Protein AF-A0A7K3GUK5-F1 (afdb_monomer)

Mean predicted aligned error: 6.84 Å

Secondary structure (DSSP, 8-state):
-PPPPPHHHHHHHHHHHHHHH-TTS--------SS--HHHHHHHHHHTHHHHS-TT--GGG-EEEE--TT-EE-TTHHHHHHHHH-GGGSSPPPSEEEEEEEEEE-TT---SSHHHHHHHHHHHHHHHHIIIIIHHHHHHHHHHHHTT--HHHHHHHSPP----STTEEEEHHHHHHTT---SS-HHHHHHHHHHHHT--EEEEEEEEEEEPPSSHHHHHHHHHHHHHHHHHHHHHHHH-HHHHTTTHHHHHHHHHHHHHHHHHHHHHHHHHHHHHHHHHTT-HHHHHHHHHHHHHHHHHHHHHHHHHHHHHHHHSTTHHHHS--TT-TT-SS-HHHHHHHHTTHHHHHHHHHHHHHHHHHTTPPP---SS--

Foldseek 3Di:
DPDDDDPVRVCVVCVVVVCVVPVPDQDDDDDDPDDDDPQSVQVVVLVCCCVRDDVPDDLQQDKDFDDDPQKDWFPCLVVLLCVQQPPVVVDHGFQKEAAFEAQFFDPPAQDDDDFSLLLLLVSLVSLCCRVVPQQVLLVQLVVLVVVVDDPLVSLLRRDQHQFDHGRMMGRSVSCVVLVHADPDDGGRLSSLSCQLVSTRYYYGLTHMYGHTANTLLLLLLALLQVLVVLVVSLVCLVPPPSSCVSPSNSVSSSVNSVVVSCCLACVVVVVVVVLVVCVVVVVVVVNVVVVCVVLVVQLVSSVVSLVVQVVSLVVRPCSVVGGNRQDDPPRPDHNVSSSVSNVCVSVSSNVSNVVQVVCVVVVHDRDHDSDDD

pLDDT: mean 85.04, std 10.95, range [31.48, 96.69]

Sequence (373 aa):
LDAVPTTREVARALLPEVAAEHPGVGLHHLHYPDEGAKSSQLVHAVERLPELLPPDAAPSFTYVGLYDADSQPDLDTLTHLAAAVSPDGGGPAPDLVQQLPLQLRRPHAARPGGADVLLRAHALADLRRRAGVEAHRLLARRRIRAARLPAGVTAVAEPVVYGVGAGLFVRHDTLVSIGMYEEPVDDLLVGYKLSSAGAVMEVLPVFNLVDRYSGTAALGKAYALVAHGSLAGCRRLLTDPVLRAFRLRNTVVLVKEGLDTLWWFAGPAVVLAALGTLVARGAHGPLLAWAFAASSYTLLHAWWCVRRARRWLAAHRGADARAEPPGGPAAPVRVPVLLLAFLFQPLLHWAGPVRHLARVLRGGPPVLGKTER

Radius of gyration: 21.97 Å; Cα contacts (8 Å, |Δi|>4): 478; chains: 1; bounding box: 56×52×64 Å

Solvent-accessible surface area (backbone atoms only — not comparable to full-atom values): 20735 Å² total; per-residue (Å²): 131,83,78,81,77,50,72,68,55,52,46,67,67,47,47,65,58,56,36,69,79,36,82,91,52,94,79,82,90,84,78,72,88,67,92,70,58,72,29,54,46,51,42,54,54,58,74,46,40,82,81,72,47,63,95,83,66,49,44,91,80,33,69,51,69,41,70,51,95,66,52,43,66,37,84,60,46,65,60,54,47,52,55,65,50,34,75,87,65,79,55,82,63,43,41,30,39,35,24,46,55,33,44,38,22,54,95,89,66,81,53,91,61,70,67,44,44,43,54,54,14,39,28,53,53,49,41,41,42,41,59,64,43,51,47,43,32,36,54,47,35,52,52,52,59,72,66,69,53,60,69,72,58,40,44,67,67,42,58,76,47,45,48,59,64,35,34,30,28,31,24,38,46,55,38,56,74,71,66,50,49,42,81,94,40,40,36,45,41,50,17,48,53,38,47,24,68,65,55,47,54,45,65,53,100,49,47,17,39,25,59,54,71,93,40,74,67,36,45,13,30,39,37,26,43,52,51,50,31,54,52,52,40,46,50,43,51,72,68,36,67,74,48,48,71,41,43,69,26,22,52,42,45,38,51,54,49,48,50,54,52,47,44,63,71,46,38,64,57,53,52,52,52,51,53,52,53,33,57,77,67,67,39,55,66,65,49,51,54,48,51,48,52,55,48,51,52,50,45,54,50,49,52,51,42,51,57,49,49,54,58,50,38,75,70,37,70,69,30,73,85,58,39,57,62,93,51,47,99,86,34,94,55,61,58,71,60,33,50,58,38,34,72,49,41,67,58,49,52,42,49,17,38,52,54,49,53,56,35,48,77,68,74,42,81,86,81,77,50,74,73,80,124

Structure (mmCIF, N/CA/C/O backbone):
data_AF-A0A7K3GUK5-F1
#
_entry.id   AF-A0A7K3GUK5-F1
#
loop_
_atom_site.group_PDB
_atom_site.id
_atom_site.type_symbol
_atom_site.label_atom_id
_atom_site.label_alt_id
_atom_site.label_comp_id
_atom_site.label_asym_id
_atom_site.label_entity_id
_atom_site.label_seq_id
_atom_site.pdbx_PDB_ins_code
_atom_site.Cartn_x
_atom_site.Cartn_y
_atom_site.Cartn_z
_atom_site.occupancy
_atom_site.B_iso_or_equiv
_atom_site.auth_seq_id
_atom_site.auth_comp_id
_atom_site.auth_asym_id
_atom_site.auth_atom_id
_atom_site.pdbx_PDB_model_num
ATOM 1 N N . LEU A 1 1 ? 26.642 29.800 3.094 1.00 46.03 1 LEU A N 1
ATOM 2 C CA . LEU A 1 1 ? 25.784 28.597 3.130 1.00 46.03 1 LEU A CA 1
ATOM 3 C C . LEU A 1 1 ? 25.737 28.105 1.702 1.00 46.03 1 LEU A C 1
ATOM 5 O O . LEU A 1 1 ? 25.057 28.733 0.900 1.00 46.03 1 LEU A O 1
ATOM 9 N N . ASP A 1 2 ? 26.541 27.100 1.369 1.00 50.94 2 ASP A N 1
ATOM 10 C CA . ASP A 1 2 ? 26.551 26.548 0.014 1.00 50.94 2 ASP A CA 1
ATOM 11 C C . ASP A 1 2 ? 25.163 25.984 -0.302 1.00 50.94 2 ASP A C 1
ATOM 13 O O . ASP A 1 2 ? 24.515 25.379 0.560 1.00 50.94 2 ASP A O 1
ATOM 17 N N . ALA A 1 3 ? 24.664 26.270 -1.504 1.00 74.94 3 ALA A N 1
ATOM 18 C CA . ALA A 1 3 ? 23.352 25.810 -1.932 1.00 74.94 3 ALA A CA 1
ATOM 19 C C . ALA A 1 3 ? 23.311 24.275 -1.893 1.00 74.94 3 ALA A C 1
ATOM 21 O O . ALA A 1 3 ? 24.237 23.607 -2.352 1.00 74.94 3 ALA A O 1
ATOM 22 N N . VAL A 1 4 ? 22.240 23.712 -1.329 1.00 78.00 4 VAL A N 1
ATOM 23 C CA . VAL A 1 4 ? 22.018 22.262 -1.371 1.00 78.00 4 VAL A CA 1
ATOM 24 C C . VAL A 1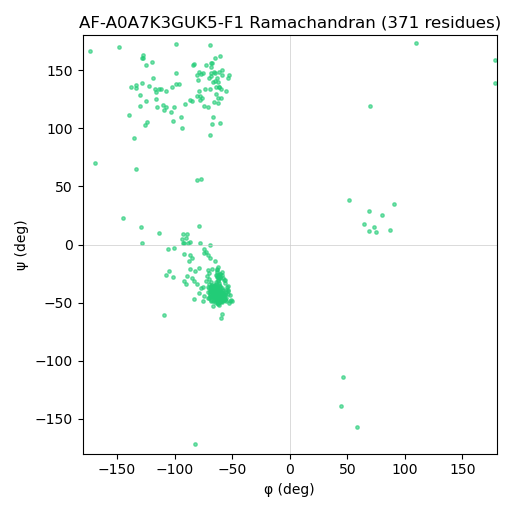 4 ? 21.865 21.863 -2.844 1.00 78.00 4 VAL A C 1
ATOM 26 O O . VAL A 1 4 ? 21.023 22.462 -3.518 1.00 78.00 4 VAL A O 1
ATOM 29 N N . PRO A 1 5 ? 22.642 20.889 -3.350 1.00 82.19 5 PRO A N 1
ATOM 30 C CA . PRO A 1 5 ? 22.586 20.510 -4.753 1.00 82.19 5 PRO A CA 1
ATOM 31 C C . PRO A 1 5 ? 21.202 19.962 -5.112 1.00 82.19 5 PRO A C 1
ATOM 33 O O . PRO A 1 5 ? 20.555 19.259 -4.330 1.00 82.19 5 PRO A O 1
ATOM 36 N N . THR A 1 6 ? 20.750 20.278 -6.317 1.00 84.06 6 THR A N 1
ATOM 37 C CA . THR A 1 6 ? 19.518 19.744 -6.900 1.00 84.06 6 THR A CA 1
ATOM 38 C C . THR A 1 6 ? 19.667 18.251 -7.212 1.00 84.06 6 THR A C 1
ATOM 40 O O . THR A 1 6 ? 20.767 17.763 -7.474 1.00 84.06 6 THR A O 1
ATOM 43 N N . THR A 1 7 ? 18.557 17.506 -7.279 1.00 82.38 7 THR A N 1
ATOM 44 C CA . THR A 1 7 ? 18.571 16.086 -7.694 1.00 82.38 7 THR A CA 1
ATOM 45 C C . THR A 1 7 ? 19.255 15.887 -9.048 1.00 82.38 7 THR A C 1
ATOM 47 O O . THR A 1 7 ? 19.974 14.912 -9.239 1.00 82.38 7 THR A O 1
ATOM 50 N N . ARG A 1 8 ? 19.090 16.845 -9.970 1.00 84.38 8 ARG A N 1
ATOM 51 C CA . ARG A 1 8 ? 19.743 16.834 -11.284 1.00 84.38 8 ARG A CA 1
ATOM 52 C C . ARG A 1 8 ? 21.267 16.918 -11.168 1.00 84.38 8 ARG A C 1
ATOM 54 O O . ARG A 1 8 ? 21.959 16.206 -11.891 1.00 84.38 8 ARG A O 1
ATOM 61 N N . GLU A 1 9 ? 21.784 17.785 -10.301 1.00 88.31 9 GLU A N 1
ATOM 62 C CA . GLU A 1 9 ? 23.227 17.935 -10.069 1.00 88.31 9 GLU A CA 1
ATOM 63 C C . GLU A 1 9 ? 23.807 16.693 -9.394 1.00 88.31 9 GLU A C 1
ATOM 65 O O . GLU A 1 9 ? 24.824 16.176 -9.851 1.00 88.31 9 GLU A O 1
ATOM 70 N N . VAL A 1 10 ? 23.112 16.160 -8.382 1.00 88.25 10 VAL A N 1
ATOM 71 C CA . VAL A 1 10 ? 23.496 14.911 -7.707 1.00 88.25 10 VAL A CA 1
ATOM 72 C C . VAL A 1 10 ? 23.541 13.744 -8.698 1.00 88.25 10 VAL A C 1
ATOM 74 O O . VAL A 1 10 ? 24.535 13.027 -8.752 1.00 88.25 10 VAL A O 1
ATOM 77 N N . ALA A 1 11 ? 22.509 13.577 -9.531 1.00 88.25 11 ALA A N 1
ATOM 78 C CA . ALA A 1 11 ? 22.465 12.527 -10.546 1.00 88.25 11 ALA A CA 1
ATOM 79 C C . ALA A 1 11 ? 23.588 12.685 -11.586 1.00 88.25 11 ALA A C 1
ATOM 81 O O . ALA A 1 11 ? 24.274 11.722 -11.911 1.00 88.25 11 ALA A O 1
ATOM 82 N N . ARG A 1 12 ? 23.829 13.903 -12.086 1.00 88.62 12 ARG A N 1
ATOM 83 C CA . ARG A 1 12 ? 24.907 14.154 -13.056 1.00 88.62 12 ARG A CA 1
ATOM 84 C C . ARG A 1 12 ? 26.287 13.809 -12.489 1.00 88.62 12 ARG A C 1
ATOM 86 O O . ARG A 1 12 ? 27.127 13.327 -13.240 1.00 88.62 12 ARG A O 1
ATOM 93 N N . ALA A 1 13 ? 26.510 14.067 -11.203 1.00 89.50 13 ALA A N 1
ATOM 94 C CA . ALA A 1 13 ? 27.772 13.767 -10.541 1.00 89.50 13 ALA A CA 1
ATOM 95 C C . ALA A 1 13 ? 27.950 12.265 -10.261 1.00 89.50 13 ALA A C 1
ATOM 97 O O . ALA A 1 13 ? 29.024 11.735 -10.517 1.00 89.50 13 ALA A O 1
ATOM 98 N N . LEU A 1 14 ? 26.911 11.584 -9.760 1.00 89.69 14 LEU A N 1
ATOM 99 C CA . LEU A 1 14 ? 27.030 10.212 -9.249 1.00 89.69 14 LEU A CA 1
ATOM 100 C C . LEU A 1 14 ? 26.799 9.119 -10.298 1.00 89.69 14 LEU A C 1
ATOM 102 O O . LEU A 1 14 ? 27.408 8.057 -10.217 1.00 89.69 14 LEU A O 1
ATOM 106 N N . LEU A 1 15 ? 25.914 9.332 -11.276 1.00 89.31 15 LEU A N 1
ATOM 107 C CA . LEU A 1 15 ? 25.520 8.251 -12.188 1.00 89.31 15 LEU A CA 1
ATOM 108 C C . LEU A 1 15 ? 26.669 7.681 -13.035 1.00 89.31 15 LEU A C 1
ATOM 110 O O . LEU A 1 15 ? 26.670 6.466 -13.217 1.00 89.31 15 LEU A O 1
ATOM 114 N N . PRO A 1 16 ? 27.645 8.467 -13.538 1.00 89.69 16 PRO A N 1
ATOM 115 C CA . PRO A 1 16 ? 28.771 7.900 -14.283 1.00 89.69 16 PRO A CA 1
ATOM 116 C C . PRO A 1 16 ? 29.605 6.912 -13.457 1.00 89.69 16 PRO A C 1
ATOM 118 O O . PRO A 1 16 ? 30.003 5.872 -13.973 1.00 89.69 16 PRO A O 1
ATOM 121 N N . GLU A 1 17 ? 29.833 7.217 -12.177 1.00 91.75 17 GLU A N 1
ATOM 122 C CA . GLU A 1 17 ? 30.570 6.352 -11.249 1.00 91.75 17 GLU A CA 1
ATOM 123 C C . GLU A 1 17 ? 29.786 5.062 -10.973 1.00 91.75 17 GLU A C 1
ATOM 125 O O . GLU A 1 17 ? 30.306 3.967 -11.173 1.00 91.75 17 GLU A O 1
ATOM 130 N N . VAL A 1 18 ? 28.493 5.180 -10.652 1.00 90.38 18 VAL A N 1
ATOM 131 C CA . VAL A 1 18 ? 27.615 4.020 -10.411 1.00 90.38 18 VAL A CA 1
ATOM 132 C C . VAL A 1 18 ? 27.484 3.135 -11.659 1.00 90.38 18 VAL A C 1
ATOM 134 O O . VAL A 1 18 ? 27.476 1.910 -11.555 1.00 90.38 18 VAL A O 1
ATOM 137 N N . ALA A 1 19 ? 27.403 3.729 -12.853 1.00 89.94 19 ALA A N 1
ATOM 138 C CA . ALA A 1 19 ? 27.362 2.979 -14.108 1.00 89.94 19 ALA A CA 1
ATOM 139 C C . ALA A 1 19 ? 28.673 2.216 -14.366 1.00 89.94 19 ALA A C 1
ATOM 141 O O . ALA A 1 19 ? 28.635 1.090 -14.862 1.00 89.94 19 ALA A O 1
ATOM 142 N N . ALA A 1 20 ? 29.825 2.792 -14.003 1.00 90.88 20 ALA A N 1
ATOM 143 C CA . ALA A 1 20 ? 31.124 2.133 -14.130 1.00 90.88 20 ALA A CA 1
ATOM 144 C C . ALA A 1 20 ? 31.268 0.929 -13.180 1.00 90.88 20 ALA A C 1
ATOM 146 O O . ALA A 1 20 ? 31.863 -0.079 -13.558 1.00 90.88 20 ALA A O 1
ATOM 147 N N . GLU A 1 21 ? 30.686 0.999 -11.979 1.00 93.06 21 GLU A N 1
ATOM 148 C CA . GLU A 1 21 ? 30.642 -0.121 -11.027 1.00 93.06 21 GLU A CA 1
ATOM 149 C C . GLU A 1 21 ? 29.691 -1.251 -11.469 1.00 93.06 21 GLU A C 1
ATOM 151 O O . GLU A 1 21 ? 29.849 -2.405 -11.056 1.00 93.06 21 GLU A O 1
ATOM 156 N N . HIS A 1 22 ? 28.718 -0.946 -12.336 1.00 89.56 22 HIS A N 1
ATOM 157 C CA . HIS A 1 22 ? 27.659 -1.868 -12.750 1.00 89.56 22 HIS A CA 1
ATOM 158 C C . HIS A 1 22 ? 27.439 -1.888 -14.278 1.00 89.56 22 HIS A C 1
ATOM 160 O O . HIS A 1 22 ? 26.343 -1.573 -14.747 1.00 89.56 22 HIS A O 1
ATOM 166 N N . PRO A 1 23 ? 28.422 -2.342 -15.084 1.00 84.75 23 PRO A N 1
ATOM 167 C CA . PRO A 1 23 ? 28.402 -2.216 -16.549 1.00 84.75 23 PRO A CA 1
ATOM 168 C C . PRO A 1 23 ? 27.284 -3.003 -17.260 1.00 84.75 23 PRO A C 1
ATOM 170 O O . PRO A 1 23 ? 27.028 -2.778 -18.438 1.00 84.75 23 PRO A O 1
ATOM 173 N N . GLY A 1 24 ? 26.619 -3.935 -16.569 1.00 85.00 24 GLY A N 1
ATOM 174 C CA . GLY A 1 24 ? 25.466 -4.683 -17.085 1.00 85.00 24 GLY A CA 1
ATOM 175 C C . GLY A 1 24 ? 24.104 -4.056 -16.771 1.00 85.00 24 GLY A C 1
ATOM 176 O O . GLY A 1 24 ? 23.080 -4.650 -17.099 1.00 85.00 24 GLY A O 1
ATOM 177 N N . VAL A 1 25 ? 24.070 -2.900 -16.102 1.00 87.12 25 VAL A N 1
ATOM 178 C CA . VAL A 1 25 ? 22.835 -2.233 -15.673 1.00 87.12 25 VAL A CA 1
ATOM 179 C C . VAL A 1 25 ? 22.624 -0.966 -16.498 1.00 87.12 25 VAL A C 1
ATOM 181 O O . VAL A 1 25 ? 23.432 -0.042 -16.455 1.00 87.12 25 VAL A O 1
ATOM 184 N N . GLY A 1 26 ? 21.505 -0.903 -17.225 1.00 87.56 26 GLY A N 1
ATOM 185 C CA . GLY A 1 26 ? 21.073 0.314 -17.913 1.00 87.56 26 GLY A CA 1
ATOM 186 C C . GLY A 1 26 ? 20.672 1.384 -16.901 1.00 87.56 26 GLY A C 1
ATOM 187 O O . GLY A 1 26 ? 19.610 1.294 -16.284 1.00 87.56 26 GLY A O 1
ATOM 188 N N . LEU A 1 27 ? 21.531 2.382 -16.701 1.00 89.88 27 LEU A N 1
ATOM 189 C CA . LEU A 1 27 ? 21.311 3.466 -15.751 1.00 89.88 27 LEU A CA 1
ATOM 190 C C . LEU A 1 27 ? 21.032 4.773 -16.496 1.00 89.88 27 LEU A C 1
ATOM 192 O O . LEU A 1 27 ? 21.894 5.303 -17.195 1.00 89.88 27 LEU A O 1
ATOM 196 N N . HIS A 1 28 ? 19.825 5.308 -16.322 1.00 88.62 28 HIS A N 1
ATOM 197 C CA . HIS A 1 28 ? 19.351 6.480 -17.055 1.00 88.62 28 HIS A CA 1
ATOM 198 C C . HIS A 1 28 ? 18.817 7.546 -16.101 1.00 88.62 28 HIS A C 1
ATOM 200 O O . HIS A 1 28 ? 18.092 7.249 -15.153 1.00 88.62 28 HIS A O 1
ATOM 206 N N . HIS A 1 29 ? 19.135 8.808 -16.386 1.00 90.50 29 HIS A N 1
ATOM 207 C CA . HIS A 1 29 ? 18.496 9.952 -15.747 1.00 90.50 29 HIS A CA 1
ATOM 208 C C . HIS A 1 29 ? 17.485 10.567 -16.702 1.00 90.50 29 HIS A C 1
ATOM 210 O O . HIS A 1 29 ? 17.859 11.139 -17.725 1.00 90.50 29 HIS A O 1
ATOM 216 N N . LEU A 1 30 ? 16.210 10.475 -16.339 1.00 90.81 30 LEU A N 1
ATOM 217 C CA . LEU A 1 30 ? 15.127 11.144 -17.044 1.00 90.81 30 LEU A CA 1
ATOM 218 C C . LEU A 1 30 ? 14.703 12.375 -16.254 1.00 90.81 30 LEU A C 1
ATOM 220 O O . LEU A 1 30 ? 14.539 12.319 -15.036 1.00 90.81 30 LEU A O 1
ATOM 224 N N . HIS A 1 31 ? 14.515 13.483 -16.958 1.00 88.88 31 HIS A N 1
ATOM 225 C CA . HIS A 1 31 ? 13.991 14.706 -16.378 1.00 88.88 31 HIS A CA 1
ATOM 226 C C . HIS A 1 31 ? 12.643 15.021 -17.015 1.00 88.88 31 HIS A C 1
ATOM 228 O O . HIS A 1 31 ? 12.580 15.245 -18.221 1.00 88.88 31 HIS A O 1
ATOM 234 N N . TYR A 1 32 ? 11.593 15.055 -16.197 1.00 90.12 32 TYR A N 1
ATOM 235 C CA . TYR A 1 32 ? 10.279 15.517 -16.624 1.00 90.12 32 TYR A CA 1
ATOM 236 C C . TYR A 1 32 ? 10.324 17.042 -16.825 1.00 90.12 32 TYR A C 1
ATOM 238 O O . TYR A 1 32 ? 10.658 17.744 -15.868 1.00 90.12 32 TYR A O 1
ATOM 246 N N . PRO A 1 33 ? 10.077 17.550 -18.046 1.00 86.06 33 PRO A N 1
ATOM 247 C CA . PRO A 1 33 ? 10.309 18.955 -18.380 1.00 86.06 33 PRO A CA 1
ATOM 248 C C . PRO A 1 33 ? 9.203 19.897 -17.889 1.00 86.06 33 PRO A C 1
ATOM 250 O O . PRO A 1 33 ? 9.455 21.095 -17.761 1.00 86.06 33 PRO A O 1
ATOM 253 N N . ASP A 1 34 ? 8.011 19.366 -17.618 1.00 87.88 34 ASP A N 1
ATOM 254 C CA . ASP A 1 34 ? 6.819 20.146 -17.295 1.00 87.88 34 ASP A CA 1
ATOM 255 C C . ASP A 1 34 ? 6.555 20.217 -15.782 1.00 87.88 34 ASP A C 1
ATOM 257 O O . ASP A 1 34 ? 7.182 19.535 -14.964 1.00 87.88 34 ASP A O 1
ATOM 261 N N . GLU A 1 35 ? 5.583 21.042 -15.389 1.00 82.75 35 GLU A N 1
ATOM 262 C CA . GLU A 1 35 ? 5.060 21.030 -14.024 1.00 82.75 35 GLU A CA 1
ATOM 263 C C . GLU A 1 35 ? 4.264 19.741 -13.768 1.00 82.75 35 GLU A C 1
ATOM 265 O O . GLU A 1 35 ? 3.433 19.324 -14.575 1.00 82.75 35 GLU A O 1
ATOM 270 N N . GLY A 1 36 ? 4.508 19.087 -12.631 1.00 80.56 36 GLY A N 1
ATOM 271 C CA . GLY A 1 36 ? 3.762 17.889 -12.252 1.00 80.56 36 GLY A CA 1
ATOM 272 C C . GLY A 1 36 ? 4.225 17.273 -10.938 1.00 80.56 36 GLY A C 1
ATOM 273 O O . GLY A 1 36 ? 5.350 17.496 -10.477 1.00 80.56 36 GLY A O 1
ATOM 274 N N . ALA A 1 37 ? 3.347 16.480 -10.321 1.00 83.94 37 ALA A N 1
ATOM 275 C CA . ALA A 1 37 ? 3.677 15.742 -9.109 1.00 83.94 37 ALA A CA 1
ATOM 276 C C . ALA A 1 37 ? 4.417 14.430 -9.425 1.00 83.94 37 ALA A C 1
ATOM 278 O O . ALA A 1 37 ? 4.796 14.141 -10.563 1.00 83.94 37 ALA A O 1
ATOM 279 N N . LYS A 1 38 ? 4.608 13.602 -8.391 1.00 86.56 38 LYS A N 1
ATOM 280 C CA . LYS A 1 38 ? 5.264 12.293 -8.497 1.00 86.56 38 LYS A CA 1
ATOM 281 C C . LYS A 1 38 ? 4.647 11.424 -9.602 1.00 86.56 38 LYS A C 1
ATOM 283 O O . LYS A 1 38 ? 5.390 10.915 -10.432 1.00 86.56 38 LYS A O 1
ATOM 288 N N . SER A 1 39 ? 3.318 11.291 -9.652 1.00 88.25 39 SER A N 1
ATOM 289 C CA . SER A 1 39 ? 2.638 10.435 -10.638 1.00 88.25 39 SER A CA 1
ATOM 290 C C . SER A 1 39 ? 2.938 10.852 -12.081 1.00 88.25 39 SER A C 1
ATOM 292 O O . SER A 1 39 ? 3.216 9.990 -12.906 1.00 88.25 39 SER A O 1
ATOM 294 N N . SER A 1 40 ? 2.971 12.159 -12.362 1.00 89.00 40 SER A N 1
ATOM 295 C CA . SER A 1 40 ? 3.301 12.705 -13.688 1.00 89.00 40 SER A CA 1
ATOM 296 C C . SER A 1 40 ? 4.719 12.316 -14.131 1.00 89.00 40 SER A C 1
ATOM 298 O O . SER A 1 40 ? 4.926 11.849 -15.249 1.00 89.00 40 SER A O 1
ATOM 300 N N . GLN A 1 41 ? 5.692 12.399 -13.218 1.00 91.06 41 GLN A N 1
ATOM 301 C CA . GLN A 1 41 ? 7.074 11.983 -13.486 1.00 91.06 41 GLN A CA 1
ATOM 302 C C . GLN A 1 41 ? 7.193 10.469 -13.718 1.00 91.06 41 GLN A C 1
ATOM 304 O O . GLN A 1 41 ? 7.987 10.031 -14.549 1.00 91.06 41 GLN A O 1
ATOM 309 N N . LEU A 1 42 ? 6.399 9.663 -13.004 1.00 92.25 42 LEU A N 1
ATOM 310 C CA . LEU A 1 42 ? 6.370 8.211 -13.188 1.00 92.25 42 LEU A CA 1
ATOM 311 C C . LEU A 1 42 ? 5.744 7.809 -14.525 1.00 92.25 42 LEU A C 1
ATOM 313 O O . LEU A 1 42 ? 6.281 6.929 -15.191 1.00 92.25 42 LEU A O 1
ATOM 317 N N . VAL A 1 43 ? 4.643 8.450 -14.928 1.00 92.94 43 VAL A N 1
ATOM 318 C CA . VAL A 1 43 ? 4.030 8.240 -16.250 1.00 92.94 43 VAL A CA 1
ATOM 319 C C . VAL A 1 43 ? 5.040 8.570 -17.345 1.00 92.94 43 VAL A C 1
ATOM 321 O O . VAL A 1 43 ? 5.308 7.718 -18.188 1.00 92.94 43 VAL A O 1
ATOM 324 N N . HIS A 1 44 ? 5.700 9.728 -17.255 1.00 94.12 44 HIS A N 1
ATOM 325 C CA . HIS A 1 44 ? 6.747 10.107 -18.202 1.00 94.12 44 HIS A CA 1
ATOM 326 C C . HIS A 1 44 ? 7.873 9.065 -18.283 1.00 94.12 44 HIS A C 1
ATOM 328 O O . HIS A 1 44 ? 8.326 8.718 -19.370 1.00 94.12 44 HIS A O 1
ATOM 334 N N . ALA A 1 45 ? 8.323 8.526 -17.146 1.00 94.00 45 ALA A N 1
ATOM 335 C CA . ALA A 1 45 ? 9.349 7.487 -17.138 1.00 94.00 45 ALA A CA 1
ATOM 336 C C . ALA A 1 45 ? 8.884 6.189 -17.826 1.00 94.00 45 ALA A C 1
ATOM 338 O O . ALA A 1 45 ? 9.658 5.582 -18.563 1.00 94.00 45 ALA A O 1
ATOM 339 N N . VAL A 1 46 ? 7.627 5.780 -17.615 1.00 94.56 46 VAL A N 1
ATOM 340 C CA . VAL A 1 46 ? 7.036 4.586 -18.248 1.00 94.56 46 VAL A CA 1
ATOM 341 C C . VAL A 1 46 ? 6.917 4.768 -19.762 1.00 94.56 46 VAL A C 1
ATOM 343 O O . VAL A 1 46 ? 7.287 3.869 -20.511 1.00 94.56 46 VAL A O 1
ATOM 346 N N . GLU A 1 47 ? 6.475 5.939 -20.224 1.00 94.62 47 GLU A N 1
ATOM 347 C CA . GLU A 1 47 ? 6.342 6.257 -21.654 1.00 94.62 47 GLU A CA 1
ATOM 348 C C . GLU A 1 47 ? 7.677 6.205 -22.408 1.00 94.62 47 GLU A C 1
ATOM 350 O O . GLU A 1 47 ? 7.700 5.922 -23.604 1.00 94.62 47 GLU A O 1
ATOM 355 N N . ARG A 1 48 ? 8.797 6.428 -21.711 1.00 95.44 48 ARG A N 1
ATOM 356 C CA . ARG A 1 48 ? 10.147 6.360 -22.284 1.00 95.44 48 ARG A CA 1
ATOM 357 C C . ARG A 1 48 ? 10.744 4.955 -22.311 1.00 95.44 48 ARG A C 1
ATOM 359 O O . ARG A 1 48 ? 11.758 4.759 -22.975 1.00 95.44 48 ARG A O 1
ATOM 366 N N . LEU A 1 49 ? 10.148 3.967 -21.636 1.00 93.19 49 LEU A N 1
ATOM 367 C CA . LEU A 1 49 ? 10.695 2.604 -21.577 1.00 93.19 49 LEU A CA 1
ATOM 368 C C . LEU A 1 49 ? 10.982 1.972 -22.951 1.00 93.19 49 LEU A C 1
ATOM 370 O O . LEU A 1 49 ? 12.036 1.351 -23.064 1.00 93.19 49 LEU A O 1
ATOM 374 N N . PRO A 1 50 ? 10.151 2.135 -24.002 1.00 91.19 50 PRO A N 1
ATOM 375 C CA . PRO A 1 50 ? 10.453 1.574 -25.322 1.00 91.19 50 PRO A CA 1
ATOM 376 C C . PRO A 1 50 ? 11.774 2.064 -25.935 1.00 91.19 50 PRO A C 1
ATOM 378 O O . PRO A 1 50 ? 12.361 1.357 -26.744 1.00 91.19 50 PRO A O 1
ATOM 381 N N . GLU A 1 51 ? 12.247 3.257 -25.559 1.00 93.31 51 GLU A N 1
ATOM 382 C CA . GLU A 1 51 ? 13.526 3.813 -26.024 1.00 93.31 51 GLU A CA 1
ATOM 383 C C . GLU A 1 51 ? 14.720 3.359 -25.170 1.00 93.31 51 GLU A C 1
ATOM 385 O O . GLU A 1 51 ? 15.866 3.446 -25.608 1.00 93.31 51 GLU A O 1
ATOM 390 N N . LEU A 1 52 ? 14.461 2.929 -23.933 1.00 92.56 52 LEU A N 1
ATOM 391 C CA . LEU A 1 52 ? 15.484 2.614 -22.931 1.00 92.56 52 LEU A CA 1
ATOM 392 C C . LEU A 1 52 ? 15.734 1.113 -22.791 1.00 92.56 52 LEU A C 1
ATOM 394 O O . LEU A 1 52 ? 16.816 0.698 -22.382 1.00 92.56 52 LEU A O 1
ATOM 398 N N . LEU A 1 53 ? 14.721 0.299 -23.079 1.00 91.69 53 LEU A N 1
ATOM 399 C CA . LEU A 1 53 ? 14.805 -1.149 -22.987 1.00 91.69 53 LEU A CA 1
ATOM 400 C C . LEU A 1 53 ? 15.433 -1.753 -24.255 1.00 91.69 53 LEU A C 1
ATOM 402 O O . LEU A 1 53 ? 15.352 -1.159 -25.332 1.00 91.69 53 LEU A O 1
ATOM 406 N N . PRO A 1 54 ? 16.030 -2.956 -24.154 1.00 89.94 54 PRO A N 1
ATOM 407 C CA . PRO A 1 54 ? 16.458 -3.716 -25.323 1.00 89.94 54 PRO A CA 1
ATOM 408 C C . PRO A 1 54 ? 15.318 -3.903 -26.345 1.00 89.94 54 PRO A C 1
ATOM 410 O O . PRO A 1 54 ? 14.167 -4.071 -25.933 1.00 89.94 54 PRO A O 1
ATOM 413 N N . PRO A 1 55 ? 15.601 -3.931 -27.664 1.00 88.56 55 PRO A N 1
ATOM 414 C CA . PRO A 1 55 ? 14.567 -4.053 -28.700 1.00 88.56 55 PRO A CA 1
ATOM 415 C C . PRO A 1 55 ? 13.687 -5.309 -28.600 1.00 88.56 55 PRO A C 1
ATOM 417 O O . PRO A 1 55 ? 12.573 -5.329 -29.114 1.00 88.56 55 PRO A O 1
ATOM 420 N N . ASP A 1 56 ? 14.190 -6.365 -27.965 1.00 90.62 56 ASP A N 1
ATOM 421 C CA . ASP A 1 56 ? 13.515 -7.644 -27.738 1.00 90.62 56 ASP A CA 1
ATOM 422 C C . ASP A 1 56 ? 12.764 -7.714 -26.394 1.00 90.62 56 ASP A C 1
ATOM 424 O O . ASP A 1 56 ? 12.143 -8.734 -26.080 1.00 90.62 56 ASP A O 1
ATOM 428 N N . ALA A 1 57 ? 12.768 -6.638 -25.599 1.00 91.75 57 ALA A N 1
ATOM 429 C CA . ALA A 1 57 ? 12.059 -6.584 -24.327 1.00 91.75 57 ALA A CA 1
ATOM 430 C C . ALA A 1 57 ? 10.533 -6.638 -24.527 1.00 91.75 57 ALA A C 1
ATOM 432 O O . ALA A 1 57 ? 9.893 -5.684 -24.972 1.00 91.75 57 ALA A O 1
ATOM 433 N N . ALA A 1 58 ? 9.920 -7.760 -24.144 1.00 92.19 58 ALA A N 1
ATOM 434 C CA . ALA A 1 58 ? 8.473 -7.936 -24.209 1.00 92.19 58 ALA A CA 1
ATOM 435 C C . ALA A 1 58 ? 7.768 -7.272 -23.005 1.00 92.19 58 ALA A C 1
ATOM 437 O O . ALA A 1 58 ? 8.078 -7.615 -21.857 1.00 92.19 58 ALA A O 1
ATOM 438 N N . PRO A 1 59 ? 6.754 -6.402 -23.208 1.00 92.25 59 PRO A N 1
ATOM 439 C CA . PRO A 1 59 ? 5.987 -5.799 -22.110 1.00 92.25 59 PRO A CA 1
ATOM 440 C C . PRO A 1 59 ? 5.340 -6.817 -21.158 1.00 92.25 59 PRO A C 1
ATOM 442 O O . PRO A 1 59 ? 5.287 -6.588 -19.952 1.00 92.25 59 PRO A O 1
ATOM 445 N N . SER A 1 60 ? 4.923 -7.975 -21.674 1.00 91.06 60 SER A N 1
ATOM 446 C CA . SER A 1 60 ? 4.343 -9.079 -20.895 1.00 91.06 60 SER A CA 1
ATOM 447 C C . SER A 1 60 ? 5.362 -9.873 -20.069 1.00 91.06 60 SER A C 1
ATOM 449 O O . SER A 1 60 ? 4.987 -10.786 -19.339 1.00 91.06 60 SER A O 1
ATOM 451 N N . PHE A 1 61 ? 6.653 -9.562 -20.188 1.00 90.38 61 PHE A N 1
ATOM 452 C CA . PHE A 1 61 ? 7.730 -10.142 -19.381 1.00 90.38 61 PHE A CA 1
ATOM 453 C C . PHE A 1 61 ? 8.627 -9.061 -18.757 1.00 90.38 61 PHE A C 1
ATOM 455 O O . PHE A 1 61 ? 9.715 -9.338 -18.262 1.00 90.38 61 PHE A O 1
ATOM 462 N N . THR A 1 62 ? 8.157 -7.813 -18.756 1.00 93.69 62 THR A N 1
ATOM 463 C CA . THR A 1 62 ? 8.854 -6.668 -18.170 1.00 93.69 62 THR A CA 1
ATOM 464 C C . THR A 1 62 ? 8.087 -6.189 -16.948 1.00 93.69 62 THR A C 1
ATOM 466 O O . THR A 1 62 ? 6.869 -6.032 -17.004 1.00 93.69 62 THR A O 1
ATOM 469 N N . TYR A 1 63 ? 8.787 -5.928 -15.846 1.00 95.56 63 TYR A N 1
ATOM 470 C CA . TYR A 1 63 ? 8.194 -5.396 -14.619 1.00 95.56 63 TYR A CA 1
ATOM 471 C C . TYR A 1 63 ? 8.753 -4.012 -14.311 1.00 95.56 63 TYR A C 1
ATOM 473 O O . TYR A 1 63 ? 9.965 -3.810 -14.285 1.00 95.56 63 TYR A O 1
ATOM 481 N N . VAL A 1 64 ? 7.855 -3.070 -14.034 1.00 95.31 64 VAL A N 1
ATOM 482 C CA . VAL A 1 64 ? 8.182 -1.712 -13.600 1.00 95.31 64 VAL A CA 1
ATOM 483 C C . VAL A 1 64 ? 8.157 -1.681 -12.078 1.00 95.31 64 VAL A C 1
ATOM 485 O O . VAL A 1 64 ? 7.094 -1.817 -11.473 1.00 95.31 64 VAL A O 1
ATOM 488 N N . GLY A 1 65 ? 9.335 -1.542 -11.468 1.00 94.25 65 GLY A N 1
ATOM 489 C CA . GLY A 1 65 ? 9.513 -1.409 -10.023 1.00 94.25 65 GLY A CA 1
ATOM 490 C C . GLY A 1 65 ? 9.639 0.049 -9.588 1.00 94.25 65 GLY A C 1
ATOM 491 O O . GLY A 1 65 ? 10.347 0.821 -10.230 1.00 94.25 65 GLY A O 1
ATOM 492 N N . LEU A 1 66 ? 8.997 0.421 -8.482 1.00 91.88 66 LEU A N 1
ATOM 493 C CA . LEU A 1 66 ? 9.076 1.767 -7.915 1.00 91.88 66 LEU A CA 1
ATOM 494 C C . LEU A 1 66 ? 9.772 1.779 -6.563 1.00 91.88 66 LEU A C 1
ATOM 496 O O . LEU A 1 66 ? 9.408 1.019 -5.667 1.00 91.88 66 LEU A O 1
ATOM 500 N N . TYR A 1 67 ? 10.690 2.724 -6.381 1.00 91.81 67 TYR A N 1
ATOM 501 C CA . TYR A 1 67 ? 11.295 3.031 -5.091 1.00 91.81 67 TYR A CA 1
ATOM 502 C C . TYR A 1 67 ? 11.305 4.536 -4.846 1.00 91.81 67 TYR A C 1
ATOM 504 O O . TYR A 1 67 ? 11.613 5.319 -5.742 1.00 91.81 67 TYR A O 1
ATOM 512 N N . ASP A 1 68 ? 10.969 4.933 -3.620 1.00 87.81 68 ASP A N 1
ATOM 513 C CA . ASP A 1 68 ? 11.194 6.303 -3.162 1.00 87.81 68 ASP A CA 1
ATOM 514 C C . ASP A 1 68 ? 12.709 6.495 -2.935 1.00 87.81 68 ASP A C 1
ATOM 516 O O . ASP A 1 68 ? 13.425 5.534 -2.656 1.00 87.81 68 ASP A O 1
ATOM 520 N N . ALA A 1 69 ? 13.222 7.724 -3.023 1.00 85.38 69 ALA A N 1
ATOM 521 C CA . ALA A 1 69 ? 14.664 7.988 -2.902 1.00 85.38 69 ALA A CA 1
ATOM 522 C C . ALA A 1 69 ? 15.269 7.609 -1.530 1.00 85.38 69 ALA A C 1
ATOM 524 O O . ALA A 1 69 ? 16.480 7.456 -1.403 1.00 85.38 69 ALA A O 1
ATOM 525 N N . ASP A 1 70 ? 14.436 7.464 -0.498 1.00 82.00 70 ASP A N 1
ATOM 526 C CA . ASP A 1 70 ? 14.806 7.015 0.849 1.00 82.00 70 ASP A CA 1
ATOM 527 C C . ASP A 1 70 ? 14.637 5.497 1.055 1.00 82.00 70 ASP A C 1
ATOM 529 O O . ASP A 1 70 ? 14.837 4.98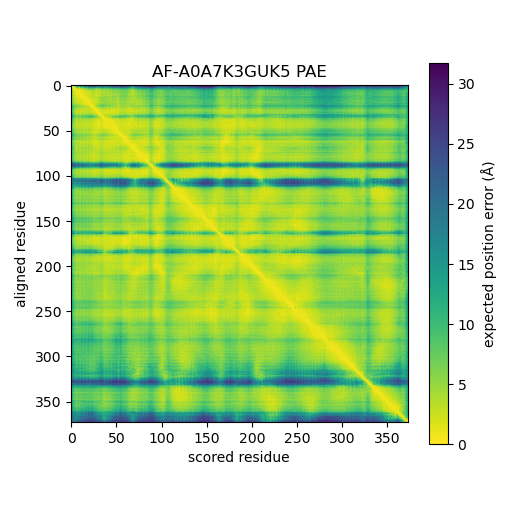9 2.163 1.00 82.00 70 ASP A O 1
ATOM 533 N N . SER A 1 71 ? 14.279 4.765 -0.001 1.00 87.50 71 SER A N 1
ATOM 534 C CA . SER A 1 71 ? 14.102 3.316 0.027 1.00 87.50 71 SER A CA 1
ATOM 535 C C . SER A 1 71 ? 15.420 2.565 -0.066 1.00 87.50 71 SER A C 1
ATOM 537 O O . SER A 1 71 ? 16.349 2.953 -0.770 1.00 87.50 71 SER A O 1
ATOM 539 N N . GLN A 1 72 ? 15.467 1.427 0.613 1.00 87.12 72 GLN A N 1
ATOM 540 C CA . GLN A 1 72 ? 16.552 0.463 0.570 1.00 87.12 72 GLN A CA 1
ATOM 541 C C . GLN A 1 72 ? 15.991 -0.945 0.456 1.00 87.12 72 GLN A C 1
ATOM 543 O O . GLN A 1 72 ? 15.728 -1.594 1.478 1.00 87.12 72 GLN A O 1
ATOM 548 N N . PRO A 1 73 ? 15.830 -1.437 -0.778 1.00 88.88 73 PRO A N 1
ATOM 549 C CA . PRO A 1 73 ? 15.432 -2.816 -0.994 1.00 88.88 73 PRO A CA 1
ATOM 550 C C . PRO A 1 73 ? 16.450 -3.816 -0.419 1.00 88.88 73 PRO A C 1
ATOM 552 O O . PRO A 1 73 ? 17.615 -3.492 -0.141 1.00 88.88 73 PRO A O 1
ATOM 555 N N . ASP A 1 74 ? 15.997 -5.060 -0.243 1.00 88.62 74 ASP A N 1
ATOM 556 C CA . ASP A 1 74 ? 16.892 -6.211 -0.063 1.00 88.62 74 ASP A CA 1
ATOM 557 C C . ASP A 1 74 ? 17.818 -6.352 -1.279 1.00 88.62 74 ASP A C 1
ATOM 559 O O . ASP A 1 74 ? 17.386 -6.131 -2.414 1.00 88.62 74 ASP A O 1
ATOM 563 N N . LEU A 1 75 ? 19.052 -6.798 -1.059 1.00 87.75 75 LEU A N 1
ATOM 564 C CA . LEU A 1 75 ? 19.962 -7.153 -2.149 1.00 87.75 75 LEU A CA 1
ATOM 565 C C . LEU A 1 75 ? 19.414 -8.318 -2.985 1.00 87.75 75 LEU A C 1
ATOM 567 O O . LEU A 1 75 ? 19.620 -8.356 -4.193 1.00 87.75 75 LEU A O 1
ATOM 571 N N . ASP A 1 76 ? 18.648 -9.220 -2.370 1.00 90.62 76 ASP A N 1
ATOM 572 C CA . ASP A 1 76 ? 18.091 -10.398 -3.036 1.00 90.62 76 ASP A CA 1
ATOM 573 C C . ASP A 1 76 ? 16.703 -10.124 -3.669 1.00 90.62 76 ASP A C 1
ATOM 575 O O . ASP A 1 76 ? 16.023 -11.042 -4.134 1.00 90.62 76 ASP A O 1
ATOM 579 N N . THR A 1 77 ? 16.255 -8.859 -3.720 1.00 92.56 77 THR A N 1
ATOM 580 C CA . THR A 1 77 ? 14.909 -8.494 -4.212 1.00 92.56 77 THR A CA 1
ATOM 581 C C . THR A 1 77 ? 14.657 -8.946 -5.643 1.00 92.56 77 THR A C 1
ATOM 583 O O . THR A 1 77 ? 13.625 -9.561 -5.913 1.00 92.56 77 THR A O 1
ATOM 586 N N . LEU A 1 78 ? 15.585 -8.659 -6.560 1.00 93.06 78 LEU A N 1
ATOM 587 C CA . LEU A 1 78 ? 15.423 -9.019 -7.970 1.00 93.06 78 LEU A CA 1
ATOM 588 C C . LEU A 1 78 ? 15.490 -10.537 -8.179 1.00 93.06 78 LEU A C 1
ATOM 590 O O . LEU A 1 78 ? 14.755 -11.059 -9.010 1.00 93.06 78 LEU A O 1
ATOM 594 N N . THR A 1 79 ? 16.272 -11.257 -7.369 1.00 92.75 79 THR A N 1
ATOM 595 C CA . THR A 1 79 ? 16.290 -12.728 -7.351 1.00 92.75 79 THR A CA 1
ATOM 596 C C . THR A 1 79 ? 14.924 -13.289 -6.958 1.00 92.75 79 THR A C 1
ATOM 598 O O . THR A 1 79 ? 14.392 -14.176 -7.626 1.00 92.75 79 THR A O 1
ATOM 601 N N . HIS A 1 80 ? 14.314 -12.748 -5.899 1.00 92.56 80 HIS A N 1
ATOM 602 C CA . HIS A 1 80 ? 12.974 -13.153 -5.477 1.00 92.56 80 HIS A CA 1
ATOM 603 C C . HIS A 1 80 ? 11.890 -12.769 -6.486 1.00 92.56 80 HIS A C 1
ATOM 605 O O . HIS A 1 80 ? 10.959 -13.548 -6.687 1.00 92.56 80 HIS A O 1
ATOM 611 N N . LEU A 1 81 ? 12.010 -11.606 -7.131 1.00 93.94 81 LEU A N 1
ATOM 612 C CA . LEU A 1 81 ? 11.110 -11.200 -8.206 1.00 93.94 81 LEU A CA 1
ATOM 613 C C . LEU A 1 81 ? 11.210 -12.163 -9.391 1.00 93.94 81 LEU A C 1
ATOM 615 O O . LEU A 1 81 ? 10.187 -12.696 -9.806 1.00 93.94 81 LEU A O 1
ATOM 619 N N . ALA A 1 82 ? 12.421 -12.446 -9.878 1.00 92.50 82 ALA A N 1
ATOM 620 C CA . ALA A 1 82 ? 12.659 -13.373 -10.984 1.00 92.50 82 ALA A CA 1
ATOM 621 C C . ALA A 1 82 ? 12.068 -14.763 -10.698 1.00 92.50 82 ALA A C 1
ATOM 623 O O . ALA A 1 82 ? 11.387 -15.336 -11.544 1.00 92.50 82 ALA A O 1
ATOM 624 N N . ALA A 1 83 ? 12.248 -15.273 -9.475 1.00 90.88 83 ALA A N 1
ATOM 625 C CA . ALA A 1 83 ? 11.644 -16.534 -9.055 1.00 90.88 83 ALA A CA 1
ATOM 626 C C . ALA A 1 83 ? 10.104 -16.476 -9.015 1.00 90.88 83 ALA A C 1
ATOM 628 O O . ALA A 1 83 ? 9.447 -17.442 -9.393 1.00 90.88 83 ALA A O 1
ATOM 629 N N . ALA A 1 84 ? 9.522 -15.356 -8.573 1.00 89.81 84 ALA A N 1
ATOM 630 C CA . ALA A 1 84 ? 8.071 -15.182 -8.483 1.00 89.81 84 ALA A CA 1
ATOM 631 C C . ALA A 1 84 ? 7.384 -15.038 -9.852 1.00 89.81 84 ALA A C 1
ATOM 633 O O . ALA A 1 84 ? 6.208 -15.375 -9.973 1.00 89.81 84 ALA A O 1
ATOM 634 N N . VAL A 1 85 ? 8.098 -14.534 -10.864 1.00 91.00 85 VAL A N 1
ATOM 635 C CA . VAL A 1 85 ? 7.569 -14.319 -12.224 1.00 91.00 85 VAL A CA 1
ATOM 636 C C . VAL A 1 85 ? 7.983 -15.415 -13.211 1.00 91.00 85 VAL A C 1
ATOM 638 O O . VAL A 1 85 ? 7.556 -15.385 -14.365 1.00 91.00 85 VAL A O 1
ATOM 641 N N . SER A 1 86 ? 8.802 -16.379 -12.773 1.00 84.00 86 SER A N 1
ATOM 642 C CA . SER A 1 86 ? 9.298 -17.460 -13.624 1.00 84.00 86 SER A CA 1
ATOM 643 C C . SER A 1 86 ? 8.158 -18.366 -14.125 1.00 84.00 86 SER A C 1
ATOM 645 O O . SER A 1 86 ? 7.322 -18.787 -13.316 1.00 84.00 86 SER A O 1
ATOM 647 N N . PRO A 1 87 ? 8.148 -18.741 -15.422 1.00 66.94 87 PRO A N 1
ATOM 648 C CA . PRO A 1 87 ? 7.178 -19.680 -15.995 1.00 66.94 87 PRO A CA 1
ATOM 649 C C . PRO A 1 87 ? 7.144 -21.041 -15.282 1.00 66.94 87 PRO A C 1
ATOM 651 O O . PRO A 1 87 ? 6.088 -21.667 -15.180 1.00 66.94 87 PRO A O 1
ATOM 654 N N . ASP A 1 88 ? 8.283 -21.472 -14.731 1.00 68.88 88 ASP A N 1
ATOM 655 C CA . ASP A 1 88 ? 8.431 -22.754 -14.030 1.00 68.88 88 ASP A CA 1
ATOM 656 C C . ASP A 1 88 ? 7.713 -22.778 -12.667 1.00 68.88 88 ASP A C 1
ATOM 658 O O . ASP A 1 88 ? 7.567 -23.830 -12.044 1.00 68.88 88 ASP A O 1
ATOM 662 N N . GLY A 1 89 ? 7.215 -21.627 -12.200 1.00 60.81 89 GLY A N 1
ATOM 663 C CA . GLY A 1 89 ? 6.474 -21.475 -10.946 1.00 60.81 89 GLY A CA 1
ATOM 664 C C . GLY A 1 89 ? 5.075 -22.113 -10.929 1.00 60.81 89 GLY A C 1
ATOM 665 O O . GLY A 1 89 ? 4.388 -22.039 -9.908 1.00 60.81 89 GLY A O 1
ATOM 666 N N . GLY A 1 90 ? 4.634 -22.738 -12.029 1.00 59.47 90 GLY A N 1
ATOM 667 C CA . GLY A 1 90 ? 3.402 -23.538 -12.091 1.00 59.47 90 GLY A CA 1
ATOM 668 C C . GLY A 1 90 ? 2.094 -22.734 -12.061 1.00 59.47 90 GLY A C 1
ATOM 669 O O . GLY A 1 90 ? 1.026 -23.304 -11.828 1.00 59.47 90 GLY A O 1
ATOM 670 N N . GLY A 1 91 ? 2.155 -21.419 -12.286 1.00 71.88 91 GLY A N 1
ATOM 671 C CA . GLY A 1 91 ? 1.003 -20.517 -12.304 1.00 71.88 91 GLY A CA 1
ATOM 672 C C . GLY A 1 91 ? 1.190 -19.345 -13.274 1.00 71.88 91 GLY A C 1
ATOM 673 O O . GLY A 1 91 ? 2.285 -19.155 -13.800 1.00 71.88 91 GLY A O 1
ATOM 674 N N . PRO A 1 92 ? 0.129 -18.560 -13.541 1.00 82.25 92 PRO A N 1
ATOM 675 C CA . PRO A 1 92 ? 0.243 -17.369 -14.374 1.00 82.25 92 PRO A CA 1
ATOM 676 C C . PRO A 1 92 ? 1.193 -16.356 -13.729 1.00 82.25 92 PRO A C 1
ATOM 678 O O . PRO A 1 92 ? 1.132 -16.139 -12.516 1.00 82.25 92 PRO A O 1
ATOM 681 N N . ALA A 1 93 ? 2.025 -15.710 -14.549 1.00 89.44 93 ALA A N 1
ATOM 682 C CA . ALA A 1 93 ? 2.907 -14.644 -14.089 1.00 89.44 93 ALA A CA 1
ATOM 683 C C . ALA A 1 93 ? 2.085 -13.537 -13.395 1.00 89.44 93 ALA A C 1
ATOM 685 O O . ALA A 1 93 ? 1.054 -13.115 -13.937 1.00 89.44 93 ALA A O 1
ATOM 686 N N . PRO A 1 94 ? 2.499 -13.072 -12.203 1.00 93.69 94 PRO A N 1
ATOM 687 C CA . PRO A 1 94 ? 1.732 -12.106 -11.434 1.00 93.69 94 PRO A CA 1
ATOM 688 C C . PRO A 1 94 ? 1.672 -10.758 -12.152 1.00 93.69 94 PRO A C 1
ATOM 690 O O . PRO A 1 94 ? 2.663 -10.283 -12.692 1.00 93.69 94 PRO A O 1
ATOM 693 N N . ASP A 1 95 ? 0.521 -10.104 -12.129 1.00 95.38 95 ASP A N 1
ATOM 694 C CA . ASP A 1 95 ? 0.351 -8.747 -12.649 1.00 95.38 95 ASP A CA 1
ATOM 695 C C . ASP A 1 95 ? 1.007 -7.702 -11.735 1.00 95.38 95 ASP A C 1
ATOM 697 O O . ASP A 1 95 ? 1.480 -6.664 -12.194 1.00 95.38 95 ASP A O 1
ATOM 701 N N . LEU A 1 96 ? 1.028 -7.990 -10.431 1.00 95.12 96 LEU A N 1
ATOM 702 C CA . LEU A 1 96 ? 1.632 -7.156 -9.400 1.00 95.12 96 LEU A CA 1
ATOM 703 C C . LEU A 1 96 ? 2.399 -8.016 -8.403 1.00 95.12 96 LEU A C 1
ATOM 705 O O . LEU A 1 96 ? 1.906 -9.031 -7.911 1.00 95.12 96 LEU A O 1
ATOM 709 N N . VAL A 1 97 ? 3.594 -7.560 -8.057 1.00 95.25 97 VAL A N 1
ATOM 710 C CA . VAL A 1 97 ? 4.435 -8.142 -7.021 1.00 95.25 97 VAL A CA 1
ATOM 711 C C . VAL A 1 97 ? 4.780 -7.045 -6.021 1.00 95.25 97 VAL A C 1
ATOM 713 O O . VAL A 1 97 ? 5.305 -5.998 -6.383 1.00 95.25 97 VAL A O 1
ATOM 716 N N . GLN A 1 98 ? 4.467 -7.269 -4.749 1.00 93.88 98 GLN A N 1
ATOM 717 C CA . GLN A 1 98 ? 4.714 -6.300 -3.686 1.00 93.88 98 GLN A CA 1
ATOM 718 C C . GLN A 1 98 ? 5.868 -6.760 -2.794 1.00 93.88 98 GLN A C 1
ATOM 720 O O . GLN A 1 98 ? 5.759 -7.753 -2.074 1.00 93.88 98 GLN A O 1
ATOM 725 N N . GLN A 1 99 ? 6.937 -5.977 -2.754 1.00 93.19 99 GLN A N 1
ATOM 726 C CA . GLN A 1 99 ? 7.875 -5.944 -1.641 1.00 93.19 99 GLN A CA 1
ATOM 727 C C . GLN A 1 99 ? 7.334 -4.992 -0.573 1.00 93.19 99 GLN A C 1
ATOM 729 O O . GLN A 1 99 ? 7.046 -3.830 -0.847 1.00 93.19 99 GLN A O 1
ATOM 734 N N . LEU A 1 100 ? 7.148 -5.472 0.654 1.00 89.38 100 LEU A N 1
ATOM 735 C CA . LEU A 1 100 ? 6.524 -4.657 1.697 1.00 89.38 100 LEU A CA 1
ATOM 736 C C . LEU A 1 100 ? 7.532 -3.665 2.298 1.00 89.38 100 LEU A C 1
ATOM 738 O O . LEU A 1 100 ? 8.622 -4.091 2.689 1.00 89.38 100 LEU A O 1
ATOM 742 N N . PRO A 1 101 ? 7.191 -2.371 2.442 1.00 88.00 101 PRO A N 1
ATOM 743 C CA . PRO A 1 101 ? 8.070 -1.424 3.111 1.00 88.00 101 PRO A CA 1
ATOM 744 C C . PRO A 1 101 ? 8.058 -1.618 4.632 1.00 88.00 101 PRO A C 1
ATOM 746 O O . PRO A 1 101 ? 7.029 -1.965 5.212 1.00 88.00 101 PRO A O 1
ATOM 749 N N . LEU A 1 102 ? 9.188 -1.353 5.286 1.00 83.00 102 LEU A N 1
ATOM 750 C CA . LEU A 1 102 ? 9.360 -1.362 6.736 1.00 83.00 102 LEU A CA 1
ATOM 751 C C . LEU A 1 102 ? 10.045 -0.077 7.202 1.00 83.00 102 LEU A C 1
ATOM 753 O O . LEU A 1 102 ? 11.205 0.175 6.878 1.00 83.00 102 LEU A O 1
ATOM 757 N N . GLN A 1 103 ? 9.357 0.692 8.046 1.00 82.56 103 GLN A N 1
ATOM 758 C CA . GLN A 1 103 ? 9.879 1.921 8.656 1.00 82.56 103 GLN A CA 1
ATOM 759 C C . GLN A 1 103 ? 10.845 1.645 9.815 1.00 82.56 103 GLN A C 1
ATOM 761 O O . GLN A 1 103 ? 10.624 2.067 10.948 1.00 82.56 103 GLN A O 1
ATOM 766 N N . LEU A 1 104 ? 11.906 0.886 9.567 1.00 71.62 104 LEU A N 1
ATOM 767 C CA . LEU A 1 104 ? 12.856 0.499 10.609 1.00 71.62 104 LEU A CA 1
ATOM 768 C C . LEU A 1 104 ? 14.176 1.259 10.512 1.00 71.62 104 LEU A C 1
ATOM 770 O O . LEU A 1 104 ? 15.001 1.115 11.401 1.00 71.62 104 LEU A O 1
ATOM 774 N N . ARG A 1 105 ? 14.385 2.106 9.500 1.00 68.19 105 ARG A N 1
ATOM 775 C CA . ARG A 1 105 ? 15.645 2.834 9.324 1.00 68.19 105 ARG A CA 1
ATOM 776 C C . ARG A 1 105 ? 15.566 4.270 9.852 1.00 68.19 105 ARG A C 1
ATOM 778 O O . ARG A 1 105 ? 14.553 4.951 9.681 1.00 68.19 105 ARG A O 1
ATOM 785 N N . ARG A 1 106 ? 16.640 4.711 10.532 1.00 67.44 106 ARG A N 1
ATOM 786 C CA . ARG A 1 106 ? 16.993 6.132 10.748 1.00 67.44 106 ARG A CA 1
ATOM 787 C C . ARG A 1 106 ? 18.407 6.330 11.341 1.00 67.44 106 ARG A C 1
ATOM 789 O O . ARG A 1 106 ? 18.534 6.765 12.485 1.00 67.44 106 ARG A O 1
ATOM 796 N N . PRO A 1 107 ? 19.490 6.072 10.587 1.00 54.56 107 PRO A N 1
ATOM 797 C CA . PRO A 1 107 ? 20.855 6.210 11.106 1.00 54.56 107 PRO A CA 1
ATOM 798 C C . PRO A 1 107 ? 21.207 7.637 11.568 1.00 54.56 107 PRO A C 1
ATOM 800 O O . PRO A 1 107 ? 22.031 7.794 12.460 1.00 54.56 107 PRO A O 1
ATOM 803 N N . HIS A 1 108 ? 20.550 8.680 11.041 1.00 54.25 108 HIS A N 1
ATOM 804 C CA . HIS A 1 108 ? 20.915 10.084 11.307 1.00 54.25 108 HIS A CA 1
ATOM 805 C C . HIS A 1 108 ? 19.877 10.893 12.104 1.00 54.25 108 HIS A C 1
ATOM 807 O O . HIS A 1 108 ? 19.979 12.116 12.178 1.00 54.25 108 HIS A O 1
ATOM 813 N N . ALA A 1 109 ? 18.838 10.261 12.668 1.00 53.53 109 ALA A N 1
ATOM 814 C CA . ALA A 1 109 ? 17.698 11.014 13.208 1.00 53.53 109 ALA A CA 1
ATOM 815 C C . ALA A 1 109 ? 17.035 10.430 14.467 1.00 53.53 109 ALA A C 1
ATOM 817 O O . ALA A 1 109 ? 15.881 10.762 14.756 1.00 53.53 109 ALA A O 1
ATOM 818 N N . ALA A 1 110 ? 17.751 9.606 15.241 1.00 58.88 110 ALA A N 1
ATOM 819 C CA . ALA A 1 110 ? 17.368 9.345 16.626 1.00 58.88 110 ALA A CA 1
ATOM 820 C C . ALA A 1 110 ? 17.442 10.665 17.413 1.00 58.88 110 ALA A C 1
ATOM 822 O O . ALA A 1 110 ? 18.479 11.325 17.440 1.00 58.88 110 ALA A O 1
ATOM 823 N N . ARG A 1 111 ? 16.324 11.080 18.011 1.00 67.19 111 ARG A N 1
ATOM 824 C CA . ARG A 1 111 ? 16.244 12.302 18.823 1.00 67.19 111 ARG A CA 1
ATOM 825 C C . ARG A 1 111 ? 15.857 11.931 20.252 1.00 67.19 111 ARG A C 1
ATOM 827 O O . ARG A 1 111 ? 15.038 11.032 20.426 1.00 67.19 111 ARG A O 1
ATOM 834 N N . PRO A 1 112 ? 16.393 12.607 21.277 1.00 65.12 112 PRO A N 1
ATOM 835 C CA . PRO A 1 112 ? 15.931 12.392 22.640 1.00 65.12 112 PRO A CA 1
ATOM 836 C C . PRO A 1 112 ? 14.472 12.856 22.801 1.00 65.12 112 PRO A C 1
ATOM 838 O O . PRO A 1 112 ? 14.030 13.814 22.165 1.00 65.12 112 PRO A O 1
ATOM 841 N N . GLY A 1 113 ? 13.726 12.184 23.683 1.00 78.75 113 GLY A N 1
ATOM 842 C CA . GLY A 1 113 ? 12.402 12.619 24.140 1.00 78.75 113 GLY A CA 1
ATOM 843 C C . GLY A 1 113 ? 11.211 11.785 23.651 1.00 78.75 113 GLY A C 1
ATOM 844 O O . GLY A 1 113 ? 11.323 10.872 22.833 1.00 78.75 113 GLY A O 1
ATOM 845 N N . GLY A 1 114 ? 10.026 12.112 24.177 1.00 82.88 114 GLY A N 1
ATOM 846 C CA . GLY A 1 114 ? 8.800 11.329 23.968 1.00 82.88 114 GLY A CA 1
ATOM 847 C C . GLY A 1 114 ? 8.308 11.274 22.516 1.00 82.88 114 GLY A C 1
ATOM 848 O O . GLY A 1 114 ? 7.684 10.294 22.116 1.00 82.88 114 GLY A O 1
ATOM 849 N N . ALA A 1 115 ? 8.626 12.279 21.695 1.00 83.81 115 ALA A N 1
ATOM 850 C CA . ALA A 1 115 ? 8.254 12.278 20.280 1.00 83.81 115 ALA A CA 1
ATOM 851 C C . ALA A 1 115 ? 8.951 11.154 19.490 1.00 83.81 115 ALA A C 1
ATOM 853 O O . ALA A 1 115 ? 8.311 10.518 18.654 1.00 83.81 115 ALA A O 1
ATOM 854 N N . ASP A 1 116 ? 10.225 10.859 19.776 1.00 82.81 116 ASP A N 1
ATOM 855 C CA . ASP A 1 116 ? 10.943 9.753 19.126 1.00 82.81 116 ASP A CA 1
ATOM 856 C C . ASP A 1 116 ? 10.379 8.394 19.559 1.00 82.81 116 ASP A C 1
ATOM 858 O O . ASP A 1 116 ? 10.206 7.504 18.728 1.00 82.81 116 ASP A O 1
ATOM 862 N N . VAL A 1 117 ? 9.970 8.256 20.826 1.00 85.06 117 VAL A N 1
ATOM 863 C CA . VAL A 1 117 ? 9.259 7.063 21.318 1.00 85.06 117 VAL A CA 1
ATOM 864 C C . VAL A 1 117 ? 7.973 6.823 20.517 1.00 85.06 117 VAL A C 1
ATOM 866 O O . VAL A 1 117 ? 7.732 5.700 20.075 1.00 85.06 117 VAL A O 1
ATOM 869 N N . LEU A 1 118 ? 7.173 7.867 20.270 1.00 86.94 118 LEU A N 1
ATOM 870 C CA . LEU A 1 118 ? 5.955 7.764 19.456 1.00 86.94 118 LEU A CA 1
ATOM 871 C C . LEU A 1 118 ? 6.259 7.392 17.997 1.00 86.94 118 LEU A C 1
ATOM 873 O O . LEU A 1 118 ? 5.535 6.591 17.412 1.00 86.94 118 LEU A O 1
ATOM 877 N N . LEU A 1 119 ? 7.334 7.918 17.406 1.00 85.81 119 LEU A N 1
ATOM 878 C CA . LEU A 1 119 ? 7.742 7.568 16.039 1.00 85.81 119 LEU A CA 1
ATOM 879 C C . LEU A 1 119 ? 8.278 6.132 15.931 1.00 85.81 119 LEU A C 1
ATOM 881 O O . LEU A 1 119 ? 8.052 5.456 14.932 1.00 85.81 119 LEU A O 1
ATOM 885 N N . ARG A 1 120 ? 8.953 5.622 16.962 1.00 83.12 120 ARG A N 1
ATOM 886 C CA . ARG A 1 120 ? 9.374 4.210 17.026 1.00 83.12 120 ARG A CA 1
ATOM 887 C C . ARG A 1 120 ? 8.195 3.274 17.236 1.00 83.12 120 ARG A C 1
ATOM 889 O O . ARG A 1 120 ? 8.117 2.222 16.611 1.00 83.12 120 ARG A O 1
ATOM 896 N N . ALA A 1 121 ? 7.255 3.662 18.089 1.00 86.00 121 ALA A N 1
ATOM 897 C CA . ALA A 1 121 ? 6.005 2.936 18.242 1.00 86.00 121 ALA A CA 1
ATOM 898 C C . ALA A 1 121 ? 5.194 2.931 16.935 1.00 86.00 121 ALA A C 1
ATOM 900 O O . ALA A 1 121 ? 4.534 1.938 16.628 1.00 86.00 121 ALA A O 1
ATOM 901 N N . HIS A 1 122 ? 5.302 3.991 16.126 1.00 87.81 122 HIS A N 1
ATOM 902 C CA . HIS A 1 122 ? 4.720 4.019 14.790 1.00 87.81 122 HIS A CA 1
ATOM 903 C C . HIS A 1 122 ? 5.326 2.960 13.867 1.00 87.81 122 HIS A C 1
ATOM 905 O O . HIS A 1 122 ? 4.570 2.233 13.232 1.00 87.81 122 HIS A O 1
ATOM 911 N N . ALA A 1 123 ? 6.652 2.804 13.844 1.00 84.69 123 ALA A N 1
ATOM 912 C CA . ALA A 1 123 ? 7.308 1.758 13.057 1.00 84.69 123 ALA A CA 1
ATOM 913 C C . ALA A 1 123 ? 6.771 0.349 13.374 1.00 84.69 123 ALA A C 1
ATOM 915 O O . ALA A 1 123 ? 6.588 -0.476 12.481 1.00 84.69 123 ALA A O 1
ATOM 916 N N . LEU A 1 124 ? 6.445 0.084 14.645 1.00 81.50 124 LEU A N 1
ATOM 917 C CA . LEU A 1 124 ? 5.801 -1.166 15.061 1.00 81.50 124 LEU A CA 1
ATOM 918 C C . LEU A 1 124 ? 4.358 -1.289 14.560 1.00 81.50 124 LEU A C 1
ATOM 920 O O . LEU A 1 124 ? 3.930 -2.376 14.166 1.00 81.50 124 LEU A O 1
ATOM 924 N N . ALA A 1 125 ? 3.597 -0.194 14.581 1.00 84.81 125 ALA A N 1
ATOM 925 C CA . ALA A 1 125 ? 2.241 -0.151 14.033 1.00 84.81 125 ALA A CA 1
ATOM 926 C C . ALA A 1 125 ? 2.229 -0.347 12.516 1.00 84.81 125 ALA A C 1
ATOM 928 O O . ALA A 1 125 ? 1.400 -1.105 12.012 1.00 84.81 125 ALA A O 1
ATOM 929 N N . ASP A 1 126 ? 3.172 0.267 11.807 1.00 86.31 126 ASP A N 1
ATOM 930 C CA . ASP A 1 126 ? 3.338 0.089 10.371 1.00 86.31 126 ASP A CA 1
ATOM 931 C C . ASP A 1 126 ? 3.737 -1.355 10.053 1.00 86.31 126 ASP A C 1
ATOM 933 O O . ASP A 1 126 ? 3.023 -2.014 9.308 1.00 86.31 126 ASP A O 1
ATOM 937 N N . LEU A 1 127 ? 4.745 -1.924 10.723 1.00 81.69 127 LEU A N 1
ATOM 938 C CA . LEU A 1 127 ? 5.103 -3.343 10.589 1.00 81.69 127 LEU A CA 1
ATOM 939 C C . LEU A 1 127 ? 3.889 -4.270 10.760 1.00 81.69 127 LEU A C 1
ATOM 941 O O . LEU A 1 127 ? 3.666 -5.172 9.948 1.00 81.69 127 LEU A O 1
ATOM 945 N N . ARG A 1 128 ? 3.096 -4.055 11.820 1.00 83.25 128 ARG A N 1
ATOM 946 C CA . ARG A 1 128 ? 1.871 -4.824 12.067 1.00 83.25 128 ARG A CA 1
ATOM 947 C C . ARG A 1 128 ? 0.921 -4.727 10.877 1.00 83.25 128 ARG A C 1
ATOM 949 O O . ARG A 1 128 ? 0.352 -5.742 10.485 1.00 83.25 128 ARG A O 1
ATOM 956 N N . ARG A 1 129 ? 0.732 -3.532 10.318 1.00 85.69 129 ARG A N 1
ATOM 957 C CA . ARG A 1 129 ? -0.132 -3.321 9.155 1.00 85.69 129 ARG A CA 1
ATOM 958 C C . ARG A 1 129 ? 0.437 -4.007 7.913 1.00 85.69 129 ARG A C 1
ATOM 960 O O . ARG A 1 129 ? -0.254 -4.817 7.307 1.00 85.69 129 ARG A O 1
ATOM 967 N N . ARG A 1 130 ? 1.696 -3.753 7.563 1.00 86.00 130 ARG A N 1
ATOM 968 C CA . ARG A 1 130 ? 2.323 -4.275 6.339 1.00 86.00 130 ARG A CA 1
ATOM 969 C C . ARG A 1 130 ? 2.375 -5.794 6.339 1.00 86.00 130 ARG A C 1
ATOM 971 O O . ARG A 1 130 ? 1.913 -6.428 5.399 1.00 86.00 130 ARG A O 1
ATOM 978 N N . ALA A 1 131 ? 2.853 -6.397 7.417 1.00 78.25 131 ALA A N 1
ATOM 979 C CA . ALA A 1 131 ? 3.043 -7.838 7.435 1.00 78.25 131 ALA A CA 1
ATOM 980 C C . ALA A 1 131 ? 1.840 -8.624 7.977 1.00 78.25 131 ALA A C 1
ATOM 982 O O . ALA A 1 131 ? 1.597 -9.752 7.561 1.00 78.25 131 ALA A O 1
ATOM 983 N N . GLY A 1 132 ? 1.082 -8.050 8.913 1.00 77.31 132 GLY A N 1
ATOM 984 C CA . GLY A 1 132 ? -0.090 -8.705 9.497 1.00 77.31 132 GLY A CA 1
ATOM 985 C C . GLY A 1 132 ? -1.366 -8.526 8.678 1.00 77.31 132 GLY A C 1
ATOM 986 O O . GLY A 1 132 ? -2.225 -9.402 8.716 1.00 77.31 132 GLY A O 1
ATOM 987 N N . VAL A 1 133 ? -1.491 -7.419 7.939 1.00 84.44 133 VAL A N 1
ATOM 988 C CA . VAL A 1 133 ? -2.682 -7.112 7.134 1.00 84.44 133 VAL A CA 1
ATOM 989 C C . VAL A 1 133 ? -2.370 -7.229 5.647 1.00 84.44 133 VAL A C 1
ATOM 991 O O . VAL A 1 133 ? -2.953 -8.086 4.995 1.00 84.44 133 VAL A O 1
ATOM 994 N N . GLU A 1 134 ? -1.430 -6.454 5.103 1.00 87.75 134 GLU A N 1
ATOM 995 C CA . GLU A 1 134 ? -1.217 -6.419 3.642 1.00 87.75 134 GLU A CA 1
ATOM 996 C C . GLU A 1 134 ? -0.651 -7.736 3.095 1.00 87.75 134 GLU A C 1
ATOM 998 O O . GLU A 1 134 ? -1.223 -8.317 2.170 1.00 87.75 134 GLU A O 1
ATOM 1003 N N . ALA A 1 135 ? 0.399 -8.283 3.720 1.00 88.69 135 ALA A N 1
ATOM 1004 C CA . ALA A 1 135 ? 0.916 -9.604 3.350 1.00 88.69 135 ALA A CA 1
ATOM 1005 C C . ALA A 1 135 ? -0.168 -10.681 3.475 1.00 88.69 135 ALA A C 1
ATOM 1007 O O . ALA A 1 135 ? -0.308 -11.545 2.613 1.00 88.69 135 ALA A O 1
ATOM 1008 N N . HIS A 1 136 ? -0.965 -10.619 4.548 1.00 88.88 136 HIS A N 1
ATOM 1009 C CA . HIS A 1 136 ? -2.051 -11.565 4.763 1.00 88.88 136 HIS A CA 1
ATOM 1010 C C . HIS A 1 136 ? -3.112 -11.468 3.666 1.00 88.88 136 HIS A C 1
ATOM 1012 O O . HIS A 1 136 ? -3.569 -12.503 3.193 1.00 88.88 136 HIS A O 1
ATOM 1018 N N . ARG A 1 137 ? -3.476 -10.259 3.224 1.00 92.38 137 ARG A N 1
ATOM 1019 C CA . ARG A 1 137 ? -4.433 -10.051 2.130 1.00 92.38 137 ARG A CA 1
ATOM 1020 C C . ARG A 1 137 ? -3.924 -10.666 0.825 1.00 92.38 137 ARG A C 1
ATOM 1022 O O . ARG A 1 137 ? -4.668 -11.410 0.189 1.00 92.38 137 ARG A O 1
ATOM 1029 N N . LEU A 1 138 ? -2.657 -10.445 0.476 1.00 92.25 138 LEU A N 1
ATOM 1030 C CA . LEU A 1 138 ? -2.022 -11.054 -0.702 1.00 92.25 138 LEU A CA 1
ATOM 1031 C C . LEU A 1 138 ? -2.013 -12.592 -0.616 1.00 92.25 138 LEU A C 1
ATOM 1033 O O . LEU A 1 138 ? -2.518 -13.274 -1.509 1.00 92.25 138 LEU A O 1
ATOM 1037 N N . LEU A 1 139 ? -1.562 -13.151 0.510 1.00 91.44 139 LEU A N 1
ATOM 1038 C CA . LEU A 1 139 ? -1.558 -14.602 0.736 1.00 91.44 139 LEU A CA 1
ATOM 1039 C C . LEU A 1 139 ? -2.972 -15.207 0.753 1.00 91.44 139 LEU A C 1
ATOM 1041 O O . LEU A 1 139 ? -3.182 -16.324 0.275 1.00 91.44 139 LEU A O 1
ATOM 1045 N N . ALA A 1 140 ? -3.956 -14.492 1.299 1.00 93.31 140 ALA A N 1
ATOM 1046 C CA . ALA A 1 140 ? -5.347 -14.925 1.326 1.00 93.31 140 ALA A CA 1
ATOM 1047 C C . ALA A 1 140 ? -5.945 -14.971 -0.084 1.00 93.31 140 ALA A C 1
ATOM 1049 O O . ALA A 1 140 ? -6.616 -15.950 -0.404 1.00 93.31 140 ALA A O 1
ATOM 1050 N N . ARG A 1 141 ? -5.653 -13.993 -0.956 1.00 92.75 141 ARG A N 1
ATOM 1051 C CA . ARG A 1 141 ? -6.064 -14.041 -2.374 1.00 92.75 141 ARG A CA 1
ATOM 1052 C C . ARG A 1 141 ? -5.540 -15.295 -3.055 1.00 92.75 141 ARG A C 1
ATOM 1054 O O . ARG A 1 141 ? -6.323 -16.016 -3.669 1.00 92.75 141 ARG A O 1
ATOM 1061 N N . ARG A 1 142 ? -4.252 -15.609 -2.881 1.00 90.31 142 ARG A N 1
ATOM 1062 C CA . ARG A 1 142 ? -3.650 -16.833 -3.430 1.00 90.31 142 ARG A CA 1
ATOM 1063 C C . ARG A 1 142 ? -4.396 -18.090 -2.975 1.00 90.31 142 ARG A C 1
ATOM 1065 O O . ARG A 1 142 ? -4.738 -18.934 -3.800 1.00 90.31 142 ARG A O 1
ATOM 1072 N N . ARG A 1 143 ? -4.711 -18.200 -1.679 1.00 92.44 143 ARG A N 1
ATOM 1073 C CA . ARG A 1 143 ? -5.475 -19.335 -1.123 1.00 92.44 143 ARG A CA 1
ATOM 1074 C C . ARG A 1 143 ? -6.900 -19.415 -1.672 1.00 92.44 143 ARG A C 1
ATOM 1076 O O . ARG A 1 143 ? -7.346 -20.497 -2.037 1.00 92.44 143 ARG A O 1
ATOM 1083 N N . ILE A 1 144 ? -7.601 -18.285 -1.752 1.00 94.12 144 ILE A N 1
ATOM 1084 C CA . ILE A 1 144 ? -8.974 -18.213 -2.271 1.00 94.12 144 ILE A CA 1
ATOM 1085 C C . ILE A 1 144 ? -9.014 -18.637 -3.745 1.00 94.12 144 ILE A C 1
ATOM 1087 O O . ILE A 1 144 ? -9.889 -19.403 -4.139 1.00 94.12 144 ILE A O 1
ATOM 1091 N N . ARG A 1 145 ? -8.032 -18.214 -4.549 1.00 89.44 145 ARG A N 1
ATOM 1092 C CA . ARG A 1 145 ? -7.901 -18.648 -5.950 1.00 89.44 145 ARG A CA 1
ATOM 1093 C C . ARG A 1 145 ? -7.610 -20.134 -6.073 1.00 89.44 145 ARG A C 1
ATOM 1095 O O . ARG A 1 145 ? -8.226 -20.808 -6.895 1.00 89.44 145 ARG A O 1
ATOM 1102 N N . ALA A 1 146 ? -6.717 -20.655 -5.233 1.00 91.00 146 ALA A N 1
ATOM 1103 C CA . ALA A 1 146 ? -6.403 -22.080 -5.202 1.00 91.00 146 ALA A CA 1
ATOM 1104 C C . ALA A 1 146 ? -7.629 -22.945 -4.854 1.00 91.00 146 ALA A C 1
ATOM 1106 O O . ALA A 1 146 ? -7.721 -24.076 -5.322 1.00 91.00 146 ALA A O 1
ATOM 1107 N N . ALA A 1 147 ? -8.595 -22.405 -4.102 1.00 93.25 147 ALA A N 1
ATOM 1108 C CA . ALA A 1 147 ? -9.845 -23.088 -3.768 1.00 93.25 147 ALA A CA 1
ATOM 1109 C C . ALA A 1 147 ? -10.838 -23.211 -4.944 1.00 93.25 147 ALA A C 1
ATOM 1111 O O . ALA A 1 147 ? -11.858 -23.879 -4.791 1.00 93.25 147 ALA A O 1
ATOM 1112 N N . ARG A 1 148 ? -10.562 -22.592 -6.107 1.00 89.75 148 ARG A N 1
ATOM 1113 C CA . ARG A 1 148 ? -11.365 -22.700 -7.346 1.00 89.75 148 ARG A CA 1
ATOM 1114 C C . ARG A 1 148 ? -12.868 -22.430 -7.146 1.00 89.75 148 ARG A C 1
ATOM 1116 O O . ARG A 1 148 ? -13.715 -23.082 -7.751 1.00 89.75 148 ARG A O 1
ATOM 1123 N N . LEU A 1 149 ? -13.199 -21.460 -6.293 1.00 93.81 149 LEU A N 1
ATOM 1124 C CA . LEU A 1 149 ? -14.582 -21.071 -6.007 1.00 93.81 149 LEU A CA 1
ATOM 1125 C C . LEU A 1 149 ? -15.256 -20.414 -7.232 1.00 93.81 149 LEU A C 1
ATOM 1127 O O . LEU A 1 149 ? -14.563 -19.823 -8.070 1.00 93.81 149 LEU A O 1
ATOM 1131 N N . PRO A 1 150 ? -16.603 -20.435 -7.323 1.00 95.25 150 PRO A N 1
ATOM 1132 C CA . PRO A 1 150 ? -17.333 -19.723 -8.370 1.00 95.25 150 PRO A CA 1
ATOM 1133 C C . PRO A 1 150 ? -16.948 -18.240 -8.422 1.00 95.25 150 PRO A C 1
ATOM 1135 O O . PRO A 1 150 ? -16.760 -17.608 -7.382 1.00 95.25 150 PRO A O 1
ATOM 1138 N N . ALA A 1 151 ? -16.878 -17.656 -9.621 1.00 90.88 151 ALA A N 1
ATOM 1139 C CA . ALA A 1 151 ? -16.312 -16.319 -9.834 1.00 90.88 151 ALA A CA 1
ATOM 1140 C C . ALA A 1 151 ? -16.928 -15.219 -8.947 1.00 90.88 151 ALA A C 1
ATOM 1142 O O . ALA A 1 151 ? -16.198 -14.370 -8.436 1.00 90.88 151 ALA A O 1
ATOM 1143 N N . GLY A 1 152 ? -18.247 -15.253 -8.718 1.00 94.12 152 GLY A N 1
ATOM 1144 C CA . GLY A 1 152 ? -18.927 -14.303 -7.830 1.00 94.12 152 GLY A CA 1
ATOM 1145 C C . GLY A 1 152 ? -18.527 -14.458 -6.359 1.00 94.12 152 GLY A C 1
ATOM 1146 O O . GLY A 1 152 ? -18.287 -13.463 -5.679 1.00 94.12 152 GLY A O 1
ATOM 1147 N N . VAL A 1 153 ? -18.371 -15.699 -5.888 1.00 95.69 153 VAL A N 1
ATOM 1148 C CA . VAL A 1 153 ? -17.906 -15.995 -4.524 1.00 95.69 153 VAL A CA 1
ATOM 1149 C C . VAL A 1 153 ? -16.450 -15.572 -4.366 1.00 95.69 153 VAL A C 1
ATOM 1151 O O . VAL A 1 153 ? -16.120 -14.895 -3.398 1.00 95.69 153 VAL A O 1
ATOM 1154 N N . THR A 1 154 ? -15.594 -15.885 -5.342 1.00 94.88 154 THR A N 1
ATOM 1155 C CA . THR A 1 154 ? -14.195 -15.432 -5.370 1.00 94.88 154 THR A CA 1
ATOM 1156 C C . THR A 1 154 ? -14.105 -13.909 -5.310 1.00 94.88 154 THR A C 1
ATOM 1158 O O . THR A 1 154 ? -13.354 -13.383 -4.495 1.00 94.88 154 THR A O 1
ATOM 1161 N N . ALA A 1 155 ? -14.899 -13.192 -6.112 1.00 94.00 155 ALA A N 1
ATOM 1162 C CA . ALA A 1 155 ? -14.912 -11.730 -6.119 1.00 94.00 155 ALA A CA 1
ATOM 1163 C C . ALA A 1 155 ? -15.254 -11.141 -4.741 1.00 94.00 155 ALA A C 1
ATOM 1165 O O . ALA A 1 155 ? -14.606 -10.193 -4.305 1.00 94.00 155 ALA A O 1
ATOM 1166 N N . VAL A 1 156 ? -16.236 -11.718 -4.040 1.00 95.69 156 VAL A N 1
ATOM 1167 C CA . VAL A 1 156 ? -16.644 -11.276 -2.696 1.00 95.69 156 VAL A CA 1
ATOM 1168 C C . VAL A 1 156 ? -15.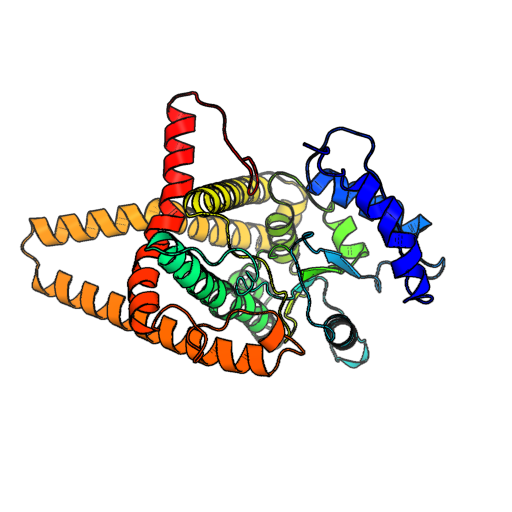649 -11.710 -1.619 1.00 95.69 156 VAL A C 1
ATOM 1170 O O . VAL A 1 156 ? -15.410 -10.956 -0.679 1.00 95.69 156 VAL A O 1
ATOM 1173 N N . ALA A 1 157 ? -15.046 -12.891 -1.732 1.00 95.19 157 ALA A N 1
ATOM 1174 C CA . ALA A 1 157 ? -14.128 -13.425 -0.730 1.00 95.19 157 ALA A CA 1
ATOM 1175 C C . ALA A 1 157 ? -12.740 -12.771 -0.795 1.00 95.19 157 ALA A C 1
ATOM 1177 O O . ALA A 1 157 ? -12.134 -12.514 0.245 1.00 95.19 157 ALA A O 1
ATOM 1178 N N . GLU A 1 158 ? -12.235 -12.470 -1.996 1.00 94.56 158 GLU A N 1
ATOM 1179 C CA . GLU A 1 158 ? -10.901 -11.896 -2.176 1.00 94.56 158 GLU A CA 1
ATOM 1180 C C . GLU A 1 158 ? -10.770 -10.547 -1.450 1.00 94.56 158 GLU A C 1
ATOM 1182 O O . GLU A 1 158 ? -11.580 -9.639 -1.670 1.00 94.56 158 GLU A O 1
ATOM 1187 N N . PRO A 1 159 ? -9.760 -10.365 -0.582 1.00 93.94 159 PRO A N 1
ATOM 1188 C CA . PRO A 1 159 ? -9.506 -9.062 0.014 1.00 93.94 159 PRO A CA 1
ATOM 1189 C C . PRO A 1 159 ? -9.006 -8.066 -1.037 1.00 93.94 159 PRO A C 1
ATOM 1191 O O . PRO A 1 159 ? -8.381 -8.446 -2.033 1.00 93.94 159 PRO A O 1
ATOM 1194 N N . VAL A 1 160 ? -9.268 -6.783 -0.787 1.00 93.19 160 VAL A N 1
ATOM 1195 C CA . VAL A 1 160 ? -8.727 -5.676 -1.585 1.00 93.19 160 VAL A CA 1
ATOM 1196 C C . VAL A 1 160 ? -7.249 -5.508 -1.252 1.00 93.19 160 VAL A C 1
ATOM 1198 O O . VAL A 1 160 ? -6.874 -5.525 -0.080 1.00 93.19 160 VAL A O 1
ATOM 1201 N N . VAL A 1 161 ? -6.419 -5.360 -2.280 1.00 91.31 161 VAL A N 1
ATOM 1202 C CA . VAL A 1 161 ? -4.997 -5.036 -2.142 1.00 91.31 161 VAL A CA 1
ATOM 1203 C C . VAL A 1 161 ? -4.807 -3.597 -2.576 1.00 91.31 161 VAL A C 1
ATOM 1205 O O . VAL A 1 161 ? -5.302 -3.201 -3.627 1.00 91.31 161 VAL A O 1
ATOM 1208 N N . TYR A 1 162 ? -4.088 -2.830 -1.766 1.00 82.75 162 TYR A N 1
ATOM 1209 C CA . TYR A 1 162 ? -3.900 -1.407 -2.010 1.00 82.75 162 TYR A CA 1
ATOM 1210 C C . TYR A 1 162 ? -2.790 -1.096 -2.998 1.00 82.75 162 TYR A C 1
ATOM 1212 O O . TYR A 1 162 ? -2.921 -0.146 -3.745 1.00 82.75 162 TYR A O 1
ATOM 1220 N N . GLY A 1 163 ? -1.732 -1.904 -3.063 1.00 78.88 163 GLY A N 1
ATOM 1221 C CA . GLY A 1 163 ? -0.476 -1.414 -3.627 1.00 78.88 163 GLY A CA 1
ATOM 1222 C C . GLY A 1 163 ? 0.114 -0.398 -2.651 1.00 78.88 163 GLY A C 1
ATOM 1223 O O . GLY A 1 163 ? -0.531 0.565 -2.244 1.00 78.88 163 GLY A O 1
ATOM 1224 N N . VAL A 1 164 ? 1.302 -0.686 -2.140 1.00 78.81 164 VAL A N 1
ATOM 1225 C CA . VAL A 1 164 ? 1.883 0.085 -1.045 1.00 78.81 164 VAL A CA 1
ATOM 1226 C C . VAL A 1 164 ? 3.242 0.610 -1.459 1.00 78.81 164 VAL A C 1
ATOM 1228 O O . VAL A 1 164 ? 4.224 -0.125 -1.423 1.00 78.81 164 VAL A O 1
ATOM 1231 N N . GLY A 1 165 ? 3.280 1.906 -1.731 1.00 77.75 165 GLY A N 1
ATOM 1232 C CA . GLY A 1 165 ? 4.454 2.749 -1.865 1.00 77.75 165 GLY A CA 1
ATOM 1233 C C . GLY A 1 165 ? 5.580 2.138 -2.681 1.00 77.75 165 GLY A C 1
ATOM 1234 O O . GLY A 1 165 ? 5.378 1.508 -3.716 1.00 77.75 165 GLY A O 1
ATOM 1235 N N . ALA A 1 166 ? 6.787 2.354 -2.174 1.00 85.88 166 ALA A N 1
ATOM 1236 C CA . ALA A 1 166 ? 8.012 1.786 -2.698 1.00 85.88 166 ALA A CA 1
ATOM 1237 C C . ALA A 1 166 ? 8.094 0.264 -2.483 1.00 85.88 166 ALA A C 1
ATOM 1239 O O . ALA A 1 166 ? 7.649 -0.257 -1.458 1.00 85.88 166 ALA A O 1
ATOM 1240 N N . GLY A 1 167 ? 8.739 -0.433 -3.416 1.00 91.62 167 GLY A N 1
ATOM 1241 C CA . GLY A 1 167 ? 8.752 -1.891 -3.497 1.00 91.62 167 GLY A CA 1
ATOM 1242 C C . GLY A 1 167 ? 7.568 -2.468 -4.280 1.00 91.62 167 GLY A C 1
ATOM 1243 O O . GLY A 1 167 ? 7.314 -3.668 -4.208 1.00 91.62 167 GLY A O 1
ATOM 1244 N N . LEU A 1 168 ? 6.819 -1.637 -5.006 1.00 93.50 168 LEU A N 1
ATOM 1245 C CA . LEU A 1 168 ? 5.745 -2.074 -5.895 1.00 93.50 168 LEU A CA 1
ATOM 1246 C C . LEU A 1 168 ? 6.318 -2.407 -7.277 1.00 93.50 168 LEU A C 1
ATOM 1248 O O . LEU A 1 168 ? 6.936 -1.547 -7.899 1.00 93.50 168 LEU A O 1
ATOM 1252 N N . PHE A 1 169 ? 6.075 -3.622 -7.763 1.00 95.81 169 PHE A N 1
ATOM 1253 C CA . PHE A 1 169 ? 6.405 -4.049 -9.120 1.00 95.81 169 PHE A CA 1
ATOM 1254 C C . PHE A 1 169 ? 5.123 -4.384 -9.876 1.00 95.81 169 PHE A C 1
ATOM 1256 O O . PHE A 1 169 ? 4.339 -5.216 -9.421 1.00 95.81 169 PHE A O 1
ATOM 1263 N N . VAL A 1 170 ? 4.911 -3.769 -11.035 1.00 95.75 170 VAL A N 1
ATOM 1264 C CA . VAL A 1 170 ? 3.743 -4.030 -11.890 1.00 95.75 170 VAL A CA 1
ATOM 1265 C C . VAL A 1 170 ? 4.229 -4.469 -13.260 1.00 95.75 170 VAL A C 1
ATOM 1267 O O . VAL A 1 170 ? 5.167 -3.880 -13.799 1.00 95.75 170 VAL A O 1
ATOM 1270 N N . ARG A 1 171 ? 3.609 -5.503 -13.830 1.00 96.19 171 ARG A N 1
ATOM 1271 C CA . ARG A 1 171 ? 3.923 -5.928 -15.196 1.00 96.19 171 ARG A CA 1
ATOM 1272 C C . ARG A 1 171 ? 3.618 -4.788 -16.169 1.00 96.19 171 ARG A C 1
ATOM 1274 O O . ARG A 1 171 ? 2.597 -4.117 -16.024 1.00 96.19 171 ARG A O 1
ATOM 1281 N N . HIS A 1 172 ? 4.520 -4.526 -17.109 1.00 95.75 172 HIS A N 1
ATOM 1282 C CA . HIS A 1 172 ? 4.496 -3.321 -17.935 1.00 95.75 172 HIS A CA 1
ATOM 1283 C C . HIS A 1 172 ? 3.209 -3.224 -18.767 1.00 95.75 172 HIS A C 1
ATOM 1285 O O . HIS A 1 172 ? 2.524 -2.204 -18.712 1.00 95.75 172 HIS A O 1
ATOM 1291 N N . ASP A 1 173 ? 2.827 -4.295 -19.462 1.00 95.00 173 ASP A N 1
ATOM 1292 C CA . ASP A 1 173 ? 1.571 -4.356 -20.222 1.00 95.00 173 ASP A CA 1
ATOM 1293 C C . ASP A 1 173 ? 0.335 -4.106 -19.342 1.00 95.00 173 ASP A C 1
ATOM 1295 O O . ASP A 1 173 ? -0.544 -3.314 -19.692 1.00 95.00 173 ASP A O 1
ATOM 1299 N N . THR A 1 174 ? 0.296 -4.721 -18.161 1.00 95.12 174 THR A N 1
ATOM 1300 C CA . THR A 1 174 ? -0.769 -4.538 -17.185 1.00 95.12 174 THR A CA 1
ATOM 1301 C C . THR A 1 174 ? -0.823 -3.081 -16.729 1.00 95.12 174 THR A C 1
ATOM 1303 O O . THR A 1 174 ? -1.906 -2.496 -16.739 1.00 95.12 174 THR A O 1
ATOM 1306 N N . LEU A 1 175 ? 0.312 -2.470 -16.373 1.00 94.00 175 LEU A N 1
ATOM 1307 C CA . LEU A 1 175 ? 0.381 -1.076 -15.929 1.00 94.00 175 LEU A CA 1
ATOM 1308 C C . LEU A 1 175 ? -0.179 -0.117 -16.989 1.00 94.00 175 LEU A C 1
ATOM 1310 O O . LEU A 1 175 ? -0.982 0.757 -16.661 1.00 94.00 175 LEU A O 1
ATOM 1314 N N . VAL A 1 176 ? 0.188 -0.314 -18.257 1.00 92.88 176 VAL A N 1
ATOM 1315 C CA . VAL A 1 176 ? -0.344 0.474 -19.379 1.00 92.88 176 VAL A CA 1
ATOM 1316 C C . VAL A 1 176 ? -1.849 0.238 -19.538 1.00 92.88 176 VAL A C 1
ATOM 1318 O O . VAL A 1 176 ? -2.612 1.197 -19.645 1.00 92.88 176 VAL A O 1
ATOM 1321 N N . SER A 1 177 ? -2.306 -1.017 -19.471 1.00 91.31 177 SER A N 1
ATOM 1322 C CA . SER A 1 177 ? -3.722 -1.373 -19.663 1.00 91.31 177 SER A CA 1
ATOM 1323 C C . SER A 1 177 ? -4.667 -0.763 -18.623 1.00 91.31 177 SER A C 1
ATOM 1325 O O . SER A 1 177 ? -5.834 -0.508 -18.919 1.00 91.31 177 SER A O 1
ATOM 1327 N N . ILE A 1 178 ? -4.171 -0.503 -17.409 1.00 88.88 178 ILE A N 1
ATOM 1328 C CA . ILE A 1 178 ? -4.951 0.125 -16.337 1.00 88.88 178 ILE A CA 1
ATOM 1329 C C . ILE A 1 178 ? -4.846 1.658 -16.342 1.00 88.88 178 ILE A C 1
ATOM 1331 O O . ILE A 1 178 ? -5.357 2.300 -15.423 1.00 88.88 178 ILE A O 1
ATOM 1335 N N . GLY A 1 179 ? -4.190 2.257 -17.341 1.00 87.75 179 GLY A N 1
ATOM 1336 C CA . GLY A 1 179 ? -4.019 3.707 -17.457 1.00 87.75 179 GLY A CA 1
ATOM 1337 C C . GLY A 1 179 ? -2.905 4.285 -16.581 1.00 87.75 179 GLY A C 1
ATOM 1338 O O . GLY A 1 179 ? -2.979 5.453 -16.221 1.00 87.75 179 GLY A O 1
ATOM 1339 N N . MET A 1 180 ? -1.897 3.479 -16.225 1.00 89.62 180 MET A N 1
ATOM 1340 C CA . MET A 1 180 ? -0.698 3.891 -15.482 1.00 89.62 180 MET A CA 1
ATOM 1341 C C . MET A 1 180 ? -0.989 4.532 -14.102 1.00 89.62 180 MET A C 1
ATOM 1343 O O . MET A 1 180 ? -2.009 4.240 -13.462 1.00 89.62 180 MET A O 1
ATOM 1347 N N . TYR A 1 181 ? -0.041 5.338 -13.604 1.00 87.50 181 TYR A N 1
ATOM 1348 C CA . TYR A 1 181 ? -0.114 6.045 -12.324 1.00 87.50 181 TYR A CA 1
ATOM 1349 C C . TYR A 1 181 ? -0.977 7.304 -12.433 1.00 87.50 181 TYR A C 1
ATOM 1351 O O . TYR A 1 181 ? -0.894 8.038 -13.412 1.00 87.50 181 TYR A O 1
ATOM 1359 N N . GLU A 1 182 ? -1.764 7.593 -11.397 1.00 82.56 182 GLU A N 1
ATOM 1360 C CA . GLU A 1 182 ? -2.598 8.800 -11.340 1.00 82.56 182 GLU A CA 1
ATOM 1361 C C . GLU A 1 182 ? -2.359 9.582 -10.042 1.00 82.56 182 GLU A C 1
ATOM 1363 O O . GLU A 1 182 ? -1.834 9.066 -9.052 1.00 82.56 182 GLU A O 1
ATOM 1368 N N . GLU A 1 183 ? -2.737 10.855 -10.047 1.00 76.81 183 GLU A N 1
ATOM 1369 C CA . GLU A 1 183 ? -2.785 11.708 -8.858 1.00 76.81 183 GLU A CA 1
ATOM 1370 C C . GLU A 1 183 ? -4.115 11.506 -8.096 1.00 76.81 183 GLU A C 1
ATOM 1372 O O . GLU A 1 183 ? -5.123 11.133 -8.704 1.00 76.81 183 GLU A O 1
ATOM 1377 N N . PRO A 1 184 ? -4.184 11.750 -6.769 1.00 69.88 184 PRO A N 1
ATOM 1378 C CA . PRO A 1 184 ? -3.166 12.349 -5.895 1.00 69.88 184 PRO A CA 1
ATOM 1379 C C . PRO A 1 184 ? -2.232 11.339 -5.209 1.00 69.88 184 PRO A C 1
ATOM 1381 O O . PRO A 1 184 ? -1.287 11.745 -4.535 1.00 69.88 184 PRO A O 1
ATOM 1384 N N . VAL A 1 185 ? -2.524 10.040 -5.318 1.00 70.31 185 VAL A N 1
ATOM 1385 C CA . VAL A 1 185 ? -1.765 8.959 -4.680 1.00 70.31 185 VAL A CA 1
ATOM 1386 C C . VAL A 1 185 ? -1.646 7.802 -5.675 1.00 70.31 185 VAL A C 1
ATOM 1388 O O . VAL A 1 185 ? -2.643 7.168 -6.021 1.00 70.31 185 VAL A O 1
ATOM 1391 N N . ASP A 1 186 ? -0.420 7.581 -6.144 1.00 73.94 186 ASP A N 1
ATOM 1392 C CA . ASP A 1 186 ? -0.041 6.716 -7.264 1.00 73.94 186 ASP A CA 1
ATOM 1393 C C . ASP A 1 186 ? -0.224 5.223 -6.971 1.00 73.94 186 ASP A C 1
ATOM 1395 O O . ASP A 1 186 ? -0.752 4.476 -7.794 1.00 73.94 186 ASP A O 1
ATOM 1399 N N . ASP A 1 187 ? 0.183 4.789 -5.784 1.00 82.19 187 ASP A N 1
ATOM 1400 C CA . ASP A 1 187 ? 0.249 3.385 -5.375 1.00 82.19 187 ASP A CA 1
ATOM 1401 C C . ASP A 1 187 ? -1.130 2.777 -5.057 1.00 82.19 187 ASP A C 1
ATOM 1403 O O . ASP A 1 187 ? -1.471 1.717 -5.588 1.00 82.19 187 ASP A O 1
ATOM 1407 N N . LEU A 1 188 ? -1.940 3.469 -4.246 1.00 85.56 188 LEU A N 1
ATOM 1408 C CA . LEU A 1 188 ? -3.251 2.998 -3.779 1.00 85.56 188 LEU A CA 1
ATOM 1409 C C . LEU A 1 188 ? -4.204 2.707 -4.942 1.00 85.56 188 LEU A C 1
ATOM 1411 O O . LEU A 1 188 ? -4.929 1.707 -4.956 1.00 85.56 188 LEU A O 1
ATOM 1415 N N . LEU A 1 189 ? -4.220 3.601 -5.934 1.00 87.69 189 LEU A N 1
ATOM 1416 C CA . LEU A 1 189 ? -5.144 3.474 -7.049 1.00 87.69 189 LEU A CA 1
ATOM 1417 C C . LEU A 1 189 ? -4.775 2.297 -7.953 1.00 87.69 189 LEU A C 1
ATOM 1419 O O . LEU A 1 189 ? -5.672 1.581 -8.403 1.00 87.69 189 LEU A O 1
ATOM 1423 N N . VAL A 1 190 ? -3.481 2.048 -8.173 1.00 91.44 190 VAL A N 1
ATOM 1424 C CA . VAL A 1 190 ? -3.014 0.874 -8.921 1.00 91.44 190 VAL A CA 1
ATOM 1425 C C . VAL A 1 190 ? -3.543 -0.410 -8.281 1.00 91.44 190 VAL A C 1
ATOM 1427 O O . VAL A 1 190 ? -4.120 -1.247 -8.980 1.00 91.44 190 VAL A O 1
ATOM 1430 N N . GLY A 1 191 ? -3.456 -0.560 -6.955 1.00 92.31 191 GLY A N 1
ATOM 1431 C CA . GLY A 1 191 ? -3.993 -1.750 -6.293 1.00 92.31 191 GLY A CA 1
ATOM 1432 C C . GLY A 1 191 ? -5.515 -1.870 -6.376 1.00 92.31 191 GLY A C 1
ATOM 1433 O O . GLY A 1 191 ? -6.016 -2.978 -6.594 1.00 92.31 191 GLY A O 1
ATOM 1434 N N . TYR A 1 192 ? -6.272 -0.768 -6.296 1.00 92.12 192 TYR A N 1
ATOM 1435 C CA . TYR A 1 192 ? -7.728 -0.805 -6.499 1.00 92.12 192 TYR A CA 1
ATOM 1436 C C . TYR A 1 192 ? -8.110 -1.226 -7.921 1.00 92.12 192 TYR A C 1
ATOM 1438 O O . TYR A 1 192 ? -8.996 -2.072 -8.095 1.00 92.12 192 TYR A O 1
ATOM 1446 N N . LYS A 1 193 ? -7.433 -0.670 -8.935 1.00 92.75 193 LYS A N 1
ATOM 1447 C CA . LYS A 1 193 ? -7.655 -1.003 -10.349 1.00 92.75 193 LYS A CA 1
ATOM 1448 C C . LYS A 1 193 ? -7.388 -2.485 -10.600 1.00 92.75 193 LYS A C 1
ATOM 1450 O O . LYS A 1 193 ? -8.248 -3.195 -11.117 1.00 92.75 193 LYS A O 1
ATOM 1455 N N . LEU A 1 194 ? -6.250 -2.983 -10.124 1.00 94.25 194 LEU A N 1
ATOM 1456 C CA . LEU A 1 194 ? -5.866 -4.386 -10.268 1.00 94.25 194 LEU A CA 1
ATOM 1457 C C . LEU A 1 194 ? -6.749 -5.332 -9.440 1.00 94.25 194 LEU A C 1
ATOM 1459 O O . LEU A 1 194 ? -7.087 -6.429 -9.889 1.00 94.25 194 LEU A O 1
ATOM 1463 N N . SER A 1 195 ? -7.186 -4.914 -8.249 1.00 94.88 195 SER A N 1
ATOM 1464 C CA . SER A 1 195 ? -8.142 -5.680 -7.440 1.00 94.88 195 SER A CA 1
ATOM 1465 C C . SER A 1 195 ? -9.480 -5.823 -8.170 1.00 94.88 195 SER A C 1
ATOM 1467 O O . SER A 1 195 ? -10.049 -6.920 -8.192 1.00 94.88 195 SER A O 1
ATOM 1469 N N . SER A 1 196 ? -9.941 -4.746 -8.813 1.00 94.50 196 SER A N 1
ATOM 1470 C CA . SER A 1 196 ? -11.172 -4.711 -9.613 1.00 94.50 196 SER A CA 1
ATOM 1471 C C . SER A 1 196 ? -11.055 -5.569 -10.873 1.00 94.50 196 SER A C 1
ATOM 1473 O O . SER A 1 196 ? -11.971 -6.331 -11.172 1.00 94.50 196 SER A O 1
ATOM 1475 N N . ALA A 1 197 ? -9.897 -5.542 -11.537 1.00 93.06 197 ALA A N 1
ATOM 1476 C CA . ALA A 1 197 ? -9.591 -6.396 -12.685 1.00 93.06 197 ALA A CA 1
ATOM 1477 C C . ALA A 1 197 ? -9.436 -7.886 -12.321 1.00 93.06 197 ALA A C 1
ATOM 1479 O O . ALA A 1 197 ? -9.401 -8.744 -13.198 1.00 93.06 197 ALA A O 1
ATOM 1480 N N . GLY A 1 198 ? -9.349 -8.229 -11.030 1.00 93.06 198 GLY A N 1
ATOM 1481 C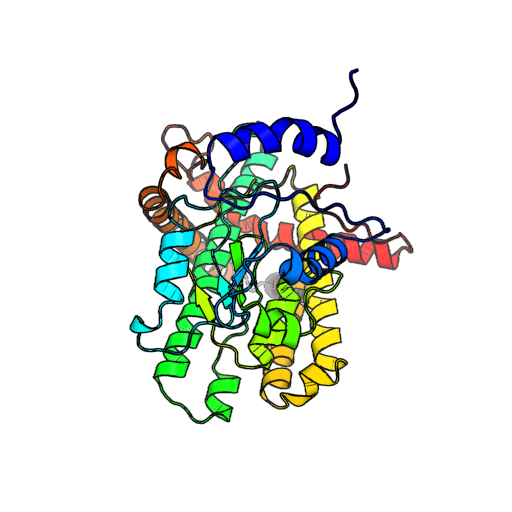 CA . GLY A 1 198 ? -9.078 -9.602 -10.608 1.00 93.06 198 GLY A CA 1
ATOM 1482 C C . GLY A 1 198 ? -7.656 -10.056 -10.942 1.00 93.06 198 GLY A C 1
ATOM 1483 O O . GLY A 1 198 ? -7.420 -11.256 -11.083 1.00 93.06 198 GLY A O 1
ATOM 1484 N N . ALA A 1 199 ? -6.708 -9.124 -10.997 1.00 93.81 199 ALA A N 1
ATOM 1485 C CA . ALA A 1 199 ? -5.310 -9.374 -11.318 1.00 93.81 199 ALA A CA 1
ATOM 1486 C C . ALA A 1 199 ? -4.642 -10.362 -10.341 1.00 93.81 199 ALA A C 1
ATOM 1488 O O . ALA A 1 199 ? -5.040 -10.471 -9.169 1.00 93.81 199 ALA A O 1
ATOM 1489 N N . VAL A 1 200 ? -3.652 -11.109 -10.831 1.00 93.31 200 VAL A N 1
ATOM 1490 C CA . VAL A 1 200 ? -2.791 -12.003 -10.044 1.00 93.31 200 VAL A CA 1
ATOM 1491 C C . VAL A 1 200 ? -1.785 -11.152 -9.280 1.00 93.31 200 VAL A C 1
ATOM 1493 O O . VAL A 1 200 ? -1.094 -10.325 -9.862 1.00 93.31 200 VAL A O 1
ATOM 1496 N N . MET A 1 201 ? -1.722 -11.326 -7.964 1.00 93.69 201 MET A N 1
ATOM 1497 C CA . MET A 1 201 ? -0.902 -10.489 -7.094 1.00 93.69 201 MET A CA 1
ATOM 1498 C C . MET A 1 201 ? -0.122 -11.357 -6.122 1.00 93.69 201 MET A C 1
ATOM 1500 O O . MET A 1 201 ? -0.709 -12.233 -5.487 1.00 93.69 201 MET A O 1
ATOM 1504 N N . GLU A 1 202 ? 1.162 -11.069 -5.960 1.00 92.88 202 GLU A N 1
ATOM 1505 C CA . GLU A 1 202 ? 2.055 -11.803 -5.064 1.00 92.88 202 GLU A CA 1
ATOM 1506 C C . GLU A 1 202 ? 2.808 -10.855 -4.126 1.00 92.88 202 GLU A C 1
ATOM 1508 O O . GLU A 1 202 ? 2.920 -9.650 -4.359 1.00 92.88 202 GLU A O 1
ATOM 1513 N N . VAL A 1 203 ? 3.314 -11.414 -3.029 1.00 92.62 203 VAL A N 1
ATOM 1514 C CA . VAL A 1 203 ? 4.138 -10.703 -2.046 1.00 92.62 203 VAL A CA 1
ATOM 1515 C C . VAL A 1 203 ? 5.525 -11.329 -2.009 1.00 92.62 203 VAL A C 1
ATOM 1517 O O . VAL A 1 203 ? 5.646 -12.553 -1.954 1.00 92.62 203 VAL A O 1
ATOM 1520 N N . LEU A 1 204 ? 6.574 -10.508 -2.021 1.00 91.62 204 LEU A N 1
ATOM 1521 C CA . LEU A 1 204 ? 7.937 -11.009 -1.875 1.00 91.62 204 LEU A CA 1
ATOM 1522 C C . LEU A 1 204 ? 8.238 -11.362 -0.411 1.00 91.62 204 LEU A C 1
ATOM 1524 O O . LEU A 1 204 ? 7.772 -10.674 0.501 1.00 91.62 204 LEU A O 1
ATOM 1528 N N . PRO A 1 205 ? 9.069 -12.389 -0.156 1.00 88.12 205 PRO A N 1
ATOM 1529 C CA . PRO A 1 205 ? 9.504 -12.760 1.191 1.00 88.12 205 PRO A CA 1
ATOM 1530 C C . PRO A 1 205 ? 10.622 -11.848 1.735 1.00 88.12 205 PRO A C 1
ATOM 1532 O O . PRO A 1 205 ? 11.282 -12.197 2.710 1.00 88.12 205 PRO A O 1
ATOM 1535 N N . VAL A 1 206 ? 10.829 -10.689 1.112 1.00 88.31 206 VAL A N 1
ATOM 1536 C CA . VAL A 1 206 ? 11.819 -9.674 1.478 1.00 88.31 206 VAL A CA 1
ATOM 1537 C C . VAL A 1 206 ? 11.142 -8.313 1.625 1.00 88.31 206 VAL A C 1
ATOM 1539 O O . VAL A 1 206 ? 10.019 -8.110 1.161 1.00 88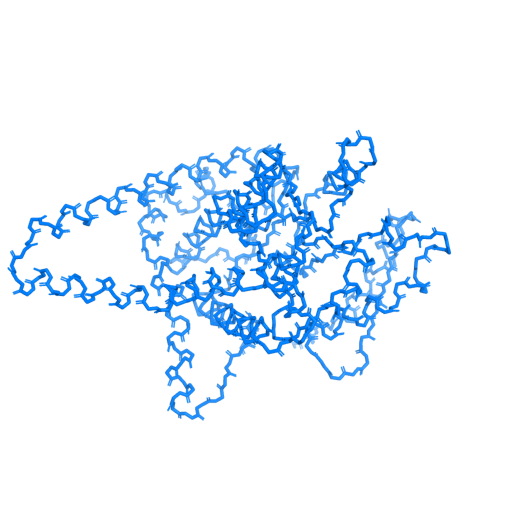.31 206 VAL A O 1
ATOM 1542 N N . PHE A 1 207 ? 11.820 -7.370 2.275 1.00 87.31 207 PHE A N 1
ATOM 1543 C CA . PHE A 1 207 ? 11.257 -6.069 2.633 1.00 87.31 207 PHE A CA 1
ATOM 1544 C C . PHE A 1 207 ? 12.028 -4.912 2.001 1.00 87.31 207 PHE A C 1
ATOM 1546 O O . PHE A 1 207 ? 13.197 -5.043 1.675 1.00 87.31 207 PHE A O 1
ATOM 1553 N N . ASN A 1 208 ? 11.384 -3.761 1.862 1.00 89.06 208 ASN A N 1
ATOM 1554 C CA . ASN A 1 208 ? 12.053 -2.510 1.529 1.00 89.06 208 ASN A CA 1
ATOM 1555 C C . ASN A 1 208 ? 12.231 -1.700 2.817 1.00 89.06 208 ASN A C 1
ATOM 1557 O O . ASN A 1 208 ? 11.244 -1.363 3.467 1.00 89.06 208 ASN A O 1
ATOM 1561 N N . LEU A 1 209 ? 13.456 -1.393 3.232 1.00 86.88 209 LEU A N 1
ATOM 1562 C CA . LEU A 1 209 ? 13.662 -0.529 4.392 1.00 86.88 209 LEU A CA 1
ATOM 1563 C C . LEU A 1 209 ? 13.439 0.927 3.986 1.00 86.88 209 LEU A C 1
ATOM 1565 O O . LEU A 1 209 ? 14.051 1.408 3.042 1.00 86.88 209 LEU A O 1
ATOM 1569 N N . VAL A 1 210 ? 12.585 1.630 4.723 1.00 85.62 210 VAL A N 1
ATOM 1570 C CA . VAL A 1 210 ? 12.293 3.051 4.496 1.00 85.62 210 VAL A CA 1
ATOM 1571 C C . VAL A 1 210 ? 12.544 3.854 5.765 1.00 85.62 210 VAL A C 1
ATOM 1573 O O . VAL A 1 210 ? 12.488 3.327 6.887 1.00 85.62 210 VAL A O 1
ATOM 1576 N N . ASP A 1 211 ? 12.825 5.139 5.593 1.00 82.81 211 ASP A N 1
ATOM 1577 C CA . ASP A 1 211 ? 13.067 6.032 6.715 1.00 82.81 211 ASP A CA 1
ATOM 1578 C C . ASP A 1 211 ? 11.778 6.295 7.512 1.00 82.81 211 ASP A C 1
ATOM 1580 O O . ASP A 1 211 ? 10.675 6.433 6.979 1.00 82.81 211 ASP A O 1
ATOM 1584 N N . ARG A 1 212 ? 11.908 6.404 8.841 1.00 81.44 212 ARG A N 1
ATOM 1585 C CA . ARG A 1 212 ? 10.794 6.877 9.687 1.00 81.44 212 ARG A CA 1
ATOM 1586 C C . ARG A 1 212 ? 10.458 8.341 9.361 1.00 81.44 212 ARG A C 1
ATOM 1588 O O . ARG A 1 212 ? 11.313 9.101 8.902 1.00 81.44 212 ARG A O 1
ATOM 1595 N N . TYR A 1 213 ? 9.258 8.794 9.727 1.00 82.38 213 TYR A N 1
ATOM 1596 C CA . TYR A 1 213 ? 8.865 10.208 9.615 1.00 82.38 213 TYR A CA 1
ATOM 1597 C C . TYR A 1 213 ? 9.731 11.161 10.456 1.00 82.38 213 TYR A C 1
ATOM 1599 O O . TYR A 1 213 ? 10.194 10.819 11.545 1.00 82.38 213 TYR A O 1
ATOM 1607 N N . SER A 1 214 ? 9.906 12.399 9.974 1.00 80.12 214 SER A N 1
ATOM 1608 C CA . SER A 1 214 ? 10.732 13.450 10.607 1.00 80.12 214 SER A CA 1
ATOM 1609 C C . SER A 1 214 ? 10.201 13.975 11.936 1.00 80.12 214 SER A C 1
ATOM 1611 O O . SER A 1 214 ? 10.973 14.504 12.739 1.00 80.12 214 SER A O 1
ATOM 1613 N N . GLY A 1 215 ? 8.907 13.797 12.181 1.00 83.94 215 GLY A N 1
ATOM 1614 C CA . GLY A 1 215 ? 8.202 14.251 13.367 1.00 83.94 215 GLY A CA 1
ATOM 1615 C C . GLY A 1 215 ? 6.770 13.726 13.374 1.00 83.94 215 GLY A C 1
ATOM 1616 O O . GLY A 1 215 ? 6.252 13.278 12.350 1.00 83.94 215 GLY A O 1
ATOM 1617 N N . THR A 1 216 ? 6.095 13.827 14.516 1.00 84.19 216 THR A N 1
ATOM 1618 C CA . THR A 1 216 ? 4.672 13.462 14.642 1.00 84.19 216 THR A CA 1
ATOM 1619 C C . THR A 1 216 ? 3.766 14.341 13.771 1.00 84.19 216 THR A C 1
ATOM 1621 O O . THR A 1 216 ? 2.725 13.886 13.307 1.00 84.19 216 THR A O 1
ATOM 1624 N N . ALA A 1 217 ? 4.177 15.581 13.487 1.00 83.31 217 ALA A N 1
ATOM 1625 C CA . ALA A 1 217 ? 3.496 16.450 12.530 1.00 83.31 217 ALA A CA 1
ATOM 1626 C C . ALA A 1 217 ? 3.594 15.915 11.090 1.00 83.31 217 ALA A C 1
ATOM 1628 O O . ALA A 1 217 ? 2.577 15.856 10.404 1.00 83.31 217 ALA A O 1
ATOM 1629 N N . ALA A 1 218 ? 4.783 15.475 10.657 1.00 83.75 218 ALA A N 1
ATOM 1630 C CA . ALA A 1 218 ? 4.983 14.867 9.339 1.00 83.75 218 ALA A CA 1
ATOM 1631 C C . ALA A 1 218 ? 4.221 13.540 9.206 1.00 83.75 218 ALA A C 1
ATOM 1633 O O . ALA A 1 218 ? 3.573 13.309 8.190 1.00 83.75 218 ALA A O 1
ATOM 1634 N N . LEU A 1 219 ? 4.206 12.726 10.268 1.00 86.44 219 LEU A N 1
ATOM 1635 C CA . LEU A 1 219 ? 3.351 11.539 10.369 1.00 86.44 219 LEU A CA 1
ATOM 1636 C C . LEU A 1 219 ? 1.869 11.902 10.164 1.00 86.44 219 LEU A C 1
ATOM 1638 O O . LEU A 1 219 ? 1.186 11.287 9.351 1.00 86.44 219 LEU A O 1
ATOM 1642 N N . GLY A 1 220 ? 1.375 12.935 10.854 1.00 86.25 220 GLY A N 1
ATOM 1643 C CA . GLY A 1 220 ? 0.003 13.418 10.684 1.00 86.25 220 GLY A CA 1
ATOM 1644 C C . GLY A 1 220 ? -0.295 13.898 9.257 1.00 86.25 220 GLY A C 1
ATOM 1645 O O . GLY A 1 220 ? -1.336 13.543 8.709 1.00 86.25 220 GLY A O 1
ATOM 1646 N N . LYS A 1 221 ? 0.617 14.658 8.629 1.00 84.88 221 LYS A N 1
ATOM 1647 C CA . LYS A 1 221 ? 0.487 15.078 7.219 1.00 84.88 221 LYS A CA 1
ATOM 1648 C C . LYS A 1 221 ? 0.419 13.866 6.280 1.00 84.88 221 LYS A C 1
ATOM 1650 O O . LYS A 1 221 ? -0.448 13.820 5.414 1.00 84.88 221 LYS A O 1
ATOM 1655 N N . ALA A 1 222 ? 1.276 12.866 6.483 1.00 84.62 222 ALA A N 1
ATOM 1656 C CA . ALA A 1 222 ? 1.297 11.656 5.665 1.00 84.62 222 ALA A CA 1
ATOM 1657 C C . ALA A 1 222 ? -0.015 10.868 5.761 1.00 84.62 222 ALA A C 1
ATOM 1659 O O . ALA A 1 222 ? -0.563 10.458 4.743 1.00 84.62 222 ALA A O 1
ATOM 1660 N N . TYR A 1 223 ? -0.574 10.718 6.963 1.00 86.75 223 TYR A N 1
ATOM 1661 C CA . TYR A 1 223 ? -1.872 10.065 7.122 1.00 86.75 223 TYR A CA 1
ATOM 1662 C C . TYR A 1 223 ? -3.034 10.908 6.583 1.00 86.75 223 TYR A C 1
ATOM 1664 O O . TYR A 1 223 ? -3.990 10.337 6.077 1.00 86.75 223 TYR A O 1
ATOM 1672 N N . ALA A 1 224 ? -2.954 12.242 6.597 1.00 85.31 224 ALA A N 1
ATOM 1673 C CA . ALA A 1 224 ? -3.927 13.072 5.883 1.00 85.31 224 ALA A CA 1
ATOM 1674 C C . ALA A 1 224 ? -3.879 12.837 4.359 1.00 85.31 224 ALA A C 1
ATOM 1676 O O . ALA A 1 224 ? -4.930 12.746 3.729 1.00 85.31 224 ALA A O 1
ATOM 1677 N N . LEU A 1 225 ? -2.681 12.674 3.783 1.00 84.50 225 LEU A N 1
ATOM 1678 C CA . LEU A 1 225 ? -2.510 12.335 2.367 1.00 84.50 225 LEU A CA 1
ATOM 1679 C C . LEU A 1 225 ? -3.084 10.949 2.040 1.00 84.50 225 LEU A C 1
ATOM 1681 O O . LEU A 1 225 ? -3.812 10.820 1.063 1.00 84.50 225 LEU A O 1
ATOM 1685 N N . VAL A 1 226 ? -2.830 9.936 2.877 1.00 84.75 226 VAL A N 1
ATOM 1686 C CA . VAL A 1 226 ? -3.423 8.593 2.711 1.00 84.75 226 VAL A CA 1
ATOM 1687 C C . VAL A 1 226 ? -4.953 8.660 2.773 1.00 84.75 226 VAL A C 1
ATOM 1689 O O . VAL A 1 226 ? -5.627 8.076 1.935 1.00 84.75 226 VAL A O 1
ATOM 1692 N N . ALA A 1 227 ? -5.505 9.427 3.716 1.00 85.38 227 ALA A N 1
ATOM 1693 C CA . ALA A 1 227 ? -6.942 9.690 3.832 1.00 85.38 227 ALA A CA 1
ATOM 1694 C C . ALA A 1 227 ? -7.528 10.316 2.562 1.00 85.38 227 ALA A C 1
ATOM 1696 O O . ALA A 1 227 ? -8.562 9.869 2.064 1.00 85.38 227 ALA A O 1
ATOM 1697 N N . HIS A 1 228 ? -6.857 11.331 2.025 1.00 83.56 228 HIS A N 1
ATOM 1698 C CA . HIS A 1 228 ? -7.255 11.958 0.774 1.00 83.56 228 HIS A CA 1
ATOM 1699 C C . HIS A 1 228 ? -7.168 10.976 -0.407 1.00 83.56 228 HIS A C 1
ATOM 1701 O O . HIS A 1 228 ? -8.104 10.899 -1.201 1.00 83.56 228 HIS A O 1
ATOM 1707 N N . GLY A 1 229 ? -6.101 10.175 -0.473 1.00 85.12 229 GLY A N 1
ATOM 1708 C CA . GLY A 1 229 ? -5.910 9.121 -1.469 1.00 85.12 229 GLY A CA 1
ATOM 1709 C C . GLY A 1 229 ? -7.018 8.069 -1.453 1.00 85.12 229 GLY A C 1
ATOM 1710 O O . GLY A 1 229 ? -7.582 7.776 -2.503 1.00 85.12 229 GLY A O 1
ATOM 1711 N N . SER A 1 230 ? -7.408 7.566 -0.278 1.00 87.62 230 SER A N 1
ATOM 1712 C CA . SER A 1 230 ? -8.523 6.614 -0.137 1.00 87.62 230 SER A CA 1
ATOM 1713 C C . SER A 1 230 ? -9.854 7.202 -0.623 1.00 87.62 230 SER A C 1
ATOM 1715 O O . SER A 1 230 ? -10.602 6.535 -1.339 1.00 87.62 230 SER A O 1
ATOM 1717 N N . LEU A 1 231 ? -10.148 8.469 -0.301 1.00 88.44 231 LEU A N 1
ATOM 1718 C CA . LEU A 1 231 ? -11.360 9.149 -0.779 1.00 88.44 231 LEU A CA 1
ATOM 1719 C C . LEU A 1 231 ? -11.341 9.364 -2.299 1.00 88.44 231 LEU A C 1
ATOM 1721 O O . LEU A 1 231 ? -12.344 9.110 -2.971 1.00 88.44 231 LEU A O 1
ATOM 1725 N N . ALA A 1 232 ? -10.205 9.799 -2.849 1.00 87.62 232 ALA A N 1
ATOM 1726 C CA . ALA A 1 232 ? -10.017 9.947 -4.288 1.00 87.62 232 ALA A CA 1
ATOM 1727 C C . ALA A 1 232 ? -10.160 8.597 -5.012 1.00 87.62 232 ALA A C 1
ATOM 1729 O O . ALA A 1 232 ? -10.852 8.516 -6.028 1.00 87.62 232 ALA A O 1
ATOM 1730 N N . GLY A 1 233 ? -9.598 7.527 -4.443 1.00 88.62 233 GLY A N 1
ATOM 1731 C CA . GLY A 1 233 ? -9.731 6.156 -4.931 1.00 88.62 233 GLY A CA 1
ATOM 1732 C C . GLY A 1 233 ? -11.178 5.665 -4.931 1.00 88.62 233 GLY A C 1
ATOM 1733 O O . GLY A 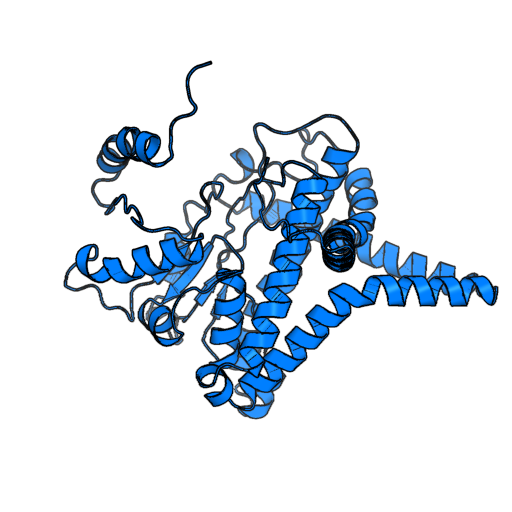1 233 ? -11.657 5.177 -5.953 1.00 88.62 233 GLY A O 1
ATOM 1734 N N . CYS A 1 234 ? -11.921 5.877 -3.838 1.00 91.19 234 CYS A N 1
ATOM 1735 C CA . CYS A 1 234 ? -13.355 5.572 -3.774 1.00 91.19 234 CYS A CA 1
ATOM 1736 C C . CYS A 1 234 ? -14.150 6.336 -4.839 1.00 91.19 234 CYS A C 1
ATOM 1738 O O . CYS A 1 234 ? -14.990 5.750 -5.525 1.00 91.19 234 CYS A O 1
ATOM 1740 N N . ARG A 1 235 ? -13.866 7.635 -5.022 1.00 91.62 235 ARG A N 1
ATOM 1741 C CA . ARG A 1 235 ? -14.486 8.434 -6.089 1.00 91.62 235 ARG A CA 1
ATOM 1742 C C . ARG A 1 235 ? -14.191 7.824 -7.455 1.00 91.62 235 ARG A C 1
ATOM 1744 O O . ARG A 1 235 ? -15.100 7.704 -8.267 1.00 91.62 235 ARG A O 1
ATOM 1751 N N . ARG A 1 236 ? -12.952 7.399 -7.699 1.00 89.62 236 ARG A N 1
ATOM 1752 C CA . ARG A 1 236 ? -12.557 6.805 -8.977 1.00 89.62 236 ARG A CA 1
ATOM 1753 C C . ARG A 1 236 ? -13.262 5.477 -9.242 1.00 89.62 236 ARG A C 1
ATOM 1755 O O . ARG A 1 236 ? -13.823 5.310 -10.318 1.00 89.62 236 ARG A O 1
ATOM 1762 N N . LEU A 1 237 ? -13.335 4.589 -8.251 1.00 91.25 237 LEU A N 1
ATOM 1763 C CA . LEU A 1 237 ? -14.093 3.331 -8.332 1.00 91.25 237 LEU A CA 1
ATOM 1764 C C . LEU A 1 237 ? -15.585 3.556 -8.650 1.00 91.25 237 LEU A C 1
ATOM 1766 O O . LEU A 1 237 ? -16.223 2.717 -9.290 1.00 91.25 237 LEU A O 1
ATOM 1770 N N . LEU A 1 238 ? -16.146 4.691 -8.220 1.00 92.44 238 LEU A N 1
ATOM 1771 C CA . LEU A 1 238 ? -17.521 5.096 -8.518 1.00 92.44 238 LEU A CA 1
ATOM 1772 C C . LEU A 1 238 ? -17.694 5.674 -9.928 1.00 92.44 238 LEU A C 1
ATOM 1774 O O . LEU A 1 238 ? -18.711 5.404 -10.569 1.00 92.44 238 LEU A O 1
ATOM 1778 N N . THR A 1 239 ? -16.758 6.504 -10.395 1.00 91.12 239 THR A N 1
ATOM 1779 C CA . THR A 1 239 ? -16.968 7.345 -11.586 1.00 91.12 239 THR A CA 1
ATOM 1780 C C . THR A 1 239 ? -16.250 6.864 -12.839 1.00 91.12 239 THR A C 1
ATOM 1782 O O . THR A 1 239 ? -16.673 7.223 -13.933 1.00 91.12 239 THR A O 1
ATOM 1785 N N . ASP A 1 240 ? -15.178 6.083 -12.715 1.00 88.75 240 ASP A N 1
ATOM 1786 C CA . ASP A 1 240 ? -14.365 5.671 -13.859 1.00 88.75 240 ASP A CA 1
ATOM 1787 C C . ASP A 1 240 ? -15.083 4.589 -14.694 1.00 88.75 240 ASP A C 1
ATOM 1789 O O . ASP A 1 240 ? -15.375 3.501 -14.180 1.00 88.75 240 ASP A O 1
ATOM 1793 N N . PRO A 1 241 ? -15.383 4.848 -15.981 1.00 88.19 241 PRO A N 1
ATOM 1794 C CA . PRO A 1 241 ? -16.095 3.897 -16.829 1.00 88.19 241 PRO A CA 1
ATOM 1795 C C . PRO A 1 241 ? -15.307 2.602 -17.069 1.00 88.19 241 PRO A C 1
ATOM 1797 O O . PRO A 1 241 ? -15.925 1.539 -17.161 1.00 88.19 241 PRO A O 1
ATOM 1800 N N . VAL A 1 242 ? -13.970 2.663 -17.113 1.00 86.44 242 VAL A N 1
ATOM 1801 C CA . VAL A 1 242 ? -13.109 1.486 -17.301 1.00 86.44 242 VAL A CA 1
ATOM 1802 C C . VAL A 1 242 ? -13.241 0.563 -16.096 1.00 86.44 242 VAL A C 1
ATOM 1804 O O . VAL A 1 242 ? -13.466 -0.636 -16.247 1.00 86.44 242 VAL A O 1
ATOM 1807 N N . LEU A 1 243 ? -13.207 1.119 -14.883 1.00 88.19 243 LEU A N 1
ATOM 1808 C CA . LEU A 1 243 ? -13.356 0.319 -13.666 1.00 88.19 243 LEU A CA 1
ATOM 1809 C C . LEU A 1 243 ? -14.761 -0.257 -13.514 1.00 88.19 243 LEU A C 1
ATOM 1811 O O . LEU A 1 243 ? -14.933 -1.412 -13.118 1.00 88.19 243 LEU A O 1
ATOM 1815 N N . ARG A 1 244 ? -15.784 0.504 -13.903 1.00 90.06 244 ARG A N 1
ATOM 1816 C CA . ARG A 1 244 ? -17.172 0.030 -13.887 1.00 90.06 244 ARG A CA 1
ATOM 1817 C C . ARG A 1 244 ? -17.419 -1.142 -14.837 1.00 90.06 244 ARG A C 1
ATOM 1819 O O . ARG A 1 244 ? -18.330 -1.932 -14.570 1.00 90.06 244 ARG A O 1
ATOM 1826 N N . ALA A 1 245 ? -16.602 -1.319 -15.877 1.00 90.69 245 ALA A N 1
ATOM 1827 C CA . ALA A 1 245 ? -16.676 -2.485 -16.757 1.00 90.69 245 ALA A CA 1
ATOM 1828 C C . ALA A 1 245 ? -16.439 -3.811 -16.004 1.00 90.69 245 ALA A C 1
ATOM 1830 O O . ALA A 1 245 ? -17.005 -4.836 -16.385 1.00 90.69 245 ALA A O 1
ATOM 1831 N N . PHE A 1 246 ? -15.715 -3.794 -14.875 1.00 91.94 246 PHE A N 1
ATOM 1832 C CA . PHE A 1 246 ? -15.502 -4.973 -14.021 1.00 91.94 246 PHE A CA 1
ATOM 1833 C C . PHE A 1 246 ? -16.702 -5.334 -13.119 1.00 91.94 246 PHE A C 1
ATOM 1835 O O . PHE A 1 246 ? -16.640 -6.311 -12.363 1.00 91.94 246 PHE A O 1
ATOM 1842 N N . ARG A 1 2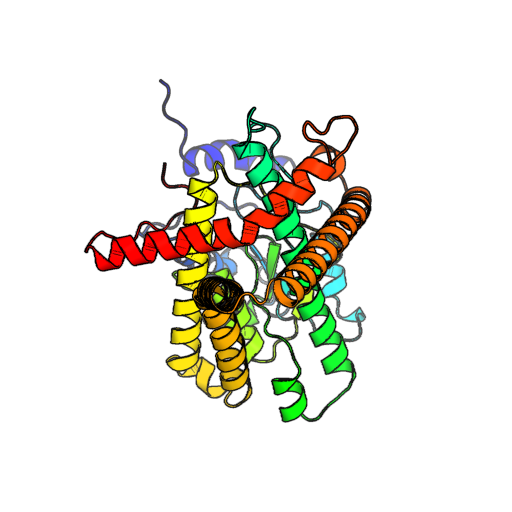47 ? -17.811 -4.580 -13.198 1.00 93.81 247 ARG A N 1
ATOM 1843 C CA . ARG A 1 247 ? -19.110 -4.858 -12.551 1.00 93.81 247 ARG A CA 1
ATOM 1844 C C . ARG A 1 247 ? -18.964 -5.268 -11.078 1.00 93.81 247 ARG A C 1
ATOM 1846 O O . ARG A 1 247 ? -18.520 -4.468 -10.259 1.00 93.81 247 ARG A O 1
ATOM 1853 N N . LEU A 1 248 ? -19.312 -6.518 -10.747 1.00 95.69 248 LEU A N 1
ATOM 1854 C CA . LEU A 1 248 ? -19.337 -7.050 -9.384 1.00 95.69 248 LEU A CA 1
ATOM 1855 C C . LEU A 1 248 ? -18.009 -6.843 -8.651 1.00 95.69 248 LEU A C 1
ATOM 1857 O O . LEU A 1 248 ? -18.023 -6.454 -7.488 1.00 95.69 248 LEU A O 1
ATOM 1861 N N . ARG A 1 249 ? -16.866 -7.072 -9.312 1.00 95.19 249 ARG A N 1
ATOM 1862 C CA . ARG A 1 249 ? -15.554 -6.922 -8.666 1.00 95.19 249 ARG A CA 1
ATOM 1863 C C . ARG A 1 249 ? -15.295 -5.474 -8.267 1.00 95.19 249 ARG A C 1
ATOM 1865 O O . ARG A 1 249 ? -14.928 -5.231 -7.123 1.00 95.19 249 ARG A O 1
ATOM 1872 N N . ASN A 1 250 ? -15.566 -4.525 -9.161 1.00 95.81 250 ASN A N 1
ATOM 1873 C CA . ASN A 1 250 ? -15.450 -3.099 -8.855 1.00 95.81 250 ASN A CA 1
ATOM 1874 C C . ASN A 1 250 ? -16.390 -2.688 -7.711 1.00 95.81 250 ASN A C 1
ATOM 1876 O O . ASN A 1 250 ? -15.965 -2.016 -6.776 1.00 95.81 250 ASN A O 1
ATOM 1880 N N . THR A 1 251 ? -17.646 -3.153 -7.725 1.00 96.25 251 THR A N 1
ATOM 1881 C CA . THR A 1 251 ? -18.598 -2.886 -6.635 1.00 96.25 251 THR A CA 1
ATOM 1882 C C . THR A 1 251 ? -18.108 -3.440 -5.299 1.00 96.25 251 THR A C 1
ATOM 1884 O O . THR A 1 251 ? -18.183 -2.746 -4.291 1.00 96.25 251 THR A O 1
ATOM 1887 N N . VAL A 1 252 ? -17.577 -4.665 -5.269 1.00 96.25 252 VAL A N 1
ATOM 1888 C CA . VAL A 1 252 ? -17.040 -5.254 -4.036 1.00 96.25 252 VAL A CA 1
ATOM 1889 C C . VAL A 1 252 ? -15.827 -4.473 -3.532 1.00 96.25 252 VAL A C 1
ATOM 1891 O O . VAL A 1 252 ? -15.744 -4.211 -2.334 1.00 96.25 252 VAL A O 1
ATOM 1894 N N . VAL A 1 253 ? -14.903 -4.088 -4.419 1.00 95.50 253 VAL A N 1
ATOM 1895 C CA . VAL A 1 253 ? -13.730 -3.279 -4.051 1.00 95.50 253 VAL A CA 1
ATOM 1896 C C . VAL A 1 253 ? -14.173 -1.939 -3.468 1.00 95.50 253 VAL A C 1
ATOM 1898 O O . VAL A 1 253 ? -13.734 -1.587 -2.378 1.00 95.50 253 VAL A O 1
ATOM 1901 N N . LEU A 1 254 ? -15.105 -1.249 -4.131 1.00 95.94 254 LEU A N 1
ATOM 1902 C CA . LEU A 1 254 ? -15.697 -0.002 -3.653 1.00 95.94 254 LEU A CA 1
ATOM 1903 C C . LEU A 1 254 ? -16.357 -0.152 -2.279 1.00 95.94 254 LEU A C 1
ATOM 1905 O O . LEU A 1 254 ? -16.137 0.682 -1.411 1.00 95.94 254 LEU A O 1
ATOM 1909 N N . VAL A 1 255 ? -17.169 -1.191 -2.068 1.00 96.06 255 VAL A N 1
ATOM 1910 C CA . VAL A 1 255 ? -17.853 -1.402 -0.784 1.00 96.06 255 VAL A CA 1
ATOM 1911 C C . VAL A 1 255 ? -16.840 -1.678 0.321 1.00 96.06 255 VAL A C 1
ATOM 1913 O O . VAL A 1 255 ? -16.911 -1.060 1.379 1.00 96.06 255 VAL A O 1
ATOM 1916 N N . LYS A 1 256 ? -15.880 -2.578 0.084 1.00 95.00 256 LYS A N 1
ATOM 1917 C CA . LYS A 1 256 ? -14.859 -2.922 1.080 1.00 95.00 256 LYS A CA 1
ATOM 1918 C C . LYS A 1 256 ? -13.985 -1.722 1.421 1.00 95.00 256 LYS A C 1
ATOM 1920 O O . LYS A 1 256 ? -13.803 -1.434 2.598 1.00 95.00 256 LYS A O 1
ATOM 1925 N N . GLU A 1 257 ? -13.499 -1.002 0.414 1.00 92.12 257 GLU A N 1
ATOM 1926 C CA . GLU A 1 257 ? -12.657 0.166 0.654 1.00 92.12 257 GLU A CA 1
ATOM 1927 C C . GLU A 1 257 ? -13.441 1.341 1.231 1.00 92.12 257 GLU A C 1
ATOM 1929 O O . GLU A 1 257 ? -12.942 2.038 2.109 1.00 92.12 257 GLU A O 1
ATOM 1934 N N . GLY A 1 258 ? -14.687 1.538 0.805 1.00 92.31 258 GLY A N 1
ATOM 1935 C CA . GLY A 1 258 ? -15.571 2.546 1.376 1.00 92.31 258 GLY A CA 1
ATOM 1936 C C . GLY A 1 258 ? -15.837 2.295 2.860 1.00 92.31 258 GLY A C 1
ATOM 1937 O O . GLY A 1 258 ? -15.793 3.234 3.653 1.00 92.31 258 GLY A O 1
ATOM 1938 N N . LEU A 1 259 ? -16.048 1.035 3.258 1.00 93.06 259 LEU A N 1
ATOM 1939 C CA . LEU A 1 259 ? -16.200 0.649 4.663 1.00 93.06 259 LEU A CA 1
ATOM 1940 C C . LEU A 1 259 ? -14.897 0.811 5.456 1.00 93.06 259 LEU A C 1
ATOM 1942 O O . LEU A 1 259 ? -14.941 1.372 6.550 1.00 93.06 259 LEU A O 1
ATOM 1946 N N . ASP A 1 260 ? -13.752 0.380 4.915 1.00 89.12 260 ASP A N 1
ATOM 1947 C CA . ASP A 1 260 ? -12.441 0.556 5.561 1.00 89.12 260 ASP A CA 1
ATOM 1948 C C . ASP A 1 260 ? -12.118 2.051 5.742 1.00 89.12 260 ASP A C 1
ATOM 1950 O O . ASP A 1 260 ? -11.707 2.481 6.824 1.00 89.12 260 ASP A O 1
ATOM 1954 N N . THR A 1 261 ? -12.392 2.864 4.719 1.00 88.50 261 THR A N 1
ATOM 1955 C CA . THR A 1 261 ? -12.246 4.324 4.745 1.00 88.50 261 THR A CA 1
ATOM 1956 C C . THR A 1 261 ? -13.162 4.934 5.803 1.00 88.50 261 THR A C 1
ATOM 1958 O O . THR A 1 261 ? -12.694 5.654 6.685 1.00 88.50 261 THR A O 1
ATOM 1961 N N . LEU A 1 262 ? -14.459 4.607 5.779 1.00 89.56 262 LEU A N 1
ATOM 1962 C CA . LEU A 1 262 ? -15.434 5.102 6.751 1.00 89.56 262 LEU A CA 1
ATOM 1963 C C . LEU A 1 262 ? -15.027 4.745 8.181 1.00 89.56 262 LEU A C 1
ATOM 1965 O O . LEU A 1 262 ? -15.042 5.610 9.055 1.00 89.56 262 LEU A O 1
ATOM 1969 N N . TRP A 1 263 ? -14.639 3.493 8.425 1.00 88.12 263 TRP A N 1
ATOM 1970 C CA . TRP A 1 263 ? -14.216 3.042 9.746 1.00 88.12 263 TRP A CA 1
ATOM 1971 C C . TRP A 1 263 ? -12.953 3.758 10.215 1.00 88.12 263 TRP A C 1
ATOM 1973 O O . TRP A 1 263 ? -12.827 4.090 11.392 1.00 88.12 263 TRP A O 1
ATOM 1983 N N . TRP A 1 264 ? -12.028 4.056 9.308 1.00 83.25 264 TRP A N 1
ATOM 1984 C CA . TRP A 1 264 ? -10.815 4.768 9.670 1.00 83.25 264 TRP A CA 1
ATOM 1985 C C . TRP A 1 264 ? -11.081 6.219 10.111 1.00 83.25 264 TRP A C 1
ATOM 1987 O O . TRP A 1 264 ? -10.457 6.694 11.063 1.00 83.25 264 TRP A O 1
ATOM 1997 N N . PHE A 1 265 ? -12.052 6.902 9.494 1.00 82.38 265 PHE A N 1
ATOM 1998 C CA . PHE A 1 265 ? -12.441 8.265 9.876 1.00 82.38 265 PHE A CA 1
ATOM 1999 C C . PHE A 1 265 ? -13.415 8.325 11.057 1.00 82.38 265 PHE A C 1
ATOM 2001 O O . PHE A 1 265 ? -13.225 9.128 11.971 1.00 82.38 265 PHE A O 1
ATOM 2008 N N . ALA A 1 266 ? -14.469 7.510 11.033 1.00 85.88 266 ALA A N 1
ATOM 2009 C CA . ALA A 1 266 ? -15.554 7.554 12.010 1.00 85.88 266 ALA A CA 1
ATOM 2010 C C . ALA A 1 266 ? -15.288 6.665 13.231 1.00 85.88 266 ALA A C 1
ATOM 2012 O O . ALA A 1 266 ? -15.777 6.962 14.319 1.00 85.88 266 ALA A O 1
ATOM 2013 N N . GLY A 1 267 ? -14.493 5.602 13.082 1.00 87.94 267 GLY A N 1
ATOM 2014 C CA . GLY A 1 267 ? -14.237 4.604 14.121 1.00 87.94 267 GLY A CA 1
ATOM 2015 C C . GLY A 1 267 ? -13.771 5.203 15.448 1.00 87.94 267 GLY A C 1
ATOM 2016 O O . GLY A 1 267 ? -14.391 4.907 16.469 1.00 87.94 267 GLY A O 1
ATOM 2017 N N . PRO A 1 268 ? -12.757 6.091 15.482 1.00 87.44 268 PRO A N 1
ATOM 2018 C CA . PRO A 1 268 ? -12.335 6.726 16.730 1.00 87.44 268 PRO A CA 1
ATOM 2019 C C . PRO A 1 268 ? -13.457 7.514 17.420 1.00 87.44 268 PRO A C 1
ATOM 2021 O O . PRO A 1 268 ? -13.622 7.395 18.632 1.00 87.44 268 PRO A O 1
ATOM 2024 N N . ALA A 1 269 ? -14.272 8.259 16.667 1.00 87.88 269 ALA A N 1
ATOM 2025 C CA . ALA A 1 269 ? -15.411 8.992 17.220 1.00 87.88 269 ALA A CA 1
ATOM 2026 C C . ALA A 1 269 ? -16.502 8.048 17.754 1.00 87.88 269 ALA A C 1
ATOM 2028 O O . ALA A 1 269 ? -17.015 8.268 18.849 1.00 87.88 269 ALA A O 1
ATOM 2029 N N . VAL A 1 270 ? -16.810 6.969 17.025 1.00 90.69 270 VAL A N 1
ATOM 2030 C CA . VAL A 1 270 ? -17.765 5.931 17.450 1.00 90.69 270 VAL A CA 1
ATOM 2031 C C . VAL A 1 270 ? -17.301 5.257 18.741 1.00 90.69 270 VAL A C 1
ATOM 2033 O O . VAL A 1 270 ? -18.089 5.108 19.673 1.00 90.69 270 VAL A O 1
ATOM 2036 N N . VAL A 1 271 ? -16.015 4.902 18.835 1.00 89.62 271 VAL A N 1
ATOM 2037 C CA . VAL A 1 271 ? -15.431 4.323 20.052 1.00 89.62 271 VAL A CA 1
ATOM 2038 C C . VAL A 1 271 ? -15.524 5.316 21.210 1.00 89.62 271 VAL A C 1
ATOM 2040 O O . VAL A 1 271 ? -16.021 4.951 22.269 1.00 89.62 271 VAL A O 1
ATOM 2043 N N . LEU A 1 272 ? -15.129 6.579 21.021 1.00 89.62 272 LEU A N 1
ATOM 2044 C CA . LEU A 1 272 ? -15.220 7.605 22.070 1.00 89.62 272 LEU A CA 1
ATOM 2045 C C . LEU A 1 272 ? -16.663 7.829 22.551 1.00 89.62 272 LEU A C 1
ATOM 2047 O O . LEU A 1 272 ? -16.895 7.914 23.757 1.00 89.62 272 LEU A O 1
ATOM 2051 N N . ALA A 1 273 ? -17.636 7.868 21.639 1.00 92.56 273 ALA A N 1
ATOM 2052 C CA . ALA A 1 273 ? -19.052 7.995 21.980 1.00 92.56 273 ALA A CA 1
ATOM 2053 C C . ALA A 1 273 ? -19.570 6.778 22.766 1.00 92.56 273 ALA A C 1
ATOM 2055 O O . ALA A 1 273 ? -20.295 6.939 23.753 1.00 92.56 273 ALA A O 1
ATOM 2056 N N . ALA A 1 274 ? -19.164 5.563 22.382 1.00 92.44 274 ALA A N 1
ATOM 2057 C CA . ALA A 1 274 ? -19.502 4.344 23.112 1.00 92.44 274 ALA A CA 1
ATOM 2058 C C . ALA A 1 274 ? -18.914 4.355 24.534 1.00 92.44 274 ALA A C 1
ATOM 2060 O O . ALA A 1 274 ? -19.626 4.053 25.493 1.00 92.44 274 ALA A O 1
ATOM 2061 N N . LEU A 1 275 ? -17.653 4.779 24.690 1.00 92.94 275 LEU A N 1
ATOM 2062 C CA . LEU A 1 275 ? -17.016 4.934 26.002 1.00 92.94 275 LEU A CA 1
ATOM 2063 C C . LEU A 1 275 ? -17.749 5.968 26.863 1.00 92.94 275 LEU A C 1
ATOM 2065 O O . LEU A 1 275 ? -18.090 5.671 28.006 1.00 92.94 275 LEU A O 1
ATOM 2069 N N . GLY A 1 276 ? -18.056 7.147 26.311 1.00 94.62 276 GLY A N 1
ATOM 2070 C CA . GLY A 1 276 ? -18.807 8.189 27.016 1.00 94.62 276 GLY A CA 1
ATOM 2071 C C . GLY A 1 276 ? -20.191 7.715 27.464 1.00 94.62 276 GLY A C 1
ATOM 2072 O O . GLY A 1 276 ? -20.603 7.976 28.591 1.00 94.62 276 GLY A O 1
ATOM 2073 N N . THR A 1 277 ? -20.870 6.932 26.623 1.00 95.75 277 THR A N 1
ATOM 2074 C CA . THR A 1 277 ? -22.175 6.340 26.945 1.00 95.75 277 THR A CA 1
ATOM 2075 C C . THR A 1 277 ? -22.085 5.337 28.099 1.00 95.75 277 THR A C 1
ATOM 2077 O O . THR A 1 277 ? -22.939 5.341 28.984 1.00 95.75 277 THR A O 1
ATOM 2080 N N . LEU A 1 278 ? -21.057 4.480 28.117 1.00 95.56 278 LEU A N 1
ATOM 2081 C CA . LEU A 1 278 ? -20.832 3.536 29.218 1.00 95.56 278 LEU A CA 1
ATOM 2082 C C . LEU A 1 278 ? -20.521 4.263 30.531 1.00 95.56 278 LEU A C 1
ATOM 2084 O O . LEU A 1 278 ? -21.065 3.894 31.570 1.00 95.56 278 LEU A O 1
ATOM 2088 N N . VAL A 1 279 ? -19.699 5.317 30.481 1.00 95.88 279 VAL A N 1
ATOM 2089 C CA . VAL A 1 279 ? -19.377 6.149 31.651 1.00 95.88 279 VAL A CA 1
ATOM 2090 C C . VAL A 1 279 ? -20.626 6.846 32.189 1.00 95.88 279 VAL A C 1
ATOM 2092 O O . VAL A 1 279 ? -20.903 6.747 33.380 1.00 95.88 279 VAL A O 1
ATOM 2095 N N . ALA A 1 280 ? -21.417 7.489 31.324 1.00 96.31 280 ALA A N 1
ATOM 2096 C CA . ALA A 1 280 ? -22.636 8.197 31.722 1.00 96.31 280 ALA A CA 1
ATOM 2097 C C . ALA A 1 280 ? -23.689 7.270 32.355 1.00 96.31 280 ALA A C 1
ATOM 2099 O O . ALA A 1 280 ? -24.467 7.700 33.201 1.00 96.31 280 ALA A O 1
ATOM 2100 N N . ARG A 1 281 ? -23.700 5.988 31.971 1.00 96.69 281 ARG A N 1
ATOM 2101 C CA . ARG A 1 281 ? -24.579 4.956 32.544 1.00 96.69 281 ARG A CA 1
ATOM 2102 C C . ARG A 1 281 ? -24.018 4.284 33.801 1.00 96.69 281 ARG A C 1
ATOM 2104 O O . ARG A 1 281 ? -24.631 3.341 34.289 1.00 96.69 281 ARG A O 1
ATOM 2111 N N . GLY A 1 282 ? -22.848 4.698 34.295 1.00 96.06 282 GLY A N 1
ATOM 2112 C CA . GLY A 1 282 ? -22.180 4.048 35.430 1.00 96.06 282 GLY A CA 1
ATOM 2113 C C . GLY A 1 282 ? -21.741 2.605 35.147 1.00 96.06 282 GLY A C 1
ATOM 2114 O O . GLY A 1 282 ? -21.463 1.840 36.070 1.00 96.06 282 GLY A O 1
ATOM 2115 N N . ALA A 1 283 ? -21.663 2.200 33.874 1.00 95.50 283 ALA A N 1
ATOM 2116 C CA . ALA A 1 283 ? -21.329 0.843 33.448 1.00 95.50 283 ALA A CA 1
ATOM 2117 C C . ALA A 1 283 ? -19.806 0.600 33.476 1.00 95.50 283 ALA A C 1
ATOM 2119 O O . ALA A 1 283 ? -19.191 0.209 32.479 1.00 95.50 283 ALA A O 1
ATOM 2120 N N . HIS A 1 284 ? -19.182 0.835 34.633 1.00 94.25 284 HIS A N 1
ATOM 2121 C CA . HIS A 1 284 ? -17.732 0.746 34.811 1.00 94.25 284 HIS A CA 1
ATOM 2122 C C . HIS A 1 284 ? -17.194 -0.678 34.615 1.00 94.25 284 HIS A C 1
ATOM 2124 O O . HIS A 1 284 ? -16.114 -0.843 34.058 1.00 94.25 284 HIS A O 1
ATOM 2130 N N . GLY A 1 285 ? -17.954 -1.709 35.003 1.00 95.94 285 GLY A N 1
ATOM 2131 C CA . GLY A 1 285 ? -17.571 -3.114 34.806 1.00 95.94 285 GLY A CA 1
ATOM 2132 C C . GLY A 1 285 ? -17.349 -3.471 33.328 1.00 95.94 285 GLY A C 1
ATOM 2133 O O . GLY A 1 285 ? -16.229 -3.832 32.961 1.00 95.94 285 GLY A O 1
ATOM 2134 N N . PRO A 1 286 ? -18.365 -3.318 32.454 1.00 94.56 286 PRO A N 1
ATOM 2135 C CA . PRO A 1 286 ? -18.215 -3.522 31.011 1.00 94.56 286 PRO A CA 1
ATOM 2136 C C . PRO A 1 286 ? -17.110 -2.670 30.380 1.00 94.56 286 PRO A C 1
ATOM 2138 O O . PRO A 1 286 ? -16.363 -3.159 29.534 1.00 94.56 286 PRO A O 1
ATOM 2141 N N . LEU A 1 287 ? -16.972 -1.413 30.814 1.00 94.19 287 LEU A N 1
ATOM 2142 C CA . LEU A 1 287 ? -15.922 -0.513 30.340 1.00 94.19 287 LEU A CA 1
ATOM 2143 C C . LEU A 1 287 ? -14.519 -1.045 30.667 1.00 94.19 287 LEU A C 1
ATOM 2145 O O . LEU A 1 287 ? -13.664 -1.092 29.784 1.00 94.19 287 LEU A O 1
ATOM 2149 N N . LEU A 1 288 ? -14.285 -1.473 31.911 1.00 94.50 288 LEU A N 1
ATOM 2150 C CA . LEU A 1 288 ? -13.011 -2.047 32.347 1.00 94.50 288 LEU A CA 1
ATOM 2151 C C . LEU A 1 288 ? -12.714 -3.364 31.628 1.00 94.50 288 LEU A C 1
ATOM 2153 O O . LEU A 1 288 ? -11.589 -3.567 31.177 1.00 94.50 288 LEU A O 1
ATOM 2157 N N . ALA A 1 289 ? -13.719 -4.230 31.468 1.00 94.31 289 ALA A N 1
ATOM 2158 C CA . ALA A 1 289 ? -13.576 -5.490 30.743 1.00 94.31 289 ALA A CA 1
ATOM 2159 C C . ALA A 1 289 ? -13.192 -5.255 29.274 1.00 94.31 289 ALA A C 1
ATOM 2161 O O . ALA A 1 289 ? -12.249 -5.872 28.774 1.00 94.31 289 ALA A O 1
ATOM 2162 N N . TRP A 1 290 ? -13.868 -4.321 28.598 1.00 92.94 290 TRP A N 1
ATOM 2163 C CA . TRP A 1 290 ? -13.535 -3.941 27.228 1.00 92.94 290 TRP A CA 1
ATOM 2164 C C . TRP A 1 290 ? -12.136 -3.327 27.134 1.00 92.94 290 TRP A C 1
ATOM 2166 O O . TRP A 1 290 ? -11.345 -3.745 26.291 1.00 92.94 290 TRP A O 1
ATOM 2176 N N . ALA A 1 291 ? -11.795 -2.383 28.018 1.00 90.50 291 ALA A N 1
ATOM 2177 C CA . ALA A 1 291 ? -10.491 -1.724 28.018 1.00 90.50 291 ALA A CA 1
ATOM 2178 C C . ALA A 1 291 ? -9.354 -2.722 28.263 1.00 90.50 291 ALA A C 1
ATOM 2180 O O . ALA A 1 291 ? -8.334 -2.675 27.571 1.00 90.50 291 ALA A O 1
ATOM 2181 N N . PHE A 1 292 ? -9.544 -3.659 29.195 1.00 93.00 292 PHE A N 1
ATOM 2182 C CA . PHE A 1 292 ? -8.601 -4.740 29.450 1.00 93.00 292 PHE A CA 1
ATOM 2183 C C . PHE A 1 292 ? -8.463 -5.653 28.231 1.00 93.00 292 PHE A C 1
ATOM 2185 O O . PHE A 1 292 ? -7.345 -5.888 27.780 1.00 93.00 292 PHE A O 1
ATOM 2192 N N . ALA A 1 293 ? -9.571 -6.124 27.651 1.00 92.81 293 ALA A N 1
ATOM 2193 C CA . ALA A 1 293 ? -9.539 -7.001 26.482 1.00 92.81 293 ALA A CA 1
ATOM 2194 C C . ALA A 1 293 ? -8.865 -6.326 25.276 1.00 92.81 293 ALA A C 1
ATOM 2196 O O . ALA A 1 293 ? -7.968 -6.906 24.661 1.00 92.81 293 ALA A O 1
ATOM 2197 N N . ALA A 1 294 ? -9.238 -5.079 24.975 1.00 88.62 294 ALA A N 1
ATOM 2198 C CA . ALA A 1 294 ? -8.680 -4.301 23.875 1.00 88.62 294 ALA A CA 1
ATOM 2199 C C . ALA A 1 294 ? -7.185 -4.014 24.078 1.00 88.62 294 ALA A C 1
ATOM 2201 O O . ALA A 1 294 ? -6.391 -4.190 23.148 1.00 88.62 294 ALA A O 1
ATOM 2202 N N . SER A 1 295 ? -6.781 -3.625 25.291 1.00 87.19 295 SER A N 1
ATOM 2203 C CA . SER A 1 295 ? -5.378 -3.339 25.617 1.00 87.19 295 SER A CA 1
ATOM 2204 C C . SER A 1 295 ? -4.535 -4.609 25.584 1.00 87.19 295 SER A C 1
ATOM 2206 O O . SER A 1 295 ? -3.505 -4.633 24.916 1.00 87.19 295 SER A O 1
ATOM 2208 N N . SER A 1 296 ? -4.993 -5.688 26.223 1.00 89.25 296 SER A N 1
ATOM 2209 C CA . SER A 1 296 ? -4.306 -6.983 26.243 1.00 89.25 296 SER A CA 1
ATOM 2210 C C . SER A 1 296 ? -4.139 -7.548 24.835 1.00 89.25 296 SER A C 1
ATOM 2212 O O . SER A 1 296 ? -3.022 -7.891 24.452 1.00 89.25 296 SER A O 1
ATOM 2214 N N . TYR A 1 297 ? -5.199 -7.565 24.018 1.00 88.88 297 TYR A N 1
ATOM 2215 C CA . TYR A 1 297 ? -5.105 -7.973 22.613 1.00 88.88 297 TYR A CA 1
ATOM 2216 C C . TYR A 1 297 ? -4.077 -7.129 21.853 1.00 88.88 297 TYR A C 1
ATOM 2218 O O . TYR A 1 297 ? -3.203 -7.663 21.169 1.00 88.88 297 TYR A O 1
ATOM 2226 N N . THR A 1 298 ? -4.145 -5.806 22.000 1.00 83.69 298 THR A N 1
ATOM 2227 C CA . THR A 1 298 ? -3.280 -4.884 21.262 1.00 83.69 298 THR A CA 1
ATOM 2228 C C . THR A 1 298 ? -1.813 -5.032 21.662 1.00 83.69 298 THR A C 1
ATOM 2230 O O . THR A 1 298 ? -0.953 -5.100 20.782 1.00 83.69 298 THR A O 1
ATOM 2233 N N . LEU A 1 299 ? -1.523 -5.143 22.961 1.00 84.12 299 LEU A N 1
ATOM 2234 C CA . LEU A 1 299 ? -0.171 -5.306 23.497 1.00 84.12 299 LEU A CA 1
ATOM 2235 C C . LEU A 1 299 ? 0.420 -6.676 23.152 1.00 84.12 299 LEU A C 1
ATOM 2237 O O . LEU A 1 299 ? 1.559 -6.740 22.691 1.00 84.12 299 LEU A O 1
ATOM 2241 N N . LEU A 1 300 ? -0.347 -7.762 23.311 1.00 86.38 300 LEU A N 1
ATOM 2242 C CA . LEU A 1 300 ? 0.098 -9.114 22.955 1.00 86.38 300 LEU A CA 1
ATOM 2243 C C . LEU A 1 300 ? 0.374 -9.226 21.455 1.00 86.38 300 LEU A C 1
ATOM 2245 O O . LEU A 1 300 ? 1.408 -9.761 21.050 1.00 86.38 300 LEU A O 1
ATOM 2249 N N . HIS A 1 301 ? -0.511 -8.669 20.625 1.00 82.12 301 HIS A N 1
ATOM 2250 C CA . HIS A 1 301 ? -0.326 -8.665 19.181 1.00 82.12 301 HIS A CA 1
ATOM 2251 C C . HIS A 1 301 ? 0.878 -7.808 18.767 1.00 82.12 301 HIS A C 1
ATOM 2253 O O . HIS A 1 301 ? 1.682 -8.238 17.942 1.00 82.12 301 HIS A O 1
ATOM 2259 N N . ALA A 1 302 ? 1.063 -6.626 19.364 1.00 77.69 302 ALA A N 1
ATOM 2260 C CA . ALA A 1 302 ? 2.233 -5.786 19.109 1.00 77.69 302 ALA A CA 1
ATOM 2261 C C . ALA A 1 302 ? 3.539 -6.477 19.538 1.00 77.69 302 ALA A C 1
ATOM 2263 O O . ALA A 1 302 ? 4.508 -6.481 18.779 1.00 77.69 302 ALA A O 1
ATOM 2264 N N . TRP A 1 303 ? 3.563 -7.129 20.703 1.00 81.62 303 TRP A N 1
ATOM 2265 C CA . TRP A 1 303 ? 4.712 -7.913 21.160 1.00 81.62 303 TRP A CA 1
ATOM 2266 C C . TRP A 1 303 ? 5.030 -9.077 20.215 1.00 81.62 303 TRP A C 1
ATOM 2268 O O . TRP A 1 303 ? 6.191 -9.302 19.864 1.00 81.62 303 TRP A O 1
ATOM 2278 N N . TRP A 1 304 ? 4.005 -9.786 19.739 1.00 82.69 304 TRP A N 1
ATOM 2279 C CA . TRP A 1 304 ? 4.169 -10.827 18.728 1.00 82.69 304 TRP A CA 1
ATOM 2280 C C . TRP A 1 304 ? 4.754 -10.272 17.423 1.00 82.69 304 TRP A C 1
ATOM 2282 O O . TRP A 1 304 ? 5.707 -10.845 16.889 1.00 82.69 304 TRP A O 1
ATOM 2292 N N . CYS A 1 305 ? 4.251 -9.129 16.941 1.00 76.12 305 CYS A N 1
ATOM 2293 C CA . CYS A 1 305 ? 4.796 -8.439 15.773 1.00 76.12 305 CYS A CA 1
ATOM 2294 C C . CYS A 1 305 ? 6.268 -8.062 15.973 1.00 76.12 305 CYS A C 1
ATOM 2296 O O . CYS A 1 305 ? 7.069 -8.352 15.093 1.00 76.12 305 CYS A O 1
ATOM 2298 N N . VAL A 1 306 ? 6.657 -7.514 17.133 1.00 74.50 306 VAL A N 1
ATOM 2299 C CA . VAL A 1 306 ? 8.065 -7.209 17.470 1.00 74.50 306 VAL A CA 1
ATOM 2300 C C . VAL A 1 306 ? 8.937 -8.463 17.376 1.00 74.50 306 VAL A C 1
ATOM 2302 O O . VAL A 1 306 ? 10.006 -8.436 16.764 1.00 74.50 306 VAL A O 1
ATOM 2305 N N . ARG A 1 307 ? 8.485 -9.586 17.951 1.00 78.81 307 ARG A N 1
ATOM 2306 C CA . ARG A 1 307 ? 9.221 -10.859 17.886 1.00 78.81 307 ARG A CA 1
ATOM 2307 C C . ARG A 1 307 ? 9.374 -11.369 16.457 1.00 78.81 307 ARG A C 1
ATOM 2309 O O . ARG A 1 307 ? 10.433 -11.892 16.115 1.00 78.81 307 ARG A O 1
ATOM 2316 N N . ARG A 1 308 ? 8.333 -11.234 15.632 1.00 76.62 308 ARG A N 1
ATOM 2317 C CA . ARG A 1 308 ? 8.367 -11.615 14.214 1.00 76.62 308 ARG A CA 1
ATOM 2318 C C . ARG A 1 308 ? 9.272 -10.692 13.399 1.00 76.62 308 ARG A C 1
ATOM 2320 O O . ARG A 1 308 ? 10.074 -11.215 12.635 1.00 76.62 308 ARG A O 1
ATOM 2327 N N . ALA A 1 309 ? 9.238 -9.383 13.654 1.00 71.50 309 ALA A N 1
ATOM 2328 C CA . ALA A 1 309 ? 10.116 -8.390 13.030 1.00 71.50 309 ALA A CA 1
ATOM 2329 C C . ALA A 1 309 ? 11.584 -8.793 13.131 1.00 71.50 309 ALA A C 1
ATOM 2331 O O . ALA A 1 309 ? 12.294 -8.786 12.140 1.00 71.50 309 ALA A O 1
ATOM 2332 N N . ARG A 1 310 ? 12.026 -9.189 14.332 1.00 72.69 310 ARG A N 1
ATOM 2333 C CA . ARG A 1 310 ? 13.421 -9.584 14.574 1.00 72.69 310 ARG A CA 1
ATOM 2334 C C . ARG A 1 310 ? 13.833 -10.788 13.738 1.00 72.69 310 ARG A C 1
ATOM 2336 O O . ARG A 1 310 ? 14.922 -10.802 13.188 1.00 72.69 310 ARG A O 1
ATOM 2343 N N . ARG A 1 311 ? 12.953 -11.789 13.628 1.00 76.56 311 ARG A N 1
ATOM 2344 C CA . ARG A 1 311 ? 13.210 -12.969 12.790 1.00 76.56 311 ARG A CA 1
ATOM 2345 C C . ARG A 1 311 ? 13.275 -12.606 11.309 1.00 76.56 311 ARG A C 1
ATOM 2347 O O . ARG A 1 311 ? 14.063 -13.200 10.592 1.00 76.56 311 ARG A O 1
ATOM 2354 N N . TRP A 1 312 ? 12.452 -11.659 10.866 1.00 74.12 312 TRP A N 1
ATOM 2355 C CA . TRP A 1 312 ? 12.473 -11.178 9.486 1.00 74.12 312 TRP A CA 1
ATOM 2356 C C . TRP A 1 312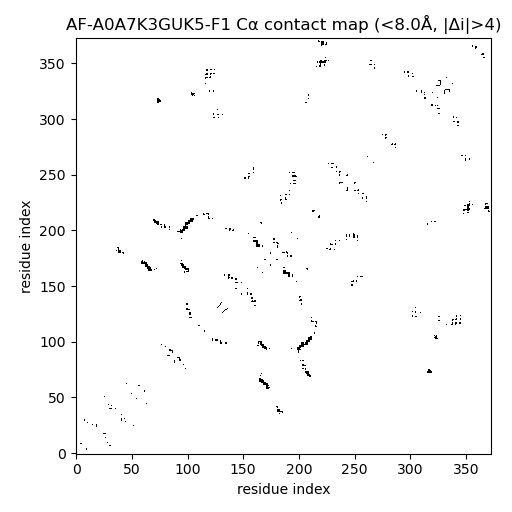 ? 13.715 -10.355 9.174 1.00 74.12 312 TRP A C 1
ATOM 2358 O O . TRP A 1 312 ? 14.351 -10.619 8.166 1.00 74.12 312 TRP A O 1
ATOM 2368 N N . LEU A 1 313 ? 14.090 -9.419 10.050 1.00 71.56 313 LEU A N 1
ATOM 2369 C CA . LEU A 1 313 ? 15.322 -8.642 9.903 1.00 71.56 313 LEU A CA 1
ATOM 2370 C C . LEU A 1 313 ? 16.549 -9.555 9.836 1.00 71.56 313 LEU A C 1
ATOM 2372 O O . LEU A 1 313 ? 17.357 -9.399 8.933 1.00 71.56 313 LEU A O 1
ATOM 2376 N N . ALA A 1 314 ? 16.622 -10.572 10.699 1.00 74.31 314 ALA A N 1
ATOM 2377 C CA . ALA A 1 314 ? 17.720 -11.538 10.680 1.00 74.31 314 ALA A CA 1
ATOM 2378 C C . ALA A 1 314 ? 17.793 -12.366 9.380 1.00 74.31 314 ALA A C 1
ATOM 2380 O O . ALA A 1 314 ? 18.858 -12.860 9.025 1.00 74.31 314 ALA A O 1
ATOM 2381 N N . ALA A 1 315 ? 16.668 -12.549 8.681 1.00 72.88 315 ALA A N 1
ATOM 2382 C CA . ALA A 1 315 ? 16.616 -13.250 7.397 1.00 72.88 315 ALA A CA 1
ATOM 2383 C C . ALA A 1 315 ? 16.867 -12.322 6.194 1.00 72.88 315 ALA A C 1
ATOM 2385 O O . ALA A 1 315 ? 17.098 -12.809 5.093 1.00 72.88 315 ALA A O 1
ATOM 2386 N N . HIS A 1 316 ? 16.804 -11.004 6.393 1.00 73.69 316 HIS A N 1
ATOM 2387 C CA . HIS A 1 316 ? 16.951 -9.997 5.349 1.00 73.69 316 HIS A CA 1
ATOM 2388 C C . HIS A 1 316 ? 18.421 -9.589 5.230 1.00 73.69 316 HIS A C 1
ATOM 2390 O O . HIS A 1 316 ? 19.036 -9.102 6.187 1.00 73.69 316 HIS A O 1
ATOM 2396 N N . ARG A 1 317 ? 19.018 -9.779 4.051 1.00 76.25 317 ARG A N 1
ATOM 2397 C CA . ARG A 1 317 ? 20.463 -9.612 3.892 1.00 76.25 317 ARG A CA 1
ATOM 2398 C C . ARG A 1 317 ? 20.856 -8.149 4.110 1.00 76.25 317 ARG A C 1
ATOM 2400 O O . ARG A 1 317 ? 20.346 -7.218 3.485 1.00 76.25 317 ARG A O 1
ATOM 2407 N N . GLY A 1 318 ? 21.753 -7.927 5.068 1.00 68.94 318 GLY A N 1
ATOM 2408 C CA . GLY A 1 318 ? 22.198 -6.586 5.446 1.00 68.94 318 GLY A CA 1
ATOM 2409 C C . GLY A 1 318 ? 21.136 -5.727 6.145 1.00 68.94 318 GLY A C 1
ATOM 2410 O O . GLY A 1 318 ? 21.357 -4.526 6.280 1.00 68.94 318 GLY A O 1
ATOM 2411 N N . ALA A 1 319 ? 19.994 -6.279 6.587 1.00 72.56 319 ALA A N 1
ATOM 2412 C CA . ALA A 1 319 ? 19.023 -5.518 7.386 1.00 72.56 319 ALA A CA 1
ATOM 2413 C C . ALA A 1 319 ? 19.608 -5.118 8.732 1.00 72.56 319 ALA A C 1
ATOM 2415 O O . ALA A 1 319 ? 19.449 -3.973 9.124 1.00 72.56 319 ALA A O 1
ATOM 2416 N N . ASP A 1 320 ? 20.297 -6.024 9.425 1.00 66.25 320 ASP A N 1
ATOM 2417 C CA . ASP A 1 320 ? 20.780 -5.763 10.787 1.00 66.25 320 ASP A CA 1
ATOM 2418 C C . ASP A 1 320 ? 21.754 -4.574 10.865 1.00 66.25 320 ASP A C 1
ATOM 2420 O O . ASP A 1 320 ? 21.787 -3.872 11.872 1.00 66.25 320 ASP A O 1
ATOM 2424 N N . ALA A 1 321 ? 22.498 -4.296 9.788 1.00 67.56 321 ALA A N 1
ATOM 2425 C CA . ALA A 1 321 ? 23.379 -3.129 9.690 1.00 67.56 321 ALA A CA 1
ATOM 2426 C C . ALA A 1 321 ? 22.646 -1.829 9.295 1.00 67.56 321 ALA A C 1
ATOM 2428 O O . ALA A 1 321 ? 23.150 -0.735 9.542 1.00 67.56 321 ALA A O 1
ATOM 2429 N N . ARG A 1 322 ? 21.475 -1.931 8.651 1.00 72.31 322 ARG A N 1
ATOM 2430 C CA . ARG A 1 322 ? 20.738 -0.798 8.052 1.00 72.31 322 ARG A CA 1
ATOM 2431 C C . ARG A 1 322 ? 19.484 -0.406 8.837 1.00 72.31 322 ARG A C 1
ATOM 2433 O O . ARG A 1 322 ? 19.041 0.738 8.757 1.00 72.31 322 ARG A O 1
ATOM 2440 N N . ALA A 1 323 ? 18.897 -1.345 9.567 1.00 72.75 323 ALA A N 1
ATOM 2441 C CA . ALA A 1 323 ? 17.680 -1.187 10.342 1.00 72.75 323 ALA A CA 1
ATOM 2442 C C . ALA A 1 323 ? 18.005 -0.945 11.818 1.00 72.75 323 ALA A C 1
ATOM 2444 O O . ALA A 1 323 ? 18.950 -1.485 12.379 1.00 72.75 323 ALA A O 1
ATOM 2445 N N . GLU A 1 324 ? 17.164 -0.161 12.473 1.00 69.50 324 GLU A N 1
ATOM 2446 C CA . GLU A 1 324 ? 17.170 0.046 13.908 1.00 69.50 324 GLU A CA 1
ATOM 2447 C C . GLU A 1 324 ? 16.183 -0.946 14.549 1.00 69.50 324 GLU A C 1
ATOM 2449 O O . GLU A 1 324 ? 14.963 -0.731 14.508 1.00 69.50 324 GLU A O 1
ATOM 2454 N N . PRO A 1 325 ? 16.657 -2.074 15.114 1.00 63.47 325 PRO A N 1
ATOM 2455 C CA . PRO A 1 325 ? 15.764 -3.126 15.565 1.00 63.47 325 PRO A CA 1
ATOM 2456 C C . PRO A 1 325 ? 14.949 -2.666 16.781 1.00 63.47 325 PRO A C 1
ATOM 2458 O O . PRO A 1 325 ? 15.467 -1.984 17.675 1.00 63.47 325 PRO A O 1
ATOM 2461 N N . PRO A 1 326 ? 13.684 -3.103 16.905 1.00 60.56 326 PRO A N 1
ATOM 2462 C CA . PRO A 1 326 ? 12.890 -2.822 18.090 1.00 60.56 326 PRO A CA 1
ATOM 2463 C C . PRO A 1 326 ? 13.443 -3.606 19.291 1.00 60.56 326 PRO A C 1
ATOM 2465 O O . PRO A 1 326 ? 13.109 -4.775 19.505 1.00 60.56 326 PRO A O 1
ATOM 2468 N N . GLY A 1 327 ? 14.309 -2.969 20.086 1.00 55.56 327 GLY A N 1
ATOM 2469 C CA . GLY A 1 327 ? 14.762 -3.457 21.394 1.00 55.56 327 GLY A CA 1
ATOM 2470 C C . GLY A 1 327 ? 16.024 -4.334 21.414 1.00 55.56 327 GLY A C 1
ATOM 2471 O O . GLY A 1 327 ? 16.057 -5.278 22.204 1.00 55.56 327 GLY A O 1
ATOM 2472 N N . GLY A 1 328 ? 17.015 -4.086 20.548 1.00 54.75 328 GLY A N 1
ATOM 2473 C CA . GLY A 1 328 ? 18.373 -4.639 20.707 1.00 54.75 328 GLY A CA 1
ATOM 2474 C C . GLY A 1 328 ? 19.142 -4.023 21.897 1.00 54.75 328 GLY A C 1
ATOM 2475 O O . GLY A 1 328 ? 18.666 -3.046 22.469 1.00 54.75 328 GLY A O 1
ATOM 2476 N N . PRO A 1 329 ? 20.329 -4.539 22.274 1.00 45.84 329 PRO A N 1
ATOM 2477 C CA . PRO A 1 329 ? 21.168 -3.951 23.333 1.00 45.84 329 PRO A CA 1
ATOM 2478 C C . PRO A 1 329 ? 21.547 -2.487 23.050 1.00 45.84 329 PRO A C 1
ATOM 2480 O O . PRO A 1 329 ? 21.701 -1.695 23.970 1.00 45.84 329 PRO A O 1
ATOM 2483 N N . ALA A 1 330 ? 21.633 -2.132 21.764 1.00 50.41 330 ALA A N 1
ATOM 2484 C CA . ALA A 1 330 ? 21.846 -0.776 21.268 1.00 50.41 330 ALA A CA 1
ATOM 2485 C C . ALA A 1 330 ? 20.540 0.023 21.058 1.00 50.41 330 ALA A C 1
ATOM 2487 O O . ALA A 1 330 ? 20.585 1.159 20.593 1.00 50.41 330 ALA A O 1
ATOM 2488 N N . ALA A 1 331 ? 19.362 -0.547 21.350 1.00 59.56 331 ALA A N 1
ATOM 2489 C CA . ALA A 1 331 ? 18.100 0.153 21.148 1.00 59.56 331 ALA A CA 1
ATOM 2490 C C . ALA A 1 331 ? 17.867 1.170 22.277 1.00 59.56 331 ALA A C 1
ATOM 2492 O O . ALA A 1 331 ? 17.790 0.788 23.446 1.00 59.56 331 ALA A O 1
ATOM 2493 N N . PRO A 1 332 ? 17.658 2.453 21.950 1.00 62.34 332 PRO A N 1
ATOM 2494 C CA . PRO A 1 332 ? 17.608 3.521 22.948 1.00 62.34 332 PRO A CA 1
ATOM 2495 C C . PRO A 1 332 ? 16.316 3.539 23.783 1.00 62.34 332 PRO A C 1
ATOM 2497 O O . PRO A 1 332 ? 16.220 4.296 24.746 1.00 62.34 332 PRO A O 1
ATOM 2500 N N . VAL A 1 333 ? 15.307 2.719 23.449 1.00 70.31 333 VAL A N 1
ATOM 2501 C CA . VAL A 1 333 ? 14.009 2.681 24.145 1.00 70.31 333 VAL A CA 1
ATOM 2502 C C . VAL A 1 333 ? 13.629 1.246 24.507 1.00 70.31 333 VAL A C 1
ATOM 2504 O O . VAL A 1 333 ? 13.603 0.357 23.653 1.00 70.31 333 VAL A O 1
ATOM 2507 N N . ARG A 1 334 ? 13.275 1.022 25.780 1.00 76.12 334 ARG A N 1
ATOM 2508 C CA . ARG A 1 334 ? 12.833 -0.288 26.286 1.00 76.12 334 ARG A CA 1
ATOM 2509 C C . ARG A 1 334 ? 11.506 -0.714 25.642 1.00 76.12 334 ARG A C 1
ATOM 2511 O O . ARG A 1 334 ? 10.581 0.087 25.515 1.00 76.12 334 ARG A O 1
ATOM 2518 N N . VAL A 1 335 ? 11.375 -2.004 25.323 1.00 76.50 335 VAL A N 1
ATOM 2519 C CA . VAL A 1 335 ? 10.183 -2.586 24.668 1.00 76.50 335 VAL A CA 1
ATOM 2520 C C . VAL A 1 335 ? 8.856 -2.251 25.377 1.00 76.50 335 VAL A C 1
ATOM 2522 O O . VAL A 1 335 ? 7.926 -1.864 24.673 1.00 76.50 335 VAL A O 1
ATOM 2525 N N . PRO A 1 336 ? 8.727 -2.309 26.720 1.00 82.44 336 PRO A N 1
ATOM 2526 C CA . PRO A 1 336 ? 7.467 -1.961 27.388 1.00 82.44 336 PRO A CA 1
ATOM 2527 C C . PRO A 1 336 ? 7.002 -0.526 27.108 1.00 82.44 336 PRO A C 1
ATOM 2529 O O . PRO A 1 336 ? 5.816 -0.288 26.899 1.00 82.44 336 PRO A O 1
ATOM 2532 N N . VAL A 1 337 ? 7.939 0.424 27.027 1.00 83.69 337 VAL A N 1
ATOM 2533 C CA . VAL A 1 337 ? 7.635 1.832 26.732 1.00 83.69 337 VAL A CA 1
ATOM 2534 C C . VAL A 1 337 ? 7.130 1.980 25.295 1.00 83.69 337 VAL A C 1
ATOM 2536 O O . VAL A 1 337 ? 6.150 2.682 25.056 1.00 83.69 337 VAL A O 1
ATOM 2539 N N . LEU A 1 338 ? 7.744 1.267 24.343 1.00 82.00 338 LEU A N 1
ATOM 2540 C CA . LEU A 1 338 ? 7.284 1.235 22.951 1.00 82.00 338 LEU A CA 1
ATOM 2541 C C . LEU A 1 338 ? 5.878 0.638 22.821 1.00 82.00 338 LEU A C 1
ATOM 2543 O O . LEU A 1 338 ? 5.074 1.150 22.048 1.00 82.00 338 LEU A O 1
ATOM 2547 N N . LEU A 1 339 ? 5.571 -0.415 23.582 1.00 82.75 339 LEU A N 1
ATOM 2548 C CA . LEU A 1 339 ? 4.251 -1.048 23.580 1.00 82.75 339 LEU A CA 1
ATOM 2549 C C . LEU A 1 339 ? 3.165 -0.134 24.166 1.00 82.75 339 LEU A C 1
ATOM 2551 O O . LEU A 1 339 ? 2.059 -0.095 23.640 1.00 82.75 339 LEU A O 1
ATOM 2555 N N . LEU A 1 340 ? 3.474 0.650 25.201 1.00 85.31 340 LEU A N 1
ATOM 2556 C CA . LEU A 1 340 ? 2.542 1.660 25.716 1.00 85.31 340 LEU A CA 1
ATOM 2557 C C . LEU A 1 340 ? 2.336 2.797 24.708 1.00 85.31 340 LEU A C 1
ATOM 2559 O O . LEU A 1 340 ? 1.204 3.164 24.409 1.00 85.31 340 LEU A O 1
ATOM 2563 N N . ALA A 1 341 ? 3.417 3.309 24.117 1.00 87.56 341 ALA A N 1
ATOM 2564 C CA . ALA A 1 341 ? 3.351 4.334 23.076 1.00 87.56 341 ALA A CA 1
ATOM 2565 C C . ALA A 1 341 ? 2.605 3.861 21.812 1.00 87.56 341 ALA A C 1
ATOM 2567 O O . ALA A 1 341 ? 1.987 4.664 21.109 1.00 87.56 341 ALA A O 1
ATOM 2568 N N . PHE A 1 342 ? 2.623 2.556 21.530 1.00 86.19 342 PHE A N 1
ATOM 2569 C CA . PHE A 1 342 ? 1.879 1.939 20.433 1.00 86.19 342 PHE A CA 1
ATOM 2570 C C . PHE A 1 342 ? 0.364 2.130 20.584 1.00 86.19 342 PHE A C 1
ATOM 2572 O O . PHE A 1 342 ? -0.326 2.336 19.585 1.00 86.19 342 PHE A O 1
ATOM 2579 N N . LEU A 1 343 ? -0.160 2.131 21.814 1.00 86.50 343 LEU A N 1
ATOM 2580 C CA . LEU A 1 343 ? -1.593 2.317 22.073 1.00 86.50 343 LEU A CA 1
ATOM 2581 C C . LEU A 1 343 ? -2.106 3.693 21.616 1.00 86.50 343 LEU A C 1
ATOM 2583 O O . LEU A 1 343 ? -3.289 3.838 21.320 1.00 86.50 343 LEU A O 1
ATOM 2587 N N . PHE A 1 344 ? -1.221 4.686 21.485 1.00 86.88 344 PHE A N 1
ATOM 2588 C CA . PHE A 1 344 ? -1.568 6.029 21.014 1.00 86.88 344 PHE A CA 1
ATOM 2589 C C . PHE A 1 344 ? -1.546 6.175 19.484 1.00 86.88 344 PHE A C 1
ATOM 2591 O O . PHE A 1 344 ? -1.989 7.199 18.963 1.00 86.88 344 PHE A O 1
ATOM 2598 N N . GLN A 1 345 ? -1.055 5.176 18.741 1.00 88.06 345 GLN A N 1
ATOM 2599 C CA . GLN A 1 345 ? -0.914 5.265 17.281 1.00 88.06 345 GLN A CA 1
ATOM 2600 C C . GLN A 1 345 ? -2.233 5.517 16.541 1.00 88.06 345 GLN A C 1
ATOM 2602 O O . GLN A 1 345 ? -2.235 6.394 15.678 1.00 88.06 345 GLN A O 1
ATOM 2607 N N . PRO A 1 346 ? -3.367 4.870 16.886 1.00 86.25 346 PRO A N 1
ATOM 2608 C CA . PRO A 1 346 ? -4.642 5.160 16.229 1.00 86.25 346 PRO A CA 1
ATOM 2609 C C . PRO A 1 346 ? -5.053 6.634 16.345 1.00 86.25 346 PRO A C 1
ATOM 2611 O O . PRO A 1 346 ? -5.520 7.223 15.374 1.00 86.25 346 PRO A O 1
ATOM 2614 N N . LEU A 1 347 ? -4.817 7.258 17.505 1.00 85.12 347 LEU A N 1
ATOM 2615 C CA . LEU A 1 347 ? -5.117 8.675 17.725 1.00 85.12 347 LEU A CA 1
ATOM 2616 C C . LEU A 1 347 ? -4.204 9.581 16.892 1.00 85.12 347 LEU A C 1
ATOM 2618 O O . LEU A 1 347 ? -4.669 10.571 16.335 1.00 85.12 347 LEU A O 1
ATOM 2622 N N . LEU A 1 348 ? -2.918 9.236 16.765 1.00 85.75 348 LEU A N 1
ATOM 2623 C CA . LEU A 1 348 ? -1.977 9.979 15.921 1.00 85.75 348 LEU A CA 1
ATOM 2624 C C . LEU A 1 348 ? -2.327 9.869 14.431 1.00 85.75 348 LEU A C 1
ATOM 2626 O O . LEU A 1 348 ? -2.280 10.874 13.722 1.00 85.75 348 LEU A O 1
ATOM 2630 N N . HIS A 1 349 ? -2.711 8.674 13.971 1.00 88.00 349 HIS A N 1
ATOM 2631 C CA . HIS A 1 349 ? -3.158 8.436 12.593 1.00 88.00 349 HIS A CA 1
ATOM 2632 C C . HIS A 1 349 ? -4.445 9.190 12.278 1.00 88.00 349 HIS A C 1
ATOM 2634 O O . HIS A 1 349 ? -4.606 9.656 11.157 1.00 88.00 349 HIS A O 1
ATOM 2640 N N . TRP A 1 350 ? -5.330 9.350 13.265 1.00 87.69 350 TRP A N 1
ATOM 2641 C CA . TRP A 1 350 ? -6.587 10.084 13.125 1.00 87.69 350 TRP A CA 1
ATOM 2642 C C . TRP A 1 350 ? -6.422 11.609 13.226 1.00 87.69 350 TRP A C 1
ATOM 2644 O O . TRP A 1 350 ? -7.089 12.363 12.518 1.00 87.69 350 TRP A O 1
ATOM 2654 N N . ALA A 1 351 ? -5.486 12.089 14.051 1.00 86.19 351 ALA A N 1
ATOM 2655 C CA . ALA A 1 351 ? -5.267 13.518 14.271 1.00 86.19 351 ALA A CA 1
ATOM 2656 C C . ALA A 1 351 ? -4.881 14.276 12.990 1.00 86.19 351 ALA A C 1
ATOM 2658 O O . ALA A 1 351 ? -5.268 15.432 12.821 1.00 86.19 351 ALA A O 1
ATOM 2659 N N . GLY A 1 352 ? -4.119 13.645 12.093 1.00 84.62 352 GLY A N 1
ATOM 2660 C CA . GLY A 1 352 ? -3.740 14.222 10.800 1.00 84.62 352 GLY A CA 1
ATOM 2661 C C . GLY A 1 352 ? -4.951 14.564 9.924 1.00 84.62 352 GLY A C 1
ATOM 2662 O O . GLY A 1 352 ? -5.183 15.747 9.657 1.00 84.62 352 GLY A O 1
ATOM 2663 N N . PRO A 1 353 ? -5.754 13.562 9.525 1.00 85.56 353 PRO A N 1
ATOM 2664 C CA . PRO A 1 353 ? -6.983 13.769 8.768 1.00 85.56 353 PRO A CA 1
ATOM 2665 C C . PRO A 1 353 ? -7.977 14.731 9.436 1.00 85.56 353 PRO A C 1
ATOM 2667 O O . PRO A 1 353 ? -8.523 15.599 8.760 1.00 85.56 353 PRO A O 1
ATOM 2670 N N . VAL A 1 354 ? -8.163 14.662 10.762 1.00 87.25 354 VAL A N 1
ATOM 2671 C CA . VAL A 1 354 ? -9.051 15.592 11.490 1.00 87.25 354 VAL A CA 1
ATOM 2672 C C . VAL A 1 354 ? -8.563 17.039 11.386 1.00 87.25 354 VAL A C 1
ATOM 2674 O O . VAL A 1 354 ? -9.353 17.942 11.118 1.00 87.25 354 VA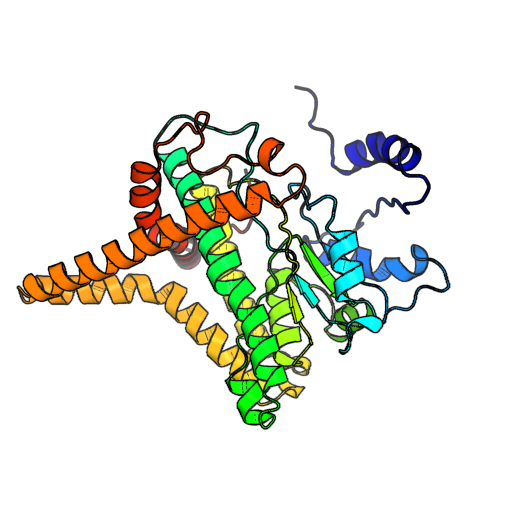L A O 1
ATOM 2677 N N . ARG A 1 355 ? -7.257 17.285 11.555 1.00 84.62 355 ARG A N 1
ATOM 2678 C CA . ARG A 1 355 ? -6.672 18.628 11.391 1.00 84.62 355 ARG A CA 1
ATOM 2679 C C . ARG A 1 355 ? -6.809 19.135 9.961 1.00 84.62 355 ARG A C 1
ATOM 2681 O O . ARG A 1 355 ? -7.052 20.324 9.767 1.00 84.62 355 ARG A O 1
ATOM 2688 N N . HIS A 1 356 ? -6.642 18.250 8.981 1.00 81.56 356 HIS A N 1
ATOM 2689 C CA . HIS A 1 356 ? -6.837 18.583 7.576 1.00 81.56 356 HIS A CA 1
ATOM 2690 C C . HIS A 1 356 ? -8.291 18.994 7.309 1.00 81.56 356 HIS A C 1
ATOM 2692 O O . HIS A 1 356 ? -8.524 20.088 6.805 1.00 81.56 356 HIS A O 1
ATOM 2698 N N . LEU A 1 357 ? -9.262 18.189 7.749 1.00 83.19 357 LEU A N 1
ATOM 2699 C CA . LEU A 1 357 ? -10.686 18.502 7.625 1.00 83.19 357 LEU A CA 1
ATOM 2700 C C . LEU A 1 357 ? -11.041 19.829 8.312 1.00 83.19 357 LEU A C 1
ATOM 2702 O O . LEU A 1 357 ? -11.682 20.683 7.709 1.00 83.19 357 LEU A O 1
ATOM 2706 N N . ALA A 1 358 ? -10.571 20.045 9.543 1.00 85.38 358 ALA A N 1
ATOM 2707 C CA . ALA A 1 358 ? -10.807 21.289 10.272 1.00 85.38 358 ALA A CA 1
ATOM 2708 C C . ALA A 1 358 ? -10.219 22.520 9.560 1.00 85.38 358 ALA A C 1
ATOM 2710 O O . ALA A 1 358 ? -10.791 23.603 9.646 1.00 85.38 358 ALA A O 1
ATOM 2711 N N . ARG A 1 359 ? -9.086 22.375 8.858 1.00 82.12 359 ARG A N 1
ATOM 2712 C CA . ARG A 1 359 ? -8.494 23.452 8.052 1.00 82.12 359 ARG A CA 1
ATOM 2713 C C . ARG A 1 359 ? -9.339 23.757 6.818 1.00 82.12 359 ARG A C 1
ATOM 2715 O O . ARG A 1 359 ? -9.618 24.927 6.575 1.00 82.12 359 ARG A O 1
ATOM 2722 N N . VAL A 1 360 ? -9.768 22.724 6.093 1.00 81.75 360 VAL A N 1
ATOM 2723 C CA . VAL A 1 360 ? -10.631 22.862 4.909 1.00 81.75 360 VAL A CA 1
ATOM 2724 C C . VAL A 1 360 ? -11.953 23.537 5.281 1.00 81.75 360 VAL A C 1
ATOM 2726 O O . VAL A 1 360 ? -12.356 24.494 4.630 1.00 81.75 360 VAL A O 1
ATOM 2729 N N . LEU A 1 361 ? -12.584 23.126 6.386 1.00 86.00 361 LEU A N 1
ATOM 2730 C CA . LEU A 1 361 ? -13.823 23.742 6.883 1.00 86.00 361 LEU A CA 1
ATOM 2731 C C . LEU A 1 361 ? -13.653 25.215 7.295 1.00 86.00 361 LEU A C 1
ATOM 2733 O O . LEU A 1 361 ? -14.630 25.953 7.338 1.00 86.00 361 LEU A O 1
ATOM 2737 N N . ARG A 1 362 ? -12.424 25.655 7.589 1.00 88.56 362 ARG A N 1
ATOM 2738 C CA . ARG A 1 362 ? -12.084 27.057 7.891 1.00 88.56 362 ARG A CA 1
ATOM 2739 C C . ARG A 1 362 ? -11.643 27.849 6.653 1.00 88.56 362 ARG A C 1
ATOM 2741 O O . ARG A 1 362 ? -11.141 28.957 6.806 1.00 88.56 362 ARG A O 1
ATOM 2748 N N . GLY A 1 363 ? -11.781 27.286 5.451 1.00 79.44 363 GLY A N 1
ATOM 2749 C CA . GLY A 1 363 ? -11.392 27.930 4.192 1.00 79.44 363 GLY A CA 1
ATOM 2750 C C . GLY A 1 363 ? -9.882 27.976 3.935 1.00 79.44 363 GLY A C 1
ATOM 2751 O O . GLY A 1 363 ? -9.440 28.676 3.030 1.00 79.44 363 GLY A O 1
ATOM 2752 N N . GLY A 1 364 ? -9.072 27.257 4.720 1.00 72.56 364 GLY A N 1
ATOM 2753 C CA . GLY A 1 364 ? -7.631 27.173 4.490 1.00 72.56 364 GLY A CA 1
ATOM 2754 C C . GLY A 1 364 ? -7.286 26.183 3.369 1.00 72.56 364 GLY A C 1
ATOM 2755 O O . GLY A 1 364 ? -7.976 25.168 3.231 1.00 72.56 364 GLY A O 1
ATOM 2756 N N . PRO A 1 365 ? -6.200 26.411 2.607 1.00 67.81 365 PRO A N 1
ATOM 2757 C CA . PRO A 1 365 ? -5.789 25.492 1.554 1.00 67.81 365 PRO A CA 1
ATOM 2758 C C . PRO A 1 365 ? -5.372 24.124 2.129 1.00 67.81 365 PRO A C 1
ATOM 2760 O O . PRO A 1 365 ? -4.846 24.043 3.252 1.00 67.81 365 PRO A O 1
ATOM 2763 N N . PRO A 1 366 ? -5.595 23.027 1.384 1.00 63.06 366 PRO A N 1
ATOM 2764 C CA . PRO A 1 366 ? -5.086 21.716 1.758 1.00 63.06 366 PRO A CA 1
ATOM 2765 C C . PRO A 1 366 ? -3.551 21.737 1.747 1.00 63.06 366 PRO A C 1
ATOM 2767 O O . PRO A 1 366 ? -2.931 22.159 0.781 1.00 63.06 366 PRO A O 1
ATOM 2770 N N . VAL A 1 367 ? -2.936 21.269 2.834 1.00 59.84 367 VAL A N 1
ATOM 2771 C CA . VAL A 1 367 ? -1.478 21.074 2.934 1.00 59.84 367 VAL A CA 1
ATOM 2772 C C . VAL A 1 367 ? -1.235 19.582 2.745 1.00 59.84 367 VAL A C 1
ATOM 2774 O O . VAL A 1 367 ? -1.600 18.796 3.629 1.00 59.84 367 VAL A O 1
ATOM 2777 N N . LEU A 1 368 ? -0.708 19.192 1.586 1.00 56.00 368 LEU A N 1
ATOM 2778 C CA . LEU A 1 368 ? -0.537 17.799 1.172 1.00 56.00 368 LEU A CA 1
ATOM 2779 C C . LEU A 1 368 ? 0.927 17.569 0.787 1.00 56.00 368 LEU A C 1
ATOM 2781 O O . LEU A 1 368 ? 1.364 17.931 -0.293 1.00 56.00 368 LEU A O 1
ATOM 2785 N N . GLY A 1 369 ? 1.689 16.937 1.679 1.00 54.38 369 GLY A N 1
ATOM 2786 C CA . GLY A 1 369 ? 3.080 16.588 1.406 1.00 54.38 369 GLY A CA 1
ATOM 2787 C C . GLY A 1 369 ? 3.756 15.906 2.592 1.00 54.38 369 GLY A C 1
ATOM 2788 O O . GLY A 1 369 ? 3.572 16.309 3.744 1.00 54.38 369 GLY A O 1
ATOM 2789 N N . LYS A 1 370 ? 4.556 14.865 2.318 1.00 47.38 370 LYS A N 1
ATOM 2790 C CA . LYS A 1 370 ? 5.401 14.192 3.328 1.00 47.38 370 LYS A CA 1
ATOM 2791 C C . LYS A 1 370 ? 6.575 15.079 3.781 1.00 47.38 370 LYS A C 1
ATOM 2793 O O . LYS A 1 370 ? 7.085 14.893 4.885 1.00 47.38 370 LYS A O 1
ATOM 2798 N N . THR A 1 371 ? 6.991 16.028 2.940 1.00 39.41 371 THR A N 1
ATOM 2799 C CA . THR A 1 371 ? 8.291 16.716 3.019 1.00 39.41 371 THR A CA 1
ATOM 2800 C C . THR A 1 371 ? 8.223 18.240 2.996 1.00 39.41 371 THR A C 1
ATOM 2802 O O . THR A 1 371 ? 9.278 18.862 3.075 1.00 39.41 371 THR A O 1
ATOM 2805 N N . GLU A 1 372 ? 7.036 18.854 2.944 1.00 33.28 372 GLU A N 1
ATOM 2806 C CA . GLU A 1 372 ? 6.922 20.312 3.071 1.00 33.28 372 GLU A CA 1
ATOM 2807 C C . GLU A 1 372 ? 7.464 20.742 4.441 1.00 33.28 372 GLU A C 1
ATOM 2809 O O . GLU A 1 372 ? 6.831 20.478 5.481 1.00 33.28 372 GLU A O 1
ATOM 2814 N N . ARG A 1 373 ? 8.673 21.317 4.403 1.00 31.48 373 ARG A N 1
ATOM 2815 C CA . ARG A 1 373 ? 9.349 21.968 5.524 1.00 31.48 373 ARG A CA 1
ATOM 2816 C C . ARG A 1 373 ? 8.613 23.238 5.902 1.00 31.48 373 ARG A C 1
ATOM 2818 O O . ARG A 1 373 ? 8.208 23.967 4.973 1.00 31.48 373 ARG A O 1
#

Nearest PDB structures (foldseek):
  8sne-assembly1_A  TM=6.306E-01  e=2.731E-03  Paramecium bursaria Chlorella virus CZ-2
  8rfg-assembly1_A  TM=3.800E-01  e=4.489E-02  Agrobacterium tumefaciens